Protein AF-Q9ZGH1-F1 (afdb_monomer)

pLDDT: mean 93.06, std 9.87, range [26.41, 98.81]

Organism: Streptomyces venezuelae (NCBI:txid54571)

Mean predicted aligned error: 5.12 Å

InterPro domains:
  IPR007197 Radical SAM [PF04055] (136-274)
  IPR007197 Radical SAM [SFLDS00029] (2-485)
  IPR013785 Aldolase-type TIM barrel [G3DSA:3.20.20.70] (131-383)
  IPR016863 dTDP-4-amino-4,6-dideoxy-D-glucose ammonia-lyase [PIRSF027982] (2-485)
  IPR016863 dTDP-4-amino-4,6-dideoxy-D-glucose ammonia-lyase [SFLDF00425] (2-485)
  IPR016863 dTDP-4-amino-4,6-dideoxy-D-glucose ammonia-lyase [TIGR04426] (18-485)
  IPR050377 Radical SAM PqqA peptide cyclase/Mycofactocin maturase MftC-like [PTHR11228] (123-404)
  IPR058240 Radical SAM superfamily [SSF102114] (129-360)

GO terms:
  GO:0051539 4 iron, 4 sulfur cluster binding (F, IDA)
  GO:0016841 ammonia-lyase activity (F, IDA)
  GO:0033068 macrolide biosynthetic process (P, IDA)

Sequence (485 aa):
MTAPALSATAPAERCAHPGADLGAAVHAVGQTLAAGGLVPPDEAGTTARHLVRLAVRYGNSPFTPLEEARHDLGVDRDAFRRLLALFGQVPELRTAVETGPAGAYWKNTLLPLEQRGVFDAALARKPVFPYSVGLYPGPTCMFRCHFCVRVTGARYDPSALDAGNAMFRSVIDEIPAGNPSAMYFSGGLEPLTNPGLGSLAAHATDHGLRPTVYTNSFALTERTLERQPGLWGLHAIRTSLYGLNDEEYEQTTGKKAAFRRVRENLRRFQQLRAERESPINLGFAYIVLPGRASRLLDLVDFIADLNDAGQGRTIDFVNIREDYSGRDDGKLPQEERAELQEALNAFEERVRERTPGLHIDYGYALNSLRTGADAELLRIKPATMRPTAHPQVAVQVDLLGDVYLYREAGFPDLDGATRYIAGRVTPDTSLTEVVRDFVERGGEVAAVDGDEYFMDGFDQVVTARLNQLERDAADGWEEARGFLR

Structure (mmCIF, N/CA/C/O backbone):
data_AF-Q9ZGH1-F1
#
_entry.id   AF-Q9ZGH1-F1
#
loop_
_ato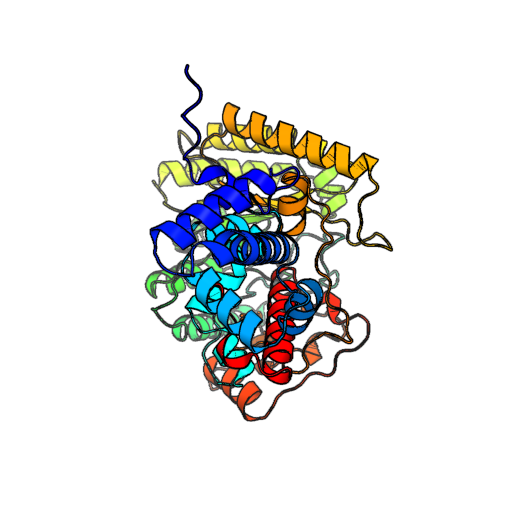m_site.group_PDB
_atom_site.id
_atom_site.type_symbol
_atom_site.label_atom_id
_atom_site.label_alt_id
_atom_site.label_comp_id
_atom_site.label_asym_id
_atom_site.label_entity_id
_atom_site.label_seq_id
_atom_site.pdbx_PDB_ins_code
_atom_site.Cartn_x
_atom_site.Cartn_y
_atom_site.Cartn_z
_atom_site.occupancy
_atom_site.B_iso_or_equiv
_atom_site.auth_seq_id
_atom_site.auth_comp_id
_atom_site.auth_asym_id
_atom_site.auth_atom_id
_atom_site.pdbx_PDB_model_num
ATOM 1 N N . MET A 1 1 ? 11.479 24.622 32.508 1.00 34.06 1 MET A N 1
ATOM 2 C CA . MET A 1 1 ? 10.394 24.514 31.514 1.00 34.06 1 MET A CA 1
ATOM 3 C C . MET A 1 1 ? 9.241 23.802 32.189 1.00 34.06 1 MET A C 1
ATOM 5 O O . MET A 1 1 ? 9.377 22.636 32.527 1.00 34.06 1 MET A O 1
ATOM 9 N N . THR A 1 2 ? 8.174 24.529 32.506 1.00 26.94 2 THR A N 1
ATOM 10 C CA . THR A 1 2 ? 6.904 23.940 32.940 1.00 26.94 2 THR A CA 1
ATOM 11 C C . THR A 1 2 ? 6.403 23.041 31.815 1.00 26.94 2 THR A C 1
ATOM 13 O O . THR A 1 2 ? 6.337 23.491 30.671 1.00 26.94 2 THR A O 1
ATOM 16 N N . ALA A 1 3 ? 6.115 21.769 32.110 1.00 26.41 3 ALA A N 1
ATOM 17 C CA . ALA A 1 3 ? 5.407 20.910 31.166 1.00 26.41 3 ALA A CA 1
ATOM 18 C C . ALA A 1 3 ? 4.154 21.671 30.697 1.00 26.41 3 ALA A C 1
ATOM 20 O O . ALA A 1 3 ? 3.504 22.296 31.546 1.00 26.41 3 ALA A O 1
ATOM 21 N N . PRO A 1 4 ? 3.843 21.712 29.387 1.00 28.20 4 PRO A N 1
ATOM 22 C CA . PRO A 1 4 ? 2.632 22.379 28.932 1.00 28.20 4 PRO A CA 1
ATOM 23 C C . PRO A 1 4 ? 1.470 21.775 29.715 1.00 28.20 4 PRO A C 1
ATOM 25 O O . PRO A 1 4 ? 1.392 20.551 29.841 1.00 28.20 4 PRO A O 1
ATOM 28 N N . ALA A 1 5 ? 0.630 22.628 30.310 1.00 32.09 5 ALA A N 1
ATOM 29 C CA . ALA A 1 5 ? -0.582 22.176 30.971 1.00 32.09 5 ALA A CA 1
ATOM 30 C C . ALA A 1 5 ? -1.312 21.273 29.973 1.00 32.09 5 ALA A C 1
ATOM 32 O O . ALA A 1 5 ? -1.692 21.735 28.896 1.00 32.09 5 ALA A O 1
ATOM 33 N N . LEU A 1 6 ? -1.395 19.975 30.281 1.00 38.16 6 LEU A N 1
ATOM 34 C CA . LEU A 1 6 ? -2.147 19.033 29.465 1.00 38.16 6 LEU A CA 1
ATOM 35 C C . LEU A 1 6 ? -3.551 19.624 29.343 1.00 38.16 6 LEU A C 1
ATOM 37 O O . LEU A 1 6 ? -4.186 19.894 30.363 1.00 38.16 6 LEU A O 1
ATOM 41 N N . SER A 1 7 ? -3.980 19.902 28.109 1.00 52.88 7 SER A N 1
ATOM 42 C CA . SER A 1 7 ? -5.345 20.343 27.820 1.00 52.88 7 SER A CA 1
ATOM 43 C C . SER A 1 7 ? -6.329 19.477 28.610 1.00 52.88 7 SER A C 1
ATOM 45 O O . SER A 1 7 ? -6.119 18.267 28.717 1.00 52.88 7 SER A O 1
ATOM 47 N N . ALA A 1 8 ? -7.410 20.055 29.140 1.00 57.12 8 ALA A N 1
ATOM 48 C CA . ALA A 1 8 ? -8.448 19.288 29.837 1.00 57.12 8 ALA A CA 1
ATOM 49 C C . ALA A 1 8 ? -9.038 18.151 28.965 1.00 57.12 8 ALA A C 1
ATOM 51 O O . ALA A 1 8 ? -9.563 17.177 29.498 1.00 57.12 8 ALA A O 1
ATOM 52 N N . THR A 1 9 ? -8.890 18.238 27.636 1.00 65.00 9 THR A N 1
ATOM 53 C CA . THR A 1 9 ? -9.304 17.228 26.645 1.00 65.00 9 THR A CA 1
ATOM 54 C C . THR A 1 9 ? -8.279 16.113 26.405 1.00 65.00 9 THR A C 1
ATOM 56 O O . THR A 1 9 ? -8.621 15.076 25.834 1.00 65.00 9 THR A O 1
ATOM 59 N N . ALA A 1 10 ? -7.035 16.271 26.872 1.00 81.31 10 ALA A N 1
ATOM 60 C CA . ALA A 1 10 ? -5.933 15.357 26.571 1.00 81.31 10 ALA A CA 1
ATOM 61 C C . ALA A 1 10 ? -6.199 13.882 26.947 1.00 81.31 10 ALA A C 1
ATOM 63 O O . ALA A 1 10 ? -5.759 13.007 26.199 1.00 81.31 10 ALA A O 1
ATOM 64 N N . PRO A 1 11 ? -6.915 13.552 28.047 1.00 92.44 11 PRO A N 1
ATOM 65 C CA . PRO A 1 11 ? -7.258 12.161 28.346 1.00 92.44 11 PRO A CA 1
ATOM 66 C C . PRO A 1 11 ? -8.200 11.533 27.311 1.00 92.44 11 PRO A C 1
ATOM 68 O O . PRO A 1 11 ? -8.017 10.373 26.946 1.00 92.44 11 PRO A O 1
ATOM 71 N N . ALA A 1 12 ? -9.183 12.290 26.812 1.00 94.62 12 ALA A N 1
ATOM 72 C CA . ALA A 1 12 ? -10.131 11.809 25.809 1.00 94.62 12 ALA A CA 1
ATOM 73 C C . ALA A 1 12 ? -9.432 11.570 24.464 1.00 94.62 12 ALA A C 1
ATOM 75 O O . ALA A 1 12 ? -9.543 10.480 23.910 1.00 94.62 12 ALA A O 1
ATOM 76 N N . GLU A 1 13 ? -8.620 12.530 24.013 1.00 95.94 13 GLU A N 1
ATOM 77 C CA . GLU A 1 13 ? -7.831 12.449 22.771 1.00 95.94 13 GLU A CA 1
ATOM 78 C C . GLU A 1 13 ? -6.809 11.307 22.763 1.00 95.94 13 GLU A C 1
ATOM 80 O O . GLU A 1 13 ? -6.347 10.893 21.704 1.00 95.94 13 GLU A O 1
ATOM 85 N N . ARG A 1 14 ? -6.430 10.792 23.938 1.00 94.56 14 ARG A N 1
ATOM 86 C CA . ARG A 1 14 ? -5.445 9.715 24.080 1.00 94.56 14 ARG A CA 1
ATOM 87 C C . ARG A 1 14 ? -6.041 8.393 24.533 1.00 94.56 14 ARG A C 1
ATOM 89 O O . ARG A 1 14 ? -5.288 7.451 24.746 1.00 94.56 14 ARG A O 1
ATOM 96 N N . CYS A 1 15 ? -7.362 8.284 24.664 1.00 96.00 15 CYS A N 1
ATOM 97 C CA . CYS A 1 15 ? -7.971 7.116 25.298 1.00 96.00 15 CYS A CA 1
ATOM 98 C C . CYS A 1 15 ? -7.687 5.788 24.575 1.00 96.00 15 CYS A C 1
ATOM 100 O O . CYS A 1 15 ? -7.664 4.749 25.225 1.00 96.00 15 CYS A O 1
ATOM 102 N N . ALA A 1 16 ? -7.413 5.814 23.266 1.00 95.06 16 ALA A N 1
ATOM 103 C CA . ALA A 1 16 ? -7.061 4.623 22.492 1.00 95.06 16 ALA A CA 1
ATOM 104 C C . ALA A 1 16 ? -5.585 4.194 22.610 1.00 95.06 16 ALA A C 1
ATOM 106 O O . ALA A 1 16 ? -5.232 3.126 22.108 1.00 95.06 16 ALA A O 1
ATOM 107 N N . HIS A 1 17 ? -4.720 5.005 23.230 1.00 93.12 17 HIS A N 1
ATOM 108 C CA . HIS A 1 17 ? -3.292 4.705 23.363 1.00 93.12 17 HIS A CA 1
ATOM 109 C C . HIS A 1 17 ? -3.043 3.631 24.432 1.00 93.12 17 HIS A C 1
ATOM 111 O O . HIS A 1 17 ? -3.741 3.599 25.453 1.00 93.12 17 HIS A O 1
ATOM 117 N N . PRO A 1 18 ? -2.018 2.778 24.263 1.00 88.12 18 PRO A N 1
ATOM 118 C CA . PRO A 1 18 ? -1.605 1.845 25.305 1.00 88.12 18 PRO A CA 1
ATOM 119 C C . PRO A 1 18 ? -1.291 2.564 26.624 1.00 88.12 18 PRO A C 1
ATOM 121 O O . PRO A 1 18 ? -0.574 3.562 26.653 1.00 88.12 18 PRO A O 1
ATOM 124 N N . GLY A 1 19 ? -1.850 2.058 27.727 1.00 89.19 19 GLY A N 1
ATOM 125 C CA . GLY A 1 19 ? -1.661 2.635 29.064 1.00 89.19 19 GLY A CA 1
ATOM 126 C C . GLY A 1 19 ? -2.456 3.917 29.350 1.00 89.19 19 GLY A C 1
ATOM 127 O O . GLY A 1 19 ? -2.202 4.556 30.369 1.00 89.19 19 GLY A O 1
ATOM 128 N N . ALA A 1 20 ? -3.404 4.307 28.492 1.00 92.81 20 ALA A N 1
ATOM 129 C CA . ALA A 1 20 ? -4.234 5.486 28.726 1.00 92.81 20 ALA A CA 1
ATOM 130 C C . ALA A 1 20 ? -5.097 5.371 29.998 1.00 92.81 20 ALA A C 1
ATOM 132 O O . ALA A 1 20 ? -5.669 4.319 30.299 1.00 92.81 20 ALA A O 1
ATOM 133 N N . ASP A 1 21 ? -5.254 6.489 30.715 1.00 94.88 21 ASP A N 1
ATOM 134 C CA . ASP A 1 21 ? -6.184 6.590 31.843 1.00 94.88 21 ASP A CA 1
ATOM 135 C C . ASP A 1 21 ? -7.626 6.697 31.327 1.00 94.88 21 ASP A C 1
ATOM 137 O O . ASP A 1 21 ? -8.160 7.780 31.063 1.00 94.88 21 ASP A O 1
ATOM 141 N N . LEU A 1 22 ? -8.268 5.537 31.178 1.00 96.69 22 LEU A N 1
ATOM 142 C CA . LEU A 1 22 ? -9.653 5.453 30.722 1.00 96.69 22 LEU A CA 1
ATOM 143 C C . LEU A 1 22 ? -10.631 6.110 31.703 1.00 96.69 22 LEU A C 1
ATOM 145 O O . LEU A 1 22 ? -11.676 6.592 31.277 1.00 96.69 22 LEU A O 1
ATOM 149 N N . GLY A 1 23 ? -10.314 6.157 33.001 1.00 96.75 23 GLY A N 1
ATOM 150 C CA . GLY A 1 23 ? -11.150 6.832 33.993 1.00 96.75 23 GLY A CA 1
ATOM 151 C C . GLY A 1 23 ? -11.188 8.338 33.746 1.00 96.75 23 GLY A C 1
ATOM 152 O O . GLY A 1 23 ? -12.270 8.926 33.663 1.00 96.75 23 GLY A O 1
ATOM 153 N N . ALA A 1 24 ? -10.015 8.941 33.541 1.00 96.69 24 ALA A N 1
ATOM 154 C CA . ALA A 1 24 ? -9.890 10.346 33.171 1.00 96.69 24 ALA A CA 1
ATOM 155 C C . ALA A 1 24 ? -10.539 10.646 31.810 1.00 96.69 24 ALA A C 1
ATOM 157 O O . ALA A 1 24 ? -11.220 11.662 31.671 1.00 96.69 24 ALA A O 1
ATOM 158 N N . ALA A 1 25 ? -10.402 9.749 30.827 1.00 97.19 25 ALA A N 1
ATOM 159 C CA . ALA A 1 25 ? -11.057 9.895 29.527 1.00 97.19 25 ALA A CA 1
ATOM 160 C C . ALA A 1 25 ? -12.590 9.885 29.636 1.00 97.19 25 ALA A C 1
ATOM 162 O O . ALA A 1 25 ? -13.248 10.764 29.084 1.00 97.19 25 ALA A O 1
ATOM 163 N N . VAL A 1 26 ? -13.168 8.935 30.385 1.00 97.56 26 VAL A N 1
ATOM 164 C CA . VAL A 1 26 ? -14.623 8.881 30.619 1.00 97.56 26 VAL A CA 1
ATOM 165 C C . VAL A 1 26 ? -15.106 10.141 31.323 1.00 97.56 26 VAL A C 1
ATOM 167 O O . VAL A 1 26 ? -16.156 10.671 30.967 1.00 97.56 26 VAL A O 1
ATOM 170 N N . HIS A 1 27 ? -14.346 10.644 32.297 1.00 95.88 27 HIS A N 1
ATOM 171 C CA . HIS A 1 27 ? -14.693 11.885 32.978 1.00 95.88 27 HIS A CA 1
ATOM 172 C C . HIS A 1 27 ? -14.699 13.083 32.019 1.00 95.88 27 HIS A C 1
ATOM 174 O O . HIS A 1 27 ? -15.688 13.813 31.980 1.00 95.88 27 HIS A O 1
ATOM 180 N N . ALA A 1 28 ? -13.647 13.247 31.212 1.00 95.69 28 ALA A N 1
ATOM 181 C CA . ALA A 1 28 ? -13.534 14.335 30.243 1.00 95.69 28 ALA A CA 1
ATOM 182 C C . ALA A 1 28 ? -14.662 14.290 29.198 1.00 95.69 28 ALA A C 1
ATOM 184 O O . ALA A 1 28 ? -15.363 15.279 29.001 1.00 95.69 28 ALA A O 1
ATOM 185 N N . VAL A 1 29 ? -14.918 13.122 28.599 1.00 96.50 29 VAL A N 1
ATOM 186 C CA . VAL A 1 29 ? -16.017 12.947 27.634 1.00 96.50 29 VAL A CA 1
ATOM 187 C C . VAL A 1 29 ? -17.371 13.197 28.298 1.00 96.50 29 VAL A C 1
ATOM 189 O O . VAL A 1 29 ? -18.223 13.862 27.719 1.00 96.50 29 VAL A O 1
ATOM 192 N N . GLY A 1 30 ? -17.576 12.723 29.531 1.00 95.69 30 GLY A N 1
ATOM 193 C CA . GLY A 1 30 ? -18.806 12.966 30.287 1.00 95.69 30 GLY A CA 1
ATOM 194 C C . GLY A 1 30 ? -19.061 14.454 30.534 1.00 95.69 30 GLY A C 1
ATOM 195 O O . GLY A 1 30 ? -20.196 14.907 30.394 1.00 95.69 30 GLY A O 1
ATOM 196 N N . GLN A 1 31 ? -18.011 15.224 30.835 1.00 93.25 31 GLN A N 1
ATOM 197 C CA . GLN A 1 31 ? -18.099 16.680 30.943 1.00 93.25 31 GLN A CA 1
ATOM 198 C C . GLN A 1 31 ? -18.467 17.327 29.605 1.00 93.25 31 GLN A C 1
ATOM 200 O O . GLN A 1 31 ? -19.364 18.166 29.591 1.00 93.25 31 GLN A O 1
ATOM 205 N N . THR A 1 32 ? -17.850 16.912 28.493 1.00 93.31 32 THR A N 1
ATOM 206 C CA . THR A 1 32 ? -18.190 17.415 27.150 1.00 93.31 32 THR A CA 1
ATOM 207 C C . THR A 1 32 ? -19.656 17.146 26.806 1.00 93.31 32 THR A C 1
ATOM 209 O O . THR A 1 32 ? -20.371 18.057 26.388 1.00 93.31 32 THR A O 1
ATOM 212 N N . LEU A 1 33 ? -20.139 15.923 27.048 1.00 95.00 33 LEU A N 1
ATOM 213 C CA . LEU A 1 33 ? -21.530 15.545 26.790 1.00 95.00 33 LEU A CA 1
ATOM 214 C C . LEU A 1 33 ? -22.523 16.366 27.627 1.00 95.00 33 LEU A C 1
ATOM 216 O O . LEU A 1 33 ? -23.525 16.845 27.095 1.00 95.00 33 LEU A O 1
ATOM 220 N N . ALA A 1 34 ? -22.248 16.531 28.926 1.00 91.88 34 ALA A N 1
ATOM 221 C CA . ALA A 1 34 ? -23.119 17.267 29.838 1.00 91.88 34 ALA A CA 1
ATOM 222 C C . ALA A 1 34 ? -23.112 18.777 29.549 1.00 91.88 34 ALA A C 1
ATOM 224 O O . ALA A 1 34 ? -24.173 19.396 29.497 1.00 91.88 34 ALA A O 1
ATOM 225 N N . ALA A 1 35 ? -21.935 19.367 29.320 1.00 90.38 35 ALA A N 1
ATOM 226 C CA . ALA A 1 35 ? -21.794 20.788 29.006 1.00 90.38 35 ALA A CA 1
ATOM 227 C C . ALA A 1 35 ? -22.430 21.151 27.656 1.00 90.38 35 ALA A C 1
ATOM 229 O O . ALA A 1 35 ? -23.006 22.228 27.523 1.00 90.38 35 ALA A O 1
ATOM 230 N N . GLY A 1 36 ? -22.366 20.244 26.674 1.00 91.00 36 GLY A N 1
ATOM 231 C CA . GLY A 1 36 ? -23.022 20.406 25.376 1.00 91.00 36 GLY A CA 1
ATOM 232 C C . GLY A 1 36 ? -24.531 20.140 25.388 1.00 91.00 36 GLY A C 1
ATOM 233 O O . GLY A 1 36 ? -25.181 20.344 24.367 1.00 91.00 36 GLY A O 1
ATOM 234 N N . GLY A 1 37 ? -25.101 19.666 26.505 1.00 92.00 37 GLY A N 1
ATOM 235 C CA . GLY A 1 37 ? -26.512 19.275 26.579 1.00 92.00 37 GLY A CA 1
ATOM 236 C C . GLY A 1 37 ? -26.876 18.112 25.648 1.00 92.00 37 GLY A C 1
ATOM 237 O O . GLY A 1 37 ? -28.037 17.968 25.271 1.00 92.00 37 GLY A O 1
ATOM 238 N N . LEU A 1 38 ? -25.893 17.293 25.258 1.00 91.75 38 LEU A N 1
ATOM 239 C CA . LEU A 1 38 ? -26.069 16.207 24.286 1.00 91.75 38 LEU A CA 1
ATOM 240 C C . LEU A 1 38 ? -26.812 15.008 24.885 1.00 91.75 38 LEU A C 1
ATOM 242 O O . LEU A 1 38 ? -27.464 14.236 24.178 1.00 91.75 38 LEU A O 1
ATOM 246 N N . VAL A 1 39 ? -26.705 14.849 26.204 1.00 93.38 39 VAL A N 1
ATOM 247 C CA . VAL A 1 39 ? -27.366 13.805 26.988 1.00 93.38 39 VAL A CA 1
ATOM 248 C C . VAL A 1 39 ? -27.788 14.355 28.355 1.00 93.38 39 VAL A C 1
ATOM 250 O O . VAL A 1 39 ? -27.175 15.311 28.841 1.00 93.38 39 VAL A O 1
ATOM 253 N N . PRO A 1 40 ? -28.799 13.752 29.006 1.00 92.44 40 PRO A N 1
ATOM 254 C CA . PRO A 1 40 ? -29.128 14.052 30.395 1.00 92.44 40 PRO A CA 1
ATOM 255 C C . PRO A 1 40 ? -27.902 13.899 31.322 1.00 92.44 40 PRO A C 1
ATOM 257 O O . PRO A 1 40 ? -27.123 12.957 31.143 1.00 92.44 40 PRO A O 1
ATOM 260 N N . PRO A 1 41 ? -27.697 14.791 32.314 1.00 89.19 41 PRO A N 1
ATOM 261 C CA . PRO A 1 41 ? -26.515 14.753 33.182 1.00 89.19 41 PRO A CA 1
ATOM 262 C C . PRO A 1 41 ? -26.300 13.423 33.922 1.00 89.19 41 PRO A C 1
ATOM 264 O O . PRO A 1 41 ? -25.161 13.027 34.163 1.00 89.19 41 PRO A O 1
ATOM 267 N N . ASP A 1 42 ? -27.377 12.720 34.262 1.00 93.06 42 ASP A N 1
ATOM 268 C CA . ASP A 1 42 ? -27.370 11.406 34.908 1.00 93.06 42 ASP A CA 1
ATOM 269 C C . ASP A 1 42 ? -26.961 10.265 33.958 1.00 93.06 42 ASP A C 1
ATOM 271 O O . ASP A 1 42 ? -26.371 9.276 34.396 1.00 93.06 42 ASP A O 1
ATOM 275 N N . GLU A 1 43 ? -27.170 10.423 32.648 1.00 94.50 43 GLU A N 1
ATOM 276 C CA . GLU A 1 43 ? -26.732 9.471 31.617 1.00 94.50 43 GLU A CA 1
ATOM 277 C C . GLU A 1 43 ? -25.293 9.712 31.130 1.00 94.50 43 GLU A C 1
ATOM 279 O O . GLU A 1 43 ? -24.687 8.825 30.513 1.00 94.50 43 GLU A O 1
ATOM 284 N N . ALA A 1 44 ? -24.733 10.900 31.385 1.00 94.56 44 ALA A N 1
ATOM 285 C CA . ALA A 1 44 ? -23.468 11.344 30.799 1.00 94.56 44 ALA A CA 1
ATOM 286 C C . ALA A 1 44 ? -22.304 10.390 31.096 1.00 94.56 44 ALA A C 1
ATOM 288 O O . ALA A 1 44 ? -21.548 10.039 30.191 1.00 94.56 44 ALA A O 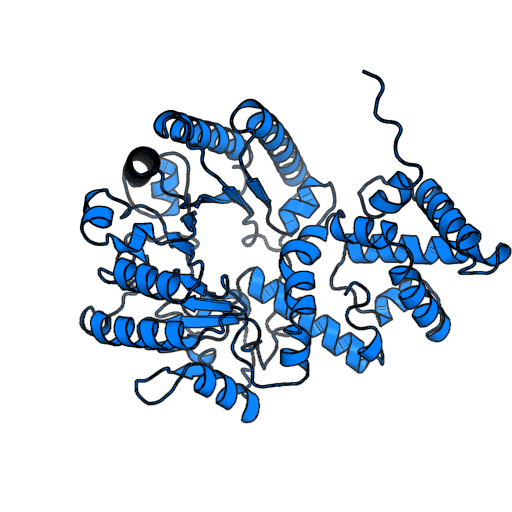1
ATOM 289 N N . GLY A 1 45 ? -22.188 9.904 32.336 1.00 95.56 45 GLY A N 1
ATOM 290 C CA . GLY A 1 45 ? -21.110 8.992 32.732 1.00 95.56 45 GLY A CA 1
ATOM 291 C C . GLY A 1 45 ? -21.176 7.627 32.035 1.00 95.56 45 GLY A C 1
ATOM 292 O O . GLY A 1 45 ? -20.155 7.105 31.582 1.00 95.56 45 GLY A O 1
ATOM 293 N N . THR A 1 46 ? -22.373 7.049 31.917 1.00 96.19 46 THR A N 1
ATOM 294 C CA . THR A 1 46 ? -22.576 5.756 31.241 1.00 96.19 46 THR A CA 1
ATOM 295 C C . THR A 1 46 ? -22.343 5.886 29.740 1.00 96.19 46 THR A C 1
ATOM 297 O O . THR A 1 46 ? -21.624 5.078 29.152 1.00 96.19 46 THR A O 1
ATOM 300 N N . THR A 1 47 ? -22.880 6.943 29.129 1.00 97.50 47 THR A N 1
ATOM 301 C CA . THR A 1 47 ? -22.704 7.222 27.699 1.00 97.50 47 THR A CA 1
ATOM 302 C C . THR A 1 47 ? -21.235 7.460 27.359 1.00 97.50 47 THR A C 1
ATOM 304 O O . THR A 1 47 ? -20.708 6.836 26.439 1.00 97.50 47 THR A O 1
ATOM 307 N N . ALA A 1 48 ? -20.538 8.281 28.150 1.00 97.62 48 ALA A N 1
ATOM 308 C CA . ALA A 1 48 ? -19.111 8.533 27.984 1.00 97.62 48 ALA A CA 1
ATOM 309 C C . ALA A 1 48 ? -18.283 7.245 28.061 1.00 97.62 48 ALA A C 1
ATOM 311 O O . ALA A 1 48 ? -17.371 7.051 27.261 1.00 97.62 48 ALA A O 1
ATOM 312 N N . ARG A 1 49 ? -18.629 6.319 28.965 1.00 98.25 49 ARG A N 1
ATOM 313 C CA . ARG A 1 49 ? -17.962 5.013 29.062 1.00 98.25 49 ARG A CA 1
ATOM 314 C C . ARG A 1 49 ? -18.093 4.197 27.780 1.00 98.25 49 ARG A C 1
ATOM 316 O O . ARG A 1 49 ? -17.105 3.614 27.339 1.00 98.25 49 ARG A O 1
ATOM 323 N N . HIS A 1 50 ? -19.278 4.153 27.176 1.00 98.31 50 HIS A N 1
ATOM 324 C CA . HIS A 1 50 ? -19.477 3.456 25.904 1.00 98.31 50 HIS A CA 1
ATOM 325 C C . HIS A 1 50 ? -18.725 4.127 24.753 1.00 98.31 50 HIS A C 1
ATOM 327 O O . HIS A 1 50 ? -18.046 3.437 23.996 1.00 98.31 50 HIS A O 1
ATOM 333 N N . LEU A 1 51 ? -18.782 5.456 24.660 1.00 98.19 51 LEU A N 1
ATOM 334 C CA . LEU A 1 51 ? -18.077 6.221 23.631 1.00 98.19 51 LEU A CA 1
ATOM 335 C C . LEU A 1 51 ? -16.553 6.053 23.714 1.00 98.19 51 LEU A C 1
ATOM 337 O O . LEU A 1 51 ? -15.909 5.797 22.699 1.00 98.19 51 LEU A O 1
ATOM 341 N N . VAL A 1 52 ? -15.982 6.110 24.922 1.00 98.25 52 VAL A N 1
ATOM 342 C CA . VAL A 1 52 ? -14.554 5.842 25.141 1.00 98.25 52 VAL A CA 1
ATOM 343 C C . VAL A 1 52 ? -14.212 4.413 24.728 1.00 98.25 52 VAL A C 1
ATOM 345 O O . VAL A 1 52 ? -13.266 4.219 23.974 1.00 98.25 52 VAL A O 1
ATOM 348 N N . ARG A 1 53 ? -14.997 3.402 25.135 1.00 97.94 53 ARG A N 1
ATOM 349 C CA . ARG A 1 53 ? -14.768 2.008 24.704 1.00 97.94 53 ARG A CA 1
ATOM 350 C C . ARG A 1 53 ? -14.808 1.855 23.180 1.00 97.94 53 ARG A C 1
ATOM 352 O O . ARG A 1 53 ? -14.007 1.097 22.639 1.00 97.94 53 ARG A O 1
ATOM 359 N N . LEU A 1 54 ? -15.694 2.580 22.498 1.00 97.69 54 LEU A N 1
ATOM 360 C CA . LEU A 1 54 ? -15.777 2.581 21.040 1.00 97.69 54 LEU A CA 1
ATOM 361 C C . LEU A 1 54 ? -14.528 3.208 20.397 1.00 97.69 54 LEU A C 1
ATOM 363 O O . LEU A 1 54 ? -13.974 2.635 19.460 1.00 97.69 54 LEU A O 1
ATOM 367 N N . ALA A 1 55 ? -14.037 4.329 20.940 1.00 97.75 55 ALA A N 1
ATOM 368 C CA . ALA A 1 55 ? -12.801 4.966 20.481 1.00 97.75 55 ALA A CA 1
ATOM 369 C C . ALA A 1 55 ? -11.584 4.056 20.691 1.00 97.75 55 ALA A C 1
ATOM 371 O O . ALA A 1 55 ? -10.768 3.902 19.783 1.00 97.75 55 ALA A O 1
ATOM 372 N N . VAL A 1 56 ? -11.496 3.379 21.844 1.00 96.50 56 VAL A N 1
ATOM 373 C CA . VAL A 1 56 ? -10.457 2.367 22.091 1.00 96.50 56 VAL A CA 1
ATOM 374 C C . VAL A 1 56 ? -10.540 1.246 21.059 1.00 96.50 56 VAL A C 1
ATOM 376 O O . VAL A 1 56 ? -9.519 0.896 20.469 1.00 96.50 56 VAL A O 1
ATOM 379 N N . ARG A 1 57 ? -11.740 0.708 20.796 1.00 95.50 57 ARG A N 1
ATOM 380 C CA . ARG A 1 57 ? -11.933 -0.377 19.826 1.00 95.50 57 ARG A CA 1
ATOM 381 C C . ARG A 1 57 ? -11.453 0.028 18.434 1.00 95.50 57 ARG A C 1
ATOM 383 O O . ARG A 1 57 ? -10.604 -0.661 17.887 1.00 95.50 57 ARG A O 1
ATOM 390 N N . TYR A 1 58 ? -11.928 1.138 17.874 1.00 95.62 58 TYR A N 1
ATOM 391 C CA . TYR A 1 58 ? -11.565 1.527 16.503 1.00 95.62 58 TYR A CA 1
ATOM 392 C C . TYR A 1 58 ? -10.168 2.141 16.371 1.00 95.62 58 TYR A C 1
ATOM 394 O O . TYR A 1 58 ? -9.569 2.059 15.297 1.00 95.62 58 TYR A O 1
ATOM 402 N N . GLY A 1 59 ? -9.612 2.685 17.456 1.00 94.88 59 GLY A N 1
ATOM 403 C CA . GLY A 1 59 ? -8.214 3.108 17.519 1.00 94.88 59 GLY A CA 1
ATOM 404 C C . GLY A 1 59 ? -7.215 1.947 17.572 1.00 94.88 59 GLY A C 1
ATOM 405 O O . GLY A 1 59 ? -6.035 2.170 17.323 1.00 94.88 59 GLY A O 1
ATOM 406 N N . ASN A 1 60 ? -7.665 0.715 17.848 1.00 93.00 60 ASN A N 1
ATOM 407 C CA . ASN A 1 60 ? -6.818 -0.487 17.923 1.00 93.00 60 ASN A CA 1
ATOM 408 C C . ASN A 1 60 ? -7.208 -1.585 16.914 1.00 93.00 60 ASN A C 1
ATOM 410 O O . ASN A 1 60 ? -6.377 -2.396 16.521 1.00 93.00 60 ASN A O 1
ATOM 414 N N . SER A 1 61 ? -8.466 -1.631 16.483 1.00 92.25 61 SER A N 1
ATOM 415 C CA . SER A 1 61 ? -9.035 -2.669 15.616 1.00 92.25 61 SER A CA 1
ATOM 416 C C . SER A 1 61 ? -9.949 -2.009 14.573 1.00 92.25 61 SER A C 1
ATOM 418 O O . SER A 1 61 ? -11.177 -2.021 14.714 1.00 92.25 61 SER A O 1
ATOM 420 N N . PRO A 1 62 ? -9.373 -1.394 13.524 1.00 93.75 62 PRO A N 1
ATOM 421 C CA . PRO A 1 62 ? -10.094 -0.482 12.632 1.00 93.75 62 PRO A CA 1
ATOM 422 C C . PRO A 1 62 ? -11.162 -1.201 11.793 1.00 93.75 62 PRO A C 1
ATOM 424 O O . PRO A 1 62 ? -12.181 -0.609 11.439 1.00 93.75 62 PRO A O 1
ATOM 427 N N . PHE A 1 63 ? -10.968 -2.499 11.546 1.00 94.38 63 PHE A N 1
ATOM 428 C CA . PHE A 1 63 ? -11.845 -3.329 10.719 1.00 94.38 63 PHE A CA 1
ATOM 429 C C . PHE A 1 63 ? -12.964 -4.041 11.497 1.00 94.38 63 PHE A C 1
ATOM 431 O O . PHE A 1 63 ? -13.601 -4.938 10.955 1.00 94.38 63 PHE A O 1
ATOM 438 N N . THR A 1 64 ? -13.212 -3.665 12.760 1.00 94.94 64 THR A N 1
ATOM 439 C CA . THR A 1 64 ? -14.270 -4.274 13.591 1.00 94.94 64 THR A CA 1
ATOM 440 C C . THR A 1 64 ? -15.660 -3.957 13.020 1.00 94.94 64 THR A C 1
ATOM 442 O O . THR A 1 64 ? -16.012 -2.774 12.939 1.00 94.94 64 THR A O 1
ATOM 445 N N . PRO A 1 65 ? -16.475 -4.954 12.641 1.00 96.50 65 PRO A N 1
ATOM 446 C CA . PRO A 1 65 ? -17.838 -4.711 12.166 1.00 96.50 65 PRO A CA 1
ATOM 447 C C . PRO A 1 65 ? -18.715 -4.073 13.250 1.00 96.50 65 PRO A C 1
ATOM 449 O O . PRO A 1 65 ? -18.565 -4.360 14.440 1.00 96.50 65 PRO A O 1
ATOM 452 N N . LEU A 1 66 ? -19.635 -3.200 12.853 1.00 97.50 66 LEU A N 1
ATOM 453 C CA . LEU A 1 66 ? -20.462 -2.403 13.761 1.00 97.50 66 LEU A CA 1
ATOM 454 C C . LEU A 1 66 ? -21.351 -3.274 14.650 1.00 97.50 66 LEU A C 1
ATOM 456 O O . LEU A 1 66 ? -21.497 -2.990 15.839 1.00 97.50 66 LEU A O 1
ATOM 460 N N . GLU A 1 67 ? -21.894 -4.368 14.115 1.00 97.62 67 GLU A N 1
ATOM 461 C CA . GLU A 1 67 ? -22.716 -5.290 14.904 1.00 97.62 67 GLU A CA 1
ATOM 462 C C . GLU A 1 67 ? -21.897 -6.010 15.986 1.00 97.62 67 GLU A C 1
ATOM 464 O O . GLU A 1 67 ? -22.382 -6.228 17.098 1.00 97.62 67 GLU A O 1
ATOM 469 N N . GLU A 1 68 ? -20.631 -6.318 15.704 1.00 97.62 68 GLU A N 1
ATOM 470 C CA . GLU A 1 68 ? -19.701 -6.882 16.684 1.00 97.62 68 GLU A CA 1
ATOM 471 C C . GLU A 1 68 ? -19.367 -5.857 17.776 1.00 97.62 68 GLU A C 1
ATOM 473 O O . GLU A 1 68 ? -19.527 -6.144 18.964 1.00 97.62 68 GLU A O 1
ATOM 478 N N . ALA A 1 69 ? -19.035 -4.622 17.386 1.00 97.62 69 ALA A N 1
ATOM 479 C CA . ALA A 1 69 ? -18.794 -3.532 18.329 1.00 97.62 69 ALA A CA 1
ATOM 480 C C . ALA A 1 69 ? -20.015 -3.259 19.230 1.00 97.62 69 ALA A C 1
ATOM 482 O O . ALA A 1 69 ? -19.864 -3.013 20.430 1.00 97.62 69 ALA A O 1
ATOM 483 N N . ARG A 1 70 ? -21.237 -3.357 18.688 1.00 98.00 70 ARG A N 1
ATOM 484 C CA . ARG A 1 70 ? -22.478 -3.257 19.465 1.00 98.00 70 ARG A CA 1
ATOM 485 C C . ARG A 1 70 ? -22.574 -4.354 20.521 1.00 98.00 70 ARG A C 1
ATOM 487 O O . ARG A 1 70 ? -22.884 -4.067 21.681 1.00 98.00 70 ARG A O 1
ATOM 494 N N . HIS A 1 71 ? -22.341 -5.603 20.119 1.00 98.12 71 HIS A N 1
ATOM 495 C CA . HIS A 1 71 ? -22.388 -6.746 21.025 1.00 98.12 71 HIS A CA 1
ATOM 496 C C . HIS A 1 71 ? -21.371 -6.613 22.161 1.00 98.12 71 HIS A C 1
ATOM 498 O O . HIS A 1 71 ? -21.731 -6.842 23.315 1.00 98.12 71 HIS A O 1
ATOM 504 N N . ASP A 1 72 ? -20.158 -6.145 21.869 1.00 97.06 72 ASP A N 1
ATOM 505 C CA . ASP A 1 72 ? -19.122 -5.915 22.880 1.00 97.06 72 ASP A CA 1
ATOM 506 C C . ASP A 1 72 ? -19.503 -4.851 23.913 1.00 97.06 72 ASP A C 1
ATOM 508 O O . ASP A 1 72 ? -19.116 -4.927 25.087 1.00 97.06 72 ASP A O 1
ATOM 512 N N . LEU A 1 73 ? -20.236 -3.823 23.486 1.00 97.56 73 LEU A N 1
ATOM 513 C CA . LEU A 1 73 ? -20.750 -2.794 24.384 1.00 97.56 73 LEU A CA 1
ATOM 514 C C . LEU A 1 73 ? -21.945 -3.283 25.210 1.00 97.56 73 LEU A C 1
ATOM 516 O O . LEU A 1 73 ? -22.207 -2.703 26.261 1.00 97.56 73 LEU A O 1
ATOM 520 N N . GLY A 1 74 ? -22.626 -4.351 24.785 1.00 97.69 74 GLY A N 1
ATOM 521 C CA . GLY A 1 74 ? -23.779 -4.910 25.491 1.00 97.69 74 GLY A CA 1
ATOM 522 C C . GLY A 1 74 ? -25.027 -4.029 25.400 1.00 97.69 74 GLY A C 1
ATOM 523 O O . GLY A 1 74 ? -25.828 -4.009 26.332 1.00 97.69 74 GLY A O 1
ATOM 524 N N . VAL A 1 75 ? -25.181 -3.284 24.302 1.00 97.81 75 VAL A N 1
ATOM 525 C CA . VAL A 1 75 ? -26.308 -2.365 24.076 1.00 97.81 75 VAL A CA 1
ATOM 526 C C . VAL A 1 75 ? -27.216 -2.856 22.945 1.00 97.81 75 VAL A C 1
ATOM 528 O O . VAL A 1 75 ? -26.794 -3.604 22.055 1.00 97.81 75 VAL A O 1
ATOM 531 N N . ASP A 1 76 ? -28.481 -2.437 22.967 1.00 98.00 76 ASP A N 1
ATOM 532 C CA . ASP A 1 76 ? -29.400 -2.677 21.854 1.00 98.00 76 ASP A CA 1
ATOM 533 C C . ASP A 1 76 ? -29.061 -1.806 20.626 1.00 98.00 76 ASP A C 1
ATOM 535 O O . ASP A 1 76 ? -28.150 -0.971 20.645 1.00 98.00 76 ASP A O 1
ATOM 539 N N . ARG A 1 77 ? -29.765 -2.044 19.514 1.00 97.75 77 ARG A N 1
ATOM 540 C CA . ARG A 1 77 ? -29.488 -1.363 18.242 1.00 97.75 77 ARG A CA 1
ATOM 541 C C . ARG A 1 77 ? -29.814 0.130 18.280 1.00 97.75 77 ARG A C 1
ATOM 543 O O . ARG A 1 77 ? -29.071 0.905 17.686 1.00 97.75 77 ARG A O 1
ATOM 550 N N . ASP A 1 78 ? -30.866 0.549 18.975 1.00 96.94 78 ASP A N 1
ATOM 551 C CA . ASP A 1 78 ? -31.261 1.962 19.017 1.00 96.94 78 ASP A CA 1
ATOM 552 C C . ASP A 1 78 ? -30.311 2.774 19.902 1.00 96.94 78 ASP A C 1
ATOM 554 O O . ASP A 1 78 ? -29.848 3.849 19.511 1.00 96.94 78 ASP A O 1
ATOM 558 N N . ALA A 1 79 ? -29.916 2.208 21.043 1.00 96.81 79 ALA A N 1
ATOM 559 C CA . ALA A 1 79 ? -28.868 2.748 21.891 1.00 96.81 79 ALA A CA 1
ATOM 560 C C . ALA A 1 79 ? -27.537 2.856 21.132 1.00 96.81 79 ALA A C 1
ATOM 562 O O . ALA A 1 79 ? -26.863 3.883 21.223 1.00 96.81 79 ALA A O 1
ATOM 563 N N . PHE A 1 80 ? -27.166 1.847 20.337 1.00 97.81 80 PHE A N 1
ATOM 564 C CA . PHE A 1 80 ? -25.938 1.905 19.544 1.00 97.81 80 PHE A CA 1
ATOM 565 C C . PHE A 1 80 ? -25.990 2.959 18.434 1.00 97.81 80 PHE A C 1
ATOM 567 O O . PHE A 1 80 ? -25.031 3.714 18.293 1.00 97.81 80 PHE A O 1
ATOM 574 N N . ARG A 1 81 ? -27.116 3.112 17.718 1.00 96.56 81 ARG A N 1
ATOM 575 C CA . ARG A 1 81 ? -27.306 4.222 16.757 1.00 96.56 81 ARG A CA 1
ATOM 576 C C . ARG A 1 81 ? -27.095 5.580 17.419 1.00 96.56 81 ARG A C 1
ATOM 578 O O . ARG A 1 81 ? -26.379 6.421 16.878 1.00 96.56 81 ARG A O 1
ATOM 585 N N . ARG A 1 82 ? -27.668 5.778 18.612 1.00 95.88 82 ARG A N 1
ATOM 586 C CA . ARG A 1 82 ? -27.471 7.007 19.393 1.00 95.88 82 ARG A CA 1
ATOM 587 C C . ARG A 1 82 ? -25.998 7.207 19.757 1.00 95.88 82 ARG A C 1
ATOM 589 O O . ARG A 1 82 ? -25.507 8.326 19.647 1.00 95.88 82 ARG A O 1
ATOM 596 N N . LEU A 1 83 ? -25.287 6.148 20.149 1.00 97.50 83 LEU A N 1
ATOM 597 C CA . LEU A 1 83 ? -23.852 6.220 20.442 1.00 97.50 83 LEU A CA 1
ATOM 598 C C . LEU A 1 83 ? -23.028 6.614 19.210 1.00 97.50 83 LEU A C 1
ATOM 600 O O . LEU A 1 83 ? -22.179 7.489 19.330 1.00 97.50 83 LEU A O 1
ATOM 604 N N . LEU A 1 84 ? -23.292 6.036 18.035 1.00 97.00 84 LEU A N 1
ATOM 605 C CA . LEU A 1 84 ? -22.592 6.403 16.796 1.00 97.00 84 LEU A CA 1
ATOM 606 C C . LEU A 1 84 ? -22.823 7.879 16.433 1.00 97.00 84 LEU A C 1
ATOM 608 O O . LEU A 1 84 ? -21.870 8.595 16.134 1.00 97.00 84 LEU A O 1
ATOM 612 N N . ALA A 1 85 ? -24.064 8.363 16.545 1.00 94.75 85 ALA A N 1
ATOM 613 C CA . ALA A 1 85 ? -24.394 9.767 16.296 1.00 94.75 85 ALA A CA 1
ATOM 614 C C . ALA A 1 85 ? -23.728 10.728 17.300 1.00 94.75 85 ALA A C 1
ATOM 616 O O . ALA A 1 85 ? -23.308 11.824 16.928 1.00 94.75 85 ALA A O 1
ATOM 617 N N . LEU A 1 86 ? -23.624 10.330 18.572 1.00 95.94 86 LEU A N 1
ATOM 618 C CA . LEU A 1 86 ? -22.927 11.107 19.600 1.00 95.94 86 LEU A CA 1
ATOM 619 C C . LEU A 1 86 ? -21.410 11.087 19.411 1.00 95.94 86 LEU A C 1
ATOM 621 O O . LEU A 1 86 ? -20.762 12.095 19.673 1.00 95.94 86 LEU A O 1
ATOM 625 N N . PHE A 1 87 ? -20.839 9.979 18.931 1.00 96.56 87 PHE A N 1
ATOM 626 C CA . PHE A 1 87 ? -19.405 9.876 18.660 1.00 96.56 87 PHE A CA 1
ATOM 627 C C . PHE A 1 87 ? -18.943 10.972 17.691 1.00 96.56 87 PHE A C 1
ATOM 629 O O . PHE A 1 87 ? -17.949 11.645 17.952 1.00 96.56 87 PHE A O 1
ATOM 636 N N . GLY A 1 88 ? -19.715 11.217 16.626 1.00 92.38 88 GLY A N 1
ATOM 637 C CA . GLY A 1 88 ? -19.443 12.284 15.656 1.00 92.38 88 GLY A CA 1
ATOM 638 C C . GLY A 1 88 ? -19.527 13.710 16.223 1.00 92.38 88 GLY A C 1
ATOM 639 O O . GLY A 1 88 ? -19.055 14.646 15.587 1.00 92.38 88 GLY A O 1
ATOM 640 N N . GLN A 1 89 ? -20.092 13.889 17.421 1.00 92.94 89 GLN A N 1
ATOM 641 C CA . GLN A 1 89 ? -20.226 15.188 18.093 1.00 92.94 89 GLN A CA 1
ATOM 642 C C . GLN A 1 89 ? -19.137 15.445 19.143 1.00 92.94 89 GLN A C 1
ATOM 644 O O . GLN A 1 89 ? -19.139 16.503 19.769 1.00 92.94 89 GLN A O 1
ATOM 649 N N . VAL A 1 90 ? -18.205 14.505 19.338 1.00 93.88 90 VAL A N 1
ATOM 650 C CA . VAL A 1 90 ? -17.095 14.627 20.294 1.00 93.88 90 VAL A CA 1
ATOM 651 C C . VAL A 1 90 ? -15.768 14.490 19.532 1.00 93.88 90 VAL A C 1
ATOM 653 O O . VAL A 1 90 ? -15.256 13.375 19.380 1.00 93.88 90 VAL A O 1
ATOM 656 N N . PRO A 1 91 ? -15.200 15.600 19.016 1.00 93.75 91 PRO A N 1
ATOM 657 C CA . PRO A 1 91 ? -13.992 15.584 18.184 1.00 93.75 91 PRO A CA 1
ATOM 658 C C . PRO A 1 91 ? -12.793 14.885 18.834 1.00 93.75 91 PRO A C 1
ATOM 660 O O . PRO A 1 91 ? -11.987 14.261 18.147 1.00 93.75 91 PRO A O 1
ATOM 663 N N . GLU A 1 92 ? -12.690 14.931 20.162 1.00 95.56 92 GLU A N 1
ATOM 664 C CA . GLU A 1 92 ? -11.632 14.283 20.933 1.00 95.56 92 GLU A CA 1
ATOM 665 C C . GLU A 1 92 ? -11.602 12.765 20.707 1.00 95.56 92 GLU A C 1
ATOM 667 O O . GLU A 1 92 ? -10.528 12.167 20.651 1.00 95.56 92 GLU A O 1
ATOM 672 N N . LEU A 1 93 ? -12.764 12.129 20.528 1.00 96.69 93 LEU A N 1
ATOM 673 C CA . LEU A 1 93 ? -12.846 10.691 20.267 1.00 96.69 93 LEU A CA 1
ATOM 674 C C . LEU A 1 93 ? -12.348 10.339 18.865 1.00 96.69 93 LEU A C 1
ATOM 676 O O . LEU A 1 93 ? -11.687 9.314 18.688 1.00 96.69 93 LEU A O 1
ATOM 680 N N . ARG A 1 94 ? -12.614 11.200 17.875 1.00 95.38 94 ARG A N 1
ATOM 681 C CA . ARG A 1 94 ? -12.048 11.055 16.528 1.00 95.38 94 ARG A CA 1
ATOM 682 C C . ARG A 1 94 ? -10.527 11.157 16.581 1.00 95.38 94 ARG A C 1
ATOM 684 O O . ARG A 1 94 ? -9.844 10.275 16.063 1.00 95.38 94 ARG A O 1
ATOM 691 N N . THR A 1 95 ? -10.002 12.162 17.282 1.00 95.88 95 THR A N 1
ATOM 692 C CA . THR A 1 95 ? -8.559 12.312 17.515 1.00 95.88 95 THR A CA 1
ATOM 693 C C . THR A 1 95 ? -7.969 11.070 18.184 1.00 95.88 95 THR A C 1
ATOM 695 O O . THR A 1 95 ? -6.895 10.614 17.789 1.00 95.88 95 THR A O 1
ATOM 698 N N . ALA A 1 96 ? -8.672 10.460 19.142 1.00 96.56 96 ALA A N 1
ATOM 699 C CA . ALA A 1 96 ? -8.221 9.221 19.771 1.00 96.56 96 ALA A CA 1
ATOM 700 C C . ALA A 1 96 ? -8.105 8.059 18.780 1.00 96.56 96 ALA A C 1
ATOM 702 O O . ALA A 1 96 ? -7.115 7.330 18.814 1.00 96.56 96 ALA A O 1
ATOM 703 N N . VAL A 1 97 ? -9.059 7.907 17.861 1.00 96.44 97 VAL A N 1
ATOM 704 C CA . VAL A 1 97 ? -8.996 6.864 16.827 1.00 96.44 97 VAL A CA 1
ATOM 705 C C . VAL A 1 97 ? -7.873 7.137 15.818 1.00 96.44 97 VAL A C 1
ATOM 707 O O . VAL A 1 97 ? -7.080 6.247 15.517 1.00 96.44 97 VAL A O 1
ATOM 710 N N . GLU A 1 98 ? -7.759 8.371 15.329 1.00 94.62 98 GLU A N 1
ATOM 711 C CA . GLU A 1 98 ? -6.767 8.765 14.319 1.00 94.62 98 GLU A CA 1
ATOM 712 C C . GLU A 1 98 ? -5.326 8.802 14.858 1.00 94.62 98 GLU A C 1
ATOM 714 O O . GLU A 1 98 ? -4.362 8.681 14.093 1.00 94.62 98 GLU A O 1
ATOM 719 N N . THR A 1 99 ? -5.142 8.983 16.167 1.00 92.75 99 THR A N 1
ATOM 720 C CA . THR A 1 99 ? -3.819 8.980 16.816 1.00 92.75 99 THR A CA 1
ATOM 721 C C . THR A 1 99 ? -3.494 7.679 17.537 1.00 92.75 99 THR A C 1
ATOM 723 O O . THR A 1 99 ? -2.340 7.495 17.921 1.00 92.75 99 THR A O 1
ATOM 726 N N . GLY A 1 100 ? -4.474 6.788 17.703 1.00 93.25 100 GLY A N 1
ATOM 727 C CA . GLY A 1 100 ? -4.276 5.470 18.288 1.00 93.25 100 GLY A CA 1
ATOM 728 C C . GLY A 1 100 ? -3.385 4.563 17.428 1.00 93.25 100 GLY A C 1
ATOM 729 O O . GLY A 1 100 ? -2.985 4.937 16.319 1.00 93.25 100 GLY A O 1
ATOM 730 N N . PRO A 1 101 ? -3.080 3.350 17.913 1.00 91.94 101 PRO A N 1
ATOM 731 C CA . PRO A 1 101 ? -2.200 2.403 17.224 1.00 91.94 101 PRO A CA 1
ATOM 732 C C . PRO A 1 101 ? -2.581 2.139 15.758 1.00 91.94 101 PRO A C 1
ATOM 734 O O . PRO A 1 101 ? -1.743 2.241 14.856 1.00 91.94 101 PRO A O 1
ATOM 737 N N . ALA A 1 102 ? -3.874 1.932 15.499 1.00 92.25 102 ALA A N 1
ATOM 738 C CA . ALA A 1 102 ? -4.430 1.722 14.166 1.00 92.25 102 ALA A CA 1
ATOM 739 C C . ALA A 1 102 ? -4.644 3.019 13.361 1.00 92.25 102 ALA A C 1
ATOM 741 O O . ALA A 1 102 ? -5.134 2.975 12.232 1.00 92.25 102 ALA A O 1
ATOM 742 N N . GLY A 1 103 ? -4.272 4.179 13.904 1.00 93.00 103 GLY A N 1
ATOM 743 C CA . GLY A 1 103 ? -4.483 5.490 13.291 1.00 93.00 103 GLY A CA 1
ATOM 744 C C . GLY A 1 103 ? -3.837 5.646 11.912 1.00 93.00 103 GLY A C 1
ATOM 745 O O . GLY A 1 103 ? -4.329 6.418 11.090 1.00 93.00 103 GLY A O 1
ATOM 746 N N . ALA A 1 104 ? -2.773 4.887 11.621 1.00 92.19 104 ALA A N 1
ATOM 747 C CA . ALA A 1 104 ? -2.159 4.845 10.294 1.00 92.19 104 ALA A CA 1
ATOM 748 C C . ALA A 1 104 ? -3.117 4.289 9.225 1.00 92.19 104 ALA A C 1
ATOM 750 O O . ALA A 1 104 ? -3.168 4.840 8.128 1.00 92.19 104 ALA A O 1
ATOM 751 N N . TYR A 1 105 ? -3.924 3.265 9.538 1.00 94.38 105 TYR A N 1
ATOM 752 C CA . TYR A 1 105 ? -4.942 2.759 8.607 1.00 94.38 105 TYR A CA 1
ATOM 753 C C . TYR A 1 105 ? -5.940 3.872 8.269 1.00 94.38 105 TYR A C 1
ATOM 755 O O . TYR A 1 105 ? -6.183 4.165 7.097 1.00 94.38 105 TYR A O 1
ATOM 763 N N . TRP A 1 106 ? -6.454 4.547 9.301 1.00 95.06 106 TRP A N 1
ATOM 764 C CA . TRP A 1 106 ? -7.431 5.623 9.162 1.00 95.06 106 TRP A CA 1
ATOM 765 C C . TRP A 1 106 ? -6.899 6.803 8.351 1.00 95.06 106 TRP A C 1
ATOM 767 O O . TRP A 1 106 ? -7.469 7.138 7.314 1.00 95.06 106 TRP A O 1
ATOM 777 N N . LYS A 1 107 ? -5.799 7.416 8.794 1.00 93.62 107 LYS A N 1
ATOM 778 C CA . LYS A 1 107 ? -5.287 8.663 8.209 1.00 93.62 107 LYS A CA 1
ATOM 779 C C . LYS A 1 107 ? -4.665 8.468 6.836 1.00 93.62 107 LYS A C 1
ATOM 781 O O . LYS A 1 107 ? -4.861 9.309 5.964 1.00 93.62 107 LYS A O 1
ATOM 786 N N . ASN A 1 108 ? -3.919 7.381 6.640 1.00 92.38 108 ASN A N 1
ATOM 787 C CA . ASN A 1 108 ? -3.131 7.216 5.421 1.00 92.38 108 ASN A CA 1
ATOM 788 C C . ASN A 1 108 ? -3.948 6.569 4.296 1.00 92.38 108 ASN A C 1
ATOM 790 O O . ASN A 1 108 ? -3.522 6.604 3.144 1.00 92.38 108 ASN A O 1
ATOM 794 N N . THR A 1 109 ? -5.087 5.930 4.598 1.00 94.88 109 THR A N 1
ATOM 795 C CA . THR A 1 109 ? -5.807 5.119 3.602 1.00 94.88 109 THR A CA 1
ATOM 796 C C . THR A 1 109 ? -7.317 5.234 3.703 1.00 94.88 109 THR A C 1
ATOM 798 O O . THR A 1 109 ? -7.941 5.675 2.742 1.00 94.88 109 THR A O 1
ATOM 801 N N . LEU A 1 110 ? -7.920 4.869 4.836 1.00 96.06 110 LEU A N 1
ATOM 802 C CA . LEU A 1 110 ? -9.375 4.713 4.899 1.00 96.06 110 LEU A CA 1
ATOM 803 C C . LEU A 1 110 ? -10.108 6.052 4.745 1.00 96.06 110 LEU A C 1
ATOM 805 O O . LEU A 1 110 ? -10.939 6.190 3.852 1.00 96.06 110 LEU A O 1
ATOM 809 N N . LEU A 1 111 ? -9.763 7.056 5.555 1.00 95.75 111 LEU A N 1
ATOM 810 C CA . LEU A 1 111 ? -10.451 8.350 5.547 1.00 95.75 111 LEU A CA 1
ATOM 811 C C . LEU A 1 111 ? -10.255 9.123 4.232 1.00 95.75 111 LEU A C 1
ATOM 813 O O . LEU A 1 111 ? -11.251 9.624 3.710 1.00 95.75 111 LEU A O 1
ATOM 817 N N . PRO A 1 112 ? -9.046 9.198 3.631 1.00 94.12 112 PRO A N 1
ATOM 818 C CA . PRO A 1 112 ? -8.885 9.836 2.323 1.00 94.12 112 PRO A CA 1
ATOM 819 C C . PRO A 1 112 ? -9.745 9.204 1.217 1.00 94.12 112 PRO A C 1
ATOM 821 O O . PRO A 1 112 ? -10.333 9.925 0.406 1.00 94.12 112 PRO A O 1
ATOM 824 N N . LEU A 1 113 ? -9.849 7.870 1.186 1.00 95.75 113 LEU A N 1
ATOM 825 C CA . LEU A 1 113 ? -10.671 7.149 0.208 1.00 95.75 113 LEU A CA 1
ATOM 826 C C . LEU A 1 113 ? -12.170 7.343 0.476 1.00 95.75 113 LEU A C 1
ATOM 828 O O . LEU A 1 113 ? -12.945 7.579 -0.456 1.00 95.75 113 LEU A O 1
ATOM 832 N N . GLU A 1 114 ? -12.580 7.318 1.745 1.00 94.31 114 GLU A N 1
ATOM 833 C CA . GLU A 1 114 ? -13.959 7.595 2.157 1.00 94.31 114 GLU A CA 1
ATOM 834 C C . GLU A 1 114 ? -14.385 9.010 1.793 1.00 94.31 114 GLU A C 1
ATOM 836 O O . GLU A 1 114 ? -15.426 9.189 1.169 1.00 94.31 114 GLU A O 1
ATOM 841 N N . GLN A 1 115 ? -13.582 10.029 2.094 1.00 92.56 115 GLN A N 1
ATOM 842 C CA . GLN A 1 115 ? -13.892 11.424 1.755 1.00 92.56 115 GLN A CA 1
ATOM 843 C C . GLN A 1 115 ? -14.115 11.631 0.252 1.00 92.56 115 GLN A C 1
ATOM 845 O O . GLN A 1 115 ? -14.884 12.501 -0.151 1.00 92.56 115 GLN A O 1
ATOM 850 N N . ARG A 1 116 ? -13.478 10.809 -0.585 1.00 92.50 116 ARG A N 1
ATOM 851 C CA . ARG A 1 116 ? -13.600 10.852 -2.047 1.00 92.50 116 ARG A CA 1
ATOM 852 C C . ARG A 1 116 ? -14.726 9.970 -2.600 1.00 92.50 116 ARG A C 1
ATOM 854 O O . ARG A 1 116 ? -14.919 9.946 -3.811 1.00 92.50 116 ARG A O 1
ATOM 861 N N . GLY A 1 117 ? -15.477 9.276 -1.741 1.00 94.31 117 GLY A N 1
ATOM 862 C CA . GLY A 1 117 ? -16.594 8.408 -2.138 1.00 94.31 117 GLY A CA 1
ATOM 863 C C . GLY A 1 117 ? -16.154 7.130 -2.852 1.00 94.31 117 GLY A C 1
ATOM 864 O O . GLY A 1 117 ? -16.942 6.513 -3.565 1.00 94.31 117 GLY A O 1
ATOM 865 N N . VAL A 1 118 ? -14.890 6.737 -2.683 1.00 95.88 118 VAL A N 1
ATOM 866 C CA . VAL A 1 118 ? -14.279 5.632 -3.428 1.00 95.88 118 VAL A CA 1
ATOM 867 C C . VAL A 1 118 ? -14.841 4.284 -2.972 1.00 95.88 118 VAL A C 1
ATOM 869 O O . VAL A 1 118 ? -15.215 3.458 -3.804 1.00 95.88 118 VAL A O 1
ATOM 872 N N . PHE A 1 119 ? -14.985 4.078 -1.659 1.00 96.69 119 PHE A N 1
ATOM 873 C CA . PHE A 1 119 ? -15.619 2.863 -1.138 1.00 96.69 119 PHE A CA 1
ATOM 874 C C . PHE A 1 119 ? -17.109 2.796 -1.477 1.00 96.69 119 PHE A C 1
ATOM 876 O O . PHE A 1 119 ? -17.578 1.733 -1.866 1.00 96.69 119 PHE A O 1
ATOM 883 N N . ASP A 1 120 ? -17.830 3.922 -1.430 1.00 95.75 120 ASP A N 1
ATOM 884 C CA . ASP A 1 120 ? -19.240 3.974 -1.844 1.00 95.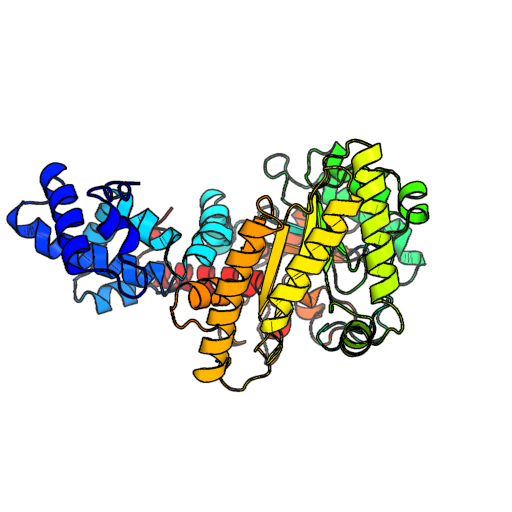75 120 ASP A CA 1
ATOM 885 C C . ASP A 1 120 ? -19.401 3.527 -3.308 1.00 95.75 120 ASP A C 1
ATOM 887 O O . ASP A 1 120 ? -20.287 2.737 -3.627 1.00 95.75 120 ASP A O 1
ATOM 891 N N . ALA A 1 121 ? -18.512 3.981 -4.200 1.00 96.81 121 ALA A N 1
ATOM 892 C CA . ALA A 1 121 ? -18.523 3.576 -5.604 1.00 96.81 121 ALA A CA 1
ATOM 893 C C . ALA A 1 121 ? -18.241 2.076 -5.789 1.00 96.81 121 ALA A C 1
ATOM 895 O O . ALA A 1 121 ? -18.910 1.433 -6.599 1.00 96.81 121 ALA A O 1
ATOM 896 N N . ALA A 1 122 ? -17.290 1.516 -5.035 1.00 97.06 122 ALA A N 1
ATOM 897 C CA . ALA A 1 122 ? -16.986 0.087 -5.071 1.00 97.06 122 ALA A CA 1
ATOM 898 C C . ALA A 1 122 ? -18.165 -0.767 -4.564 1.00 97.06 122 ALA A C 1
ATOM 900 O O . ALA A 1 122 ? -18.576 -1.704 -5.246 1.00 97.06 122 ALA A O 1
ATOM 901 N N . LEU A 1 123 ? -18.757 -0.406 -3.420 1.00 95.31 123 LEU A N 1
ATOM 902 C CA . LEU A 1 123 ? -19.900 -1.111 -2.819 1.00 95.31 123 LEU A CA 1
ATOM 903 C C . LEU A 1 123 ? -21.146 -1.052 -3.710 1.00 95.31 123 LEU A C 1
ATOM 905 O O . LEU A 1 123 ? -21.828 -2.055 -3.905 1.00 95.31 123 LEU A O 1
ATOM 909 N N . ALA A 1 124 ? -21.423 0.112 -4.304 1.00 95.75 124 ALA A N 1
ATOM 910 C CA . ALA A 1 124 ? -22.555 0.302 -5.208 1.00 95.75 124 ALA A CA 1
ATOM 911 C C . ALA A 1 124 ? -22.320 -0.262 -6.622 1.00 95.75 124 ALA A C 1
ATOM 913 O O . ALA A 1 124 ? -23.187 -0.105 -7.481 1.00 95.75 124 ALA A O 1
ATOM 914 N N . ARG A 1 125 ? -21.151 -0.868 -6.892 1.00 96.00 125 ARG A N 1
ATOM 915 C CA . ARG A 1 125 ? -20.715 -1.299 -8.232 1.00 96.00 125 ARG A CA 1
ATOM 916 C C . ARG A 1 125 ? -20.885 -0.197 -9.287 1.00 96.00 125 ARG A C 1
ATOM 918 O O . ARG A 1 125 ? -21.332 -0.438 -10.405 1.00 96.00 125 ARG A O 1
ATOM 925 N N . LYS A 1 126 ? -20.527 1.038 -8.935 1.00 97.31 126 LYS A N 1
ATOM 926 C CA . LYS A 1 126 ? -20.587 2.176 -9.854 1.00 97.31 126 LYS A CA 1
ATOM 927 C C . LYS A 1 126 ? -19.322 2.202 -10.723 1.00 97.31 126 LYS A C 1
ATOM 929 O O . LYS A 1 126 ? -18.225 2.179 -10.157 1.00 97.31 126 LYS A O 1
ATOM 934 N N . PRO A 1 127 ? -19.430 2.289 -12.060 1.00 96.12 127 PRO A N 1
ATOM 935 C CA . PRO A 1 127 ? -18.268 2.450 -12.923 1.00 96.12 127 PRO A CA 1
ATOM 936 C C . PRO A 1 127 ? -17.748 3.886 -12.798 1.00 96.12 127 PRO A C 1
ATOM 938 O O . PRO A 1 127 ? -18.375 4.845 -13.248 1.00 96.12 127 PRO A O 1
ATOM 941 N N . VAL A 1 128 ? -16.612 4.044 -12.127 1.00 96.62 128 VAL A N 1
ATOM 942 C CA . VAL A 1 128 ? -15.900 5.320 -11.983 1.00 96.62 128 VAL A CA 1
ATOM 943 C C . VAL A 1 128 ? -14.441 5.120 -12.362 1.00 96.62 128 VAL A C 1
ATOM 945 O O . VAL A 1 128 ? -13.923 4.010 -12.246 1.00 96.62 128 VAL A O 1
ATOM 948 N N . PHE A 1 129 ? -13.781 6.194 -12.798 1.00 97.31 129 PHE A N 1
ATOM 949 C CA . PHE A 1 129 ? -12.341 6.154 -13.036 1.00 97.31 129 PHE A CA 1
ATOM 950 C C . PHE A 1 129 ? -11.606 5.758 -11.738 1.00 97.31 129 PHE A C 1
ATOM 952 O O . PHE A 1 129 ? -11.971 6.283 -10.678 1.00 97.31 129 PHE A O 1
ATOM 959 N N . PRO A 1 130 ? -10.599 4.864 -11.790 1.00 98.06 130 PRO A N 1
ATOM 960 C CA . PRO A 1 130 ? -9.878 4.413 -10.603 1.00 98.06 130 PRO A CA 1
ATOM 961 C C . PRO A 1 130 ? -9.291 5.578 -9.803 1.00 98.06 130 PRO A C 1
ATOM 963 O O . PRO A 1 130 ? -8.673 6.483 -10.366 1.00 98.06 130 PRO A O 1
ATOM 966 N N . TYR A 1 131 ? -9.426 5.551 -8.476 1.00 97.69 131 TYR A N 1
ATOM 967 C CA . TYR A 1 131 ? -8.825 6.584 -7.628 1.00 97.69 131 TYR A CA 1
ATOM 968 C C . TYR A 1 131 ? -7.291 6.609 -7.734 1.00 97.69 131 TYR A C 1
ATOM 970 O O . TYR A 1 131 ? -6.689 7.683 -7.656 1.00 97.69 131 TYR A O 1
ATOM 978 N N . SER A 1 132 ? -6.662 5.446 -7.932 1.00 97.62 132 SER A N 1
ATOM 979 C CA . SER A 1 132 ? -5.224 5.317 -8.158 1.00 97.62 132 SER A CA 1
ATOM 980 C C . SER A 1 132 ? -4.889 4.422 -9.358 1.00 97.62 132 SER A C 1
ATOM 982 O O . SER A 1 132 ? -5.449 3.342 -9.519 1.00 97.62 132 SER A O 1
ATOM 984 N N . VAL A 1 133 ? -3.929 4.840 -10.180 1.00 98.56 133 VAL A N 1
ATOM 985 C CA . VAL A 1 133 ? -3.449 4.107 -11.357 1.00 98.56 133 VAL A CA 1
ATOM 986 C C . VAL A 1 133 ? -1.933 3.935 -11.268 1.00 98.56 133 VAL A C 1
ATOM 988 O O . VAL A 1 133 ? -1.171 4.904 -11.259 1.00 98.56 133 VAL A O 1
ATOM 991 N N . GLY A 1 134 ? -1.477 2.686 -11.194 1.00 98.56 134 GLY A N 1
ATOM 992 C CA . GLY A 1 134 ? -0.058 2.353 -11.301 1.00 98.56 134 GLY A CA 1
ATOM 993 C C . GLY A 1 134 ? 0.335 2.077 -12.740 1.00 98.56 134 GLY A C 1
ATOM 994 O O . GLY A 1 134 ? -0.230 1.181 -13.348 1.00 98.56 134 GLY A O 1
ATOM 995 N N . LEU A 1 135 ? 1.323 2.791 -13.275 1.00 98.81 135 LEU A N 1
ATOM 996 C CA . LEU A 1 135 ? 1.870 2.503 -14.604 1.00 98.81 135 LEU A CA 1
ATOM 997 C C . LEU A 1 135 ? 3.182 1.741 -14.456 1.00 98.81 135 LEU A C 1
ATOM 999 O O . LEU A 1 135 ? 4.063 2.192 -13.710 1.00 98.81 135 LEU A O 1
ATOM 1003 N N . TYR A 1 136 ? 3.325 0.602 -15.143 1.00 98.19 136 TYR A N 1
ATOM 1004 C CA . TYR A 1 136 ? 4.491 -0.290 -15.050 1.00 98.19 136 TYR A CA 1
ATOM 1005 C C . TYR A 1 136 ? 5.341 -0.257 -16.329 1.00 98.19 136 TYR A C 1
ATOM 1007 O O . TYR A 1 136 ? 5.327 -1.202 -17.119 1.00 98.19 136 TYR A O 1
ATOM 1015 N N . PRO A 1 137 ? 6.106 0.830 -16.559 1.00 98.19 137 PRO A N 1
ATOM 1016 C CA . PRO A 1 137 ? 6.733 1.087 -17.849 1.00 98.19 137 PRO A CA 1
ATOM 1017 C C . PRO A 1 137 ? 8.063 0.371 -18.065 1.00 98.19 137 PRO A C 1
ATOM 1019 O O . PRO A 1 137 ? 8.573 0.373 -19.183 1.00 98.19 137 PRO A O 1
ATOM 1022 N N . GLY A 1 138 ? 8.681 -0.167 -17.013 1.00 97.31 138 GLY A N 1
ATOM 1023 C CA . GLY A 1 138 ? 10.017 -0.750 -17.097 1.00 97.31 138 GLY A CA 1
ATOM 1024 C C . GLY A 1 138 ? 10.033 -2.021 -17.956 1.00 97.31 138 GLY A C 1
ATOM 1025 O O . GLY A 1 138 ? 9.355 -2.977 -17.594 1.00 97.31 138 GLY A O 1
ATOM 1026 N N . PRO A 1 139 ? 10.830 -2.110 -19.039 1.00 97.12 139 PRO A N 1
ATOM 1027 C CA . PRO A 1 139 ? 10.949 -3.340 -19.825 1.00 97.12 139 PRO A CA 1
ATOM 1028 C C . PRO A 1 139 ? 11.819 -4.408 -19.154 1.00 97.12 139 PRO A C 1
ATOM 1030 O O . PRO A 1 139 ? 11.734 -5.583 -19.503 1.00 97.12 139 PRO A O 1
ATOM 1033 N N . THR A 1 140 ? 12.690 -4.031 -18.211 1.00 97.00 140 THR A N 1
ATOM 1034 C CA . THR A 1 140 ? 13.627 -4.957 -17.554 1.00 97.00 140 THR A CA 1
ATOM 1035 C C . THR A 1 140 ? 13.926 -4.535 -16.115 1.00 97.00 140 THR A C 1
ATOM 1037 O O . THR A 1 140 ? 13.669 -3.404 -15.716 1.00 97.00 140 THR A O 1
ATOM 1040 N N . CYS A 1 141 ? 14.531 -5.422 -15.323 1.00 96.00 141 CYS A N 1
ATOM 1041 C CA . CYS A 1 141 ? 15.152 -5.061 -14.049 1.00 96.00 141 CYS A CA 1
ATOM 1042 C C . CYS A 1 141 ? 16.501 -5.765 -13.905 1.00 96.00 141 CYS A C 1
ATOM 1044 O O . CYS A 1 141 ? 16.633 -6.954 -14.202 1.00 96.00 141 CYS A O 1
ATOM 1046 N N . MET A 1 142 ? 17.509 -5.016 -13.451 1.00 94.81 142 MET A N 1
ATOM 1047 C CA . MET A 1 142 ? 18.885 -5.491 -13.272 1.00 94.81 142 MET A CA 1
ATOM 1048 C C . MET A 1 142 ? 19.116 -6.267 -11.971 1.00 94.81 142 MET A C 1
ATOM 1050 O O . MET A 1 142 ? 20.209 -6.814 -11.795 1.00 94.81 142 MET A O 1
ATOM 1054 N N . PHE A 1 143 ? 18.135 -6.265 -11.069 1.00 94.81 143 PHE A N 1
ATOM 1055 C CA . PHE A 1 143 ? 18.161 -6.965 -9.790 1.00 94.81 143 PHE A CA 1
ATOM 1056 C C . PHE A 1 143 ? 17.339 -8.255 -9.839 1.00 94.81 143 PHE A C 1
ATOM 1058 O O . PHE A 1 143 ? 16.492 -8.443 -10.715 1.00 94.81 143 PHE A O 1
ATOM 1065 N N . ARG A 1 144 ? 17.620 -9.152 -8.895 1.00 92.44 144 ARG A N 1
ATOM 1066 C CA . ARG A 1 144 ? 16.915 -10.413 -8.638 1.00 92.44 144 ARG A CA 1
ATOM 1067 C C . ARG A 1 144 ? 16.635 -10.506 -7.141 1.00 92.44 144 ARG A C 1
ATOM 1069 O O . ARG A 1 144 ? 17.219 -11.336 -6.453 1.00 92.44 144 ARG A O 1
ATOM 1076 N N . CYS A 1 145 ? 15.842 -9.563 -6.632 1.00 90.50 145 CYS A N 1
ATOM 1077 C CA . CYS A 1 145 ? 15.610 -9.471 -5.197 1.00 90.50 145 CYS A CA 1
ATOM 1078 C C . CYS A 1 145 ? 14.900 -10.728 -4.686 1.00 90.50 145 CYS A C 1
ATOM 1080 O O . CYS A 1 145 ? 13.906 -11.124 -5.286 1.00 90.50 145 CYS A O 1
ATOM 1082 N N . HIS A 1 146 ? 15.376 -11.335 -3.596 1.00 84.50 146 HIS A N 1
ATOM 1083 C CA . HIS A 1 146 ? 14.832 -12.616 -3.113 1.00 84.50 146 HIS A CA 1
ATOM 1084 C C . HIS A 1 146 ? 13.364 -12.539 -2.658 1.00 84.50 146 HIS A C 1
ATOM 1086 O O . HIS A 1 146 ? 12.686 -13.557 -2.640 1.00 84.50 146 HIS A O 1
ATOM 1092 N N . PHE A 1 147 ? 12.883 -11.349 -2.289 1.00 82.75 147 PHE A N 1
ATOM 1093 C CA . PHE A 1 147 ? 11.492 -11.097 -1.898 1.00 82.75 147 PHE A CA 1
ATOM 1094 C C . PHE A 1 147 ? 10.619 -10.597 -3.059 1.00 82.75 147 PHE A C 1
ATOM 1096 O O . PHE A 1 147 ? 9.422 -10.404 -2.892 1.00 82.75 147 PHE A O 1
ATOM 1103 N N . CYS A 1 148 ? 11.203 -10.295 -4.224 1.00 87.62 148 CYS A N 1
ATOM 1104 C CA . CYS A 1 148 ? 10.420 -9.799 -5.349 1.00 87.62 148 CYS A CA 1
ATOM 1105 C C . CYS A 1 148 ? 9.683 -10.972 -5.985 1.00 87.62 148 CYS A C 1
ATOM 1107 O O . CYS A 1 148 ? 10.322 -11.895 -6.484 1.00 87.62 148 CYS A O 1
ATOM 1109 N N . VAL A 1 149 ? 8.354 -10.896 -6.021 1.00 86.25 149 VAL A N 1
ATOM 1110 C CA . VAL A 1 149 ? 7.521 -11.968 -6.575 1.00 86.25 149 VAL A CA 1
ATOM 1111 C C . VAL A 1 149 ? 7.726 -12.178 -8.077 1.00 86.25 149 VAL A C 1
ATOM 1113 O O . VAL A 1 149 ? 7.475 -13.267 -8.577 1.00 86.25 149 VAL A O 1
ATOM 1116 N N . ARG A 1 150 ? 8.251 -11.183 -8.812 1.00 87.88 150 ARG A N 1
ATOM 1117 C CA . ARG A 1 150 ? 8.507 -11.299 -10.257 1.00 87.88 150 ARG A CA 1
ATOM 1118 C C . ARG A 1 150 ? 9.334 -12.552 -10.562 1.00 87.88 150 ARG A C 1
ATOM 1120 O O . ARG A 1 150 ? 10.424 -12.743 -10.018 1.00 87.88 150 ARG A O 1
ATOM 1127 N N . VAL A 1 151 ? 8.906 -13.296 -11.579 1.00 87.19 151 VAL A N 1
ATOM 1128 C CA . VAL A 1 151 ? 9.681 -14.405 -12.137 1.00 87.19 151 VAL A CA 1
ATOM 1129 C C . VAL A 1 151 ? 11.076 -13.952 -12.582 1.00 87.19 151 VAL A C 1
ATOM 1131 O O . VAL A 1 151 ? 11.275 -12.975 -13.314 1.00 87.19 151 VAL A O 1
ATOM 1134 N N . THR A 1 152 ? 12.096 -14.684 -12.135 1.00 85.62 152 THR A N 1
ATOM 1135 C CA . THR A 1 152 ? 13.487 -14.366 -12.466 1.00 85.62 152 THR A CA 1
ATOM 1136 C C . THR A 1 152 ? 13.713 -14.427 -13.976 1.00 85.62 152 THR A C 1
ATOM 1138 O O . THR A 1 152 ? 13.578 -15.474 -14.597 1.00 85.62 152 THR A O 1
ATOM 1141 N N . GLY A 1 153 ? 14.148 -13.304 -14.555 1.00 87.31 153 GLY A N 1
ATOM 1142 C CA . GLY A 1 153 ? 14.429 -13.191 -15.989 1.00 87.31 153 GLY A CA 1
ATOM 1143 C C . GLY A 1 153 ? 13.284 -12.606 -16.816 1.00 87.31 153 GLY A C 1
ATOM 1144 O O . GLY A 1 153 ? 13.533 -12.257 -17.971 1.00 87.31 153 GLY A O 1
ATOM 1145 N N . ALA A 1 154 ? 12.102 -12.417 -16.220 1.00 93.25 154 ALA A N 1
ATOM 1146 C CA . ALA A 1 154 ? 10.978 -11.760 -16.871 1.00 93.25 154 ALA A CA 1
ATOM 1147 C C . ALA A 1 154 ? 11.364 -10.352 -17.353 1.00 93.25 154 ALA A C 1
ATOM 1149 O O . ALA A 1 154 ? 12.090 -9.606 -16.672 1.00 93.25 154 ALA A O 1
ATOM 1150 N N . ARG A 1 155 ? 10.910 -10.033 -18.565 1.00 95.75 155 ARG A N 1
ATOM 1151 C CA . ARG A 1 155 ? 11.175 -8.796 -19.306 1.00 95.75 155 ARG A CA 1
ATOM 1152 C C . ARG A 1 155 ? 10.147 -8.639 -20.417 1.00 95.75 155 ARG A C 1
ATOM 1154 O O . ARG A 1 155 ? 9.719 -9.633 -20.994 1.00 95.75 155 ARG A O 1
ATOM 1161 N N . TYR A 1 156 ? 9.850 -7.400 -20.772 1.00 96.62 156 TYR A N 1
ATOM 1162 C CA . TYR A 1 156 ? 9.094 -7.106 -21.982 1.00 96.62 156 TYR A CA 1
ATOM 1163 C C . TYR A 1 156 ? 10.017 -7.049 -23.201 1.00 96.62 156 TYR A C 1
ATOM 1165 O O . TYR A 1 156 ? 11.200 -6.702 -23.094 1.00 96.62 156 TYR A O 1
ATOM 1173 N N . ASP A 1 157 ? 9.473 -7.395 -24.368 1.00 95.56 157 ASP A N 1
ATOM 1174 C CA . ASP A 1 157 ? 10.186 -7.246 -25.633 1.00 95.56 157 ASP A CA 1
ATOM 1175 C C . ASP A 1 157 ? 10.426 -5.750 -25.925 1.00 95.56 157 ASP A C 1
ATOM 1177 O O . ASP A 1 157 ? 9.494 -4.952 -25.791 1.00 95.56 157 ASP A O 1
ATOM 1181 N N . PRO A 1 158 ? 11.640 -5.331 -26.330 1.00 95.31 158 PRO A N 1
ATOM 1182 C CA . PRO A 1 158 ? 11.914 -3.933 -26.660 1.00 95.31 158 PRO A CA 1
ATOM 1183 C C . PRO A 1 158 ? 10.983 -3.336 -27.725 1.00 95.31 158 PRO A C 1
ATOM 1185 O O . PRO A 1 158 ? 10.749 -2.131 -27.701 1.00 95.31 158 PRO A O 1
ATOM 1188 N N . SER A 1 159 ? 10.432 -4.150 -28.632 1.00 96.81 159 SER A N 1
ATOM 1189 C CA . SER A 1 159 ? 9.463 -3.700 -29.642 1.00 96.81 159 SER A CA 1
ATOM 1190 C C . SER A 1 159 ? 8.134 -3.217 -29.048 1.00 96.81 159 SER A C 1
ATOM 1192 O O . SER A 1 159 ? 7.432 -2.445 -29.696 1.00 96.81 159 SER A O 1
ATOM 1194 N N . ALA A 1 160 ? 7.809 -3.596 -27.807 1.00 97.06 160 ALA A N 1
ATOM 1195 C CA . ALA A 1 160 ? 6.612 -3.127 -27.113 1.00 97.06 160 ALA A CA 1
ATOM 1196 C C . ALA A 1 160 ? 6.747 -1.693 -26.568 1.00 97.06 160 ALA A C 1
ATOM 1198 O O . ALA A 1 160 ? 5.745 -1.093 -26.193 1.00 97.06 160 ALA A O 1
ATOM 1199 N N . LEU A 1 161 ? 7.959 -1.123 -26.513 1.00 97.88 161 LEU A N 1
ATOM 1200 C CA . LEU A 1 161 ? 8.203 0.157 -25.838 1.00 97.88 161 LEU A CA 1
ATOM 1201 C C . LEU A 1 161 ? 7.459 1.334 -26.469 1.00 97.88 161 LEU A C 1
ATOM 1203 O O . LEU A 1 161 ? 6.868 2.124 -25.738 1.00 97.88 161 LEU A O 1
ATOM 1207 N N . ASP A 1 162 ? 7.484 1.467 -27.794 1.00 98.12 162 ASP A N 1
ATOM 1208 C CA . ASP A 1 162 ? 6.874 2.624 -28.460 1.00 98.12 162 ASP A CA 1
ATOM 1209 C C . ASP A 1 162 ? 5.347 2.596 -28.323 1.00 98.12 162 ASP A C 1
ATOM 1211 O O . ASP A 1 162 ? 4.739 3.588 -27.916 1.00 98.12 162 ASP A O 1
ATOM 1215 N N . ALA A 1 163 ? 4.736 1.434 -28.579 1.00 97.94 163 ALA A N 1
ATOM 1216 C CA . ALA A 1 163 ? 3.298 1.236 -28.418 1.00 97.94 163 ALA A CA 1
ATOM 1217 C C . ALA A 1 163 ? 2.863 1.363 -26.948 1.00 97.94 163 ALA A C 1
ATOM 1219 O O . ALA A 1 163 ? 1.896 2.063 -26.654 1.00 97.94 163 ALA A O 1
ATOM 1220 N N . GLY A 1 164 ? 3.608 0.758 -26.020 1.00 98.44 164 GLY A N 1
ATOM 1221 C CA . GLY A 1 164 ? 3.337 0.839 -24.587 1.00 98.44 164 GLY A CA 1
ATOM 1222 C C . GLY A 1 164 ? 3.462 2.264 -24.047 1.00 98.44 164 GLY A C 1
ATOM 1223 O O . GLY A 1 164 ? 2.603 2.722 -23.302 1.00 98.44 164 GLY A O 1
ATOM 1224 N N . ASN A 1 165 ? 4.472 3.025 -24.480 1.00 98.69 165 ASN A N 1
ATOM 1225 C CA . ASN A 1 165 ? 4.608 4.433 -24.105 1.00 98.69 165 ASN A CA 1
ATOM 1226 C C . ASN A 1 165 ? 3.479 5.297 -24.686 1.00 98.69 165 ASN A C 1
ATOM 1228 O O . ASN A 1 165 ? 3.004 6.200 -23.999 1.00 98.69 165 ASN A O 1
ATOM 1232 N N . ALA A 1 166 ? 3.029 5.036 -25.917 1.00 98.56 166 ALA A N 1
ATOM 1233 C CA . ALA A 1 166 ? 1.871 5.726 -26.487 1.00 98.56 166 ALA A CA 1
ATOM 1234 C C . ALA A 1 166 ? 0.585 5.423 -25.698 1.00 98.56 166 ALA A C 1
ATOM 1236 O O . ALA A 1 166 ? -0.155 6.346 -25.367 1.00 98.56 166 ALA A O 1
ATOM 1237 N N . MET A 1 167 ? 0.373 4.160 -25.320 1.00 98.62 167 MET A N 1
ATOM 1238 C CA . MET A 1 167 ? -0.741 3.737 -24.468 1.00 98.62 167 MET A CA 1
ATOM 1239 C C . MET A 1 167 ? -0.675 4.385 -23.077 1.00 98.62 167 MET A C 1
ATOM 1241 O O . MET A 1 167 ? -1.665 4.923 -22.594 1.00 98.62 167 MET A O 1
ATOM 1245 N N . PHE A 1 168 ? 0.495 4.448 -22.437 1.00 98.75 168 PHE A N 1
ATOM 1246 C CA . PHE A 1 168 ? 0.603 5.139 -21.151 1.00 98.75 168 PHE A CA 1
ATOM 1247 C C . PHE A 1 168 ? 0.270 6.627 -21.248 1.00 98.75 168 PHE A C 1
ATOM 1249 O O . PHE A 1 168 ? -0.323 7.166 -20.317 1.00 98.75 168 PHE A O 1
ATOM 1256 N N . ARG A 1 169 ? 0.613 7.296 -22.360 1.00 98.62 169 ARG A N 1
ATOM 1257 C CA . ARG A 1 169 ? 0.193 8.688 -22.586 1.00 98.62 169 ARG A CA 1
ATOM 1258 C C . ARG A 1 169 ? -1.330 8.804 -22.637 1.00 98.62 169 ARG A C 1
ATOM 1260 O O . ARG A 1 169 ? -1.855 9.684 -21.966 1.00 98.62 169 ARG A O 1
ATOM 1267 N N . SER A 1 170 ? -2.025 7.902 -23.337 1.00 98.44 170 SER A N 1
ATOM 1268 C CA . SER A 1 170 ? -3.493 7.936 -23.383 1.00 98.44 170 SER A CA 1
ATOM 1269 C C . SER A 1 170 ? -4.122 7.660 -22.018 1.00 98.44 170 SER A C 1
ATOM 1271 O O . SER A 1 170 ? -5.066 8.342 -21.640 1.00 98.44 170 SER A O 1
ATOM 1273 N N . VAL A 1 171 ? -3.563 6.733 -21.231 1.00 98.75 171 VAL A N 1
ATOM 1274 C CA . VAL A 1 171 ? -4.020 6.500 -19.849 1.00 98.75 171 VAL A CA 1
ATOM 1275 C C . VAL A 1 171 ? -3.833 7.747 -18.985 1.00 98.75 171 VAL A C 1
ATOM 1277 O O . VAL A 1 171 ? -4.716 8.075 -18.196 1.00 98.75 171 VAL A O 1
ATOM 1280 N N . ILE A 1 172 ? -2.705 8.452 -19.128 1.00 98.62 172 ILE A N 1
ATOM 1281 C CA . ILE A 1 172 ? -2.462 9.711 -18.415 1.00 98.62 172 ILE A CA 1
ATOM 1282 C C . ILE A 1 172 ? -3.529 10.745 -18.792 1.00 98.62 172 ILE A C 1
ATOM 1284 O O . ILE A 1 172 ? -4.101 11.348 -17.888 1.00 98.62 172 ILE A O 1
ATOM 1288 N N . ASP A 1 173 ? -3.837 10.901 -20.083 1.00 97.88 173 ASP A N 1
ATOM 1289 C CA . ASP A 1 173 ? -4.828 11.868 -20.582 1.00 97.88 173 ASP A CA 1
ATOM 1290 C C . ASP A 1 173 ? -6.227 11.665 -19.971 1.00 97.88 173 ASP A C 1
ATOM 1292 O O . ASP A 1 173 ? -6.959 12.636 -19.766 1.00 97.88 173 ASP A O 1
ATOM 1296 N N . GLU A 1 174 ? -6.586 10.428 -19.615 1.00 97.31 174 GLU A N 1
ATOM 1297 C CA . GLU A 1 174 ? -7.871 10.098 -18.987 1.00 97.31 174 GLU A CA 1
ATOM 1298 C C . GLU A 1 174 ? -7.967 10.472 -17.499 1.00 97.31 174 GLU A C 1
ATOM 1300 O O . GLU A 1 174 ? -9.077 10.563 -16.965 1.00 97.31 174 GLU A O 1
ATOM 1305 N N . ILE A 1 175 ? -6.842 10.686 -16.806 1.00 97.69 175 ILE A N 1
ATOM 1306 C CA . ILE A 1 175 ? -6.845 10.915 -15.357 1.00 97.69 175 ILE A CA 1
ATOM 1307 C C . ILE A 1 175 ? -7.578 12.232 -15.027 1.00 97.69 175 ILE A C 1
ATOM 1309 O O . ILE A 1 175 ? -7.177 13.301 -15.494 1.00 97.69 175 ILE A O 1
ATOM 1313 N N . PRO A 1 176 ? -8.614 12.210 -14.163 1.00 94.00 176 PRO 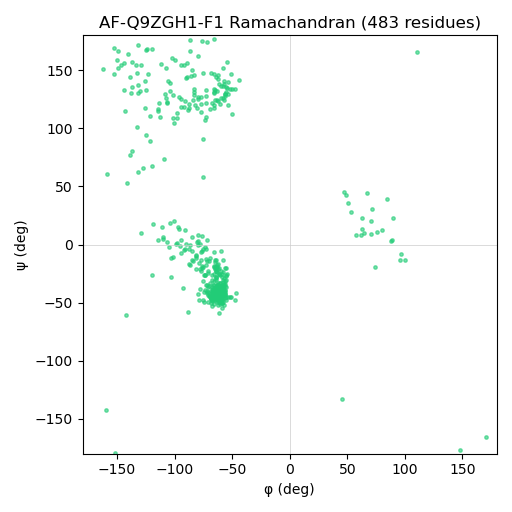A N 1
ATOM 1314 C CA . PRO A 1 176 ? -9.354 13.417 -13.812 1.00 94.00 176 PRO A CA 1
ATOM 1315 C C . PRO A 1 176 ? -8.507 14.451 -13.053 1.00 94.00 176 PRO A C 1
ATOM 1317 O O . PRO A 1 176 ? -7.908 14.149 -12.018 1.00 94.00 176 PRO A O 1
ATOM 1320 N N . ALA A 1 177 ? -8.586 15.720 -13.470 1.00 91.44 177 ALA A N 1
ATOM 1321 C CA . ALA A 1 177 ? -7.849 16.844 -12.869 1.00 91.44 177 ALA A CA 1
ATOM 1322 C C . ALA A 1 177 ? -8.086 17.047 -11.352 1.00 91.44 177 ALA A C 1
ATOM 1324 O O . ALA A 1 177 ? -7.279 17.667 -10.662 1.00 91.44 177 ALA A O 1
ATOM 1325 N N . GLY A 1 178 ? -9.185 16.519 -10.800 1.00 91.69 178 GLY A N 1
ATOM 1326 C CA . GLY A 1 178 ? -9.526 16.617 -9.374 1.00 91.69 178 GLY A CA 1
ATOM 1327 C C . GLY A 1 178 ? -8.671 15.756 -8.430 1.00 91.69 178 GLY A C 1
ATOM 1328 O O . GLY A 1 178 ? -8.862 15.831 -7.207 1.00 91.69 178 GLY A O 1
ATOM 1329 N N . ASN A 1 179 ? -7.759 14.934 -8.966 1.00 92.94 179 ASN A N 1
ATOM 1330 C CA . ASN A 1 179 ? -6.840 14.103 -8.192 1.00 92.94 179 ASN A CA 1
ATOM 1331 C C . ASN A 1 179 ? -5.402 14.129 -8.763 1.00 92.94 179 ASN A C 1
ATOM 1333 O O . ASN A 1 179 ? -4.980 13.180 -9.421 1.00 92.94 179 ASN A O 1
ATOM 1337 N N . PRO A 1 180 ? -4.602 15.171 -8.462 1.00 96.12 180 PRO A N 1
ATOM 1338 C CA . PRO A 1 180 ? -3.225 15.275 -8.953 1.00 96.12 180 PRO A CA 1
ATOM 1339 C C . PRO A 1 180 ? -2.316 14.104 -8.550 1.00 96.12 180 PRO A C 1
ATOM 1341 O O . PRO A 1 180 ? -1.318 13.844 -9.210 1.00 96.12 180 PRO A O 1
ATOM 1344 N N . SER A 1 181 ? -2.634 13.388 -7.468 1.00 95.25 181 SER A N 1
ATOM 1345 C CA . SER A 1 181 ? -1.846 12.254 -6.964 1.00 95.25 181 SER A CA 1
ATOM 1346 C C . SER A 1 181 ? -2.384 10.893 -7.417 1.00 95.25 181 SER A C 1
ATOM 1348 O O . SER A 1 181 ? -1.992 9.869 -6.862 1.00 95.25 181 SER A O 1
ATOM 1350 N N . ALA A 1 182 ? -3.262 10.865 -8.423 1.00 96.50 182 ALA A N 1
ATOM 1351 C CA . ALA A 1 182 ? -3.897 9.641 -8.900 1.00 96.50 182 ALA A CA 1
ATOM 1352 C C . ALA A 1 182 ? -2.917 8.618 -9.487 1.00 96.50 182 ALA A C 1
ATOM 1354 O O . ALA A 1 182 ? -3.286 7.457 -9.597 1.00 96.50 182 ALA A O 1
ATOM 1355 N N . MET A 1 183 ? -1.688 8.991 -9.865 1.00 97.88 183 MET A N 1
ATOM 1356 C CA . MET A 1 183 ? -0.788 8.063 -10.555 1.00 97.88 183 MET A CA 1
ATOM 1357 C C . MET A 1 183 ? 0.644 8.017 -10.026 1.00 97.88 183 MET A C 1
ATOM 1359 O O . MET A 1 183 ? 1.179 8.982 -9.474 1.00 97.88 183 MET A O 1
ATOM 1363 N N . TYR A 1 184 ? 1.287 6.873 -10.255 1.00 98.56 184 TYR A N 1
ATOM 1364 C CA . TYR A 1 184 ? 2.707 6.645 -9.992 1.00 98.56 184 TYR A CA 1
ATOM 1365 C C . TYR A 1 184 ? 3.304 5.676 -11.026 1.00 98.56 184 TYR A C 1
ATOM 1367 O O . TYR A 1 184 ? 2.606 4.837 -11.598 1.00 98.56 184 TYR A O 1
ATOM 1375 N N . PHE A 1 185 ? 4.613 5.777 -11.244 1.00 98.75 185 PHE A N 1
ATOM 1376 C CA . PHE A 1 185 ? 5.395 4.836 -12.045 1.00 98.75 185 PHE A CA 1
ATOM 1377 C C . PHE A 1 185 ? 6.056 3.804 -11.125 1.00 98.75 185 PHE A C 1
ATOM 1379 O O . PHE A 1 185 ? 6.735 4.176 -10.167 1.00 98.75 185 PHE A O 1
ATOM 1386 N N . SER A 1 186 ? 5.875 2.512 -11.393 1.00 97.00 186 SER A N 1
ATOM 1387 C CA . SER A 1 186 ? 6.464 1.419 -10.600 1.00 97.00 186 SER A CA 1
ATOM 1388 C C . SER A 1 186 ? 6.510 0.111 -11.415 1.00 97.00 186 SER A C 1
ATOM 1390 O O . SER A 1 186 ? 6.767 0.156 -12.614 1.00 97.00 186 SER A O 1
ATOM 1392 N N . GLY A 1 187 ? 6.257 -1.031 -10.770 1.00 81.88 187 GLY A N 1
ATOM 1393 C CA . GLY A 1 187 ? 6.065 -2.350 -11.367 1.00 81.88 187 GLY A CA 1
ATOM 1394 C C . GLY A 1 187 ? 7.197 -3.321 -11.079 1.00 81.88 187 GLY A C 1
ATOM 1395 O O . GLY A 1 187 ? 8.280 -2.918 -10.675 1.00 81.88 187 GLY A O 1
ATOM 1396 N N . GLY A 1 188 ? 6.959 -4.612 -11.325 1.00 85.00 188 GLY A N 1
ATOM 1397 C CA . GLY A 1 188 ? 7.921 -5.699 -11.081 1.00 85.00 188 GLY A CA 1
ATOM 1398 C C . GLY A 1 188 ? 9.240 -5.585 -11.852 1.00 85.00 188 GLY A C 1
ATOM 1399 O O . GLY A 1 188 ? 10.168 -6.364 -11.632 1.00 85.00 188 GLY A O 1
ATOM 1400 N N . LEU A 1 189 ? 9.346 -4.600 -12.740 1.00 95.81 189 LEU A N 1
ATOM 1401 C CA . LEU A 1 189 ? 10.535 -4.226 -13.488 1.00 95.81 189 LEU A CA 1
ATOM 1402 C C . LEU A 1 189 ? 10.936 -2.777 -13.164 1.00 95.81 189 LEU A C 1
ATOM 1404 O O . LEU A 1 189 ? 10.196 -2.044 -12.530 1.00 95.81 189 LEU A O 1
ATOM 1408 N N . GLU A 1 190 ? 12.128 -2.338 -13.563 1.00 97.19 190 GLU A N 1
ATOM 1409 C CA . GLU A 1 190 ? 12.659 -1.039 -13.134 1.00 97.19 190 GLU A CA 1
ATOM 1410 C C . GLU A 1 190 ? 12.223 0.088 -14.088 1.00 97.19 190 GLU A C 1
ATOM 1412 O O . GLU A 1 190 ? 12.672 0.089 -15.243 1.00 97.19 190 GLU A O 1
ATOM 1417 N N . PRO A 1 191 ? 11.428 1.084 -13.638 1.00 98.31 191 PRO A N 1
ATOM 1418 C CA . PRO A 1 191 ? 10.949 2.166 -14.498 1.00 98.31 191 PRO A CA 1
ATOM 1419 C C . PRO A 1 191 ? 12.064 2.938 -15.202 1.00 98.31 191 PRO A C 1
ATOM 1421 O O . PRO A 1 191 ? 11.930 3.247 -16.384 1.00 98.31 191 PRO A O 1
ATOM 1424 N N . LEU A 1 192 ? 13.196 3.195 -14.530 1.00 98.12 192 LEU A N 1
ATOM 1425 C CA . LEU A 1 192 ? 14.327 3.920 -15.126 1.00 98.12 192 LEU A CA 1
ATOM 1426 C C . LEU A 1 192 ? 15.010 3.156 -16.276 1.00 98.12 192 LEU A C 1
ATOM 1428 O O . LEU A 1 192 ? 15.888 3.710 -16.938 1.00 98.12 192 LEU A O 1
ATOM 1432 N N . THR A 1 193 ? 14.635 1.898 -16.537 1.00 97.50 193 THR A N 1
ATOM 1433 C CA . THR A 1 193 ? 15.084 1.172 -17.736 1.00 97.50 193 THR A CA 1
ATOM 1434 C C . THR A 1 193 ? 14.273 1.508 -18.989 1.00 97.50 193 THR A C 1
ATOM 1436 O O . THR A 1 193 ? 14.710 1.162 -20.085 1.00 97.50 193 THR A O 1
ATOM 1439 N N . ASN A 1 194 ? 13.137 2.206 -18.864 1.00 98.19 194 ASN A N 1
ATOM 1440 C CA . ASN A 1 194 ? 12.387 2.713 -20.009 1.00 98.19 194 ASN A CA 1
ATOM 1441 C C . ASN A 1 194 ? 13.001 4.048 -20.492 1.00 98.19 194 ASN A C 1
ATOM 1443 O O . ASN A 1 194 ? 13.040 5.014 -19.723 1.00 98.19 194 ASN A O 1
ATOM 1447 N N . PRO A 1 195 ? 13.479 4.143 -21.750 1.00 97.44 195 PRO A N 1
ATOM 1448 C CA . PRO A 1 195 ? 14.077 5.371 -22.284 1.00 97.44 195 PRO A CA 1
ATOM 1449 C C . PRO A 1 195 ? 13.065 6.507 -22.521 1.00 97.44 195 PRO A C 1
ATOM 1451 O O . PRO A 1 195 ? 13.476 7.647 -22.727 1.00 97.44 195 PRO A O 1
ATOM 1454 N N . GLY A 1 196 ? 11.764 6.207 -22.506 1.00 98.06 196 GLY A N 1
ATOM 1455 C CA . GLY A 1 196 ? 10.664 7.158 -22.648 1.00 98.06 196 GLY A CA 1
ATOM 1456 C C . GLY A 1 196 ? 10.070 7.646 -21.323 1.00 98.06 196 GLY A C 1
ATOM 1457 O O . GLY A 1 196 ? 9.184 8.501 -21.357 1.00 98.06 196 GLY A O 1
ATOM 1458 N N . LEU A 1 197 ? 10.550 7.168 -20.164 1.00 98.75 197 LEU A N 1
ATOM 1459 C CA . LEU A 1 197 ? 9.977 7.523 -18.859 1.00 98.75 197 LEU A CA 1
ATOM 1460 C C . LEU A 1 197 ? 9.963 9.038 -18.620 1.00 98.75 197 LEU A C 1
ATOM 1462 O O . LEU A 1 197 ? 8.969 9.568 -18.137 1.00 98.75 197 LEU A O 1
ATOM 1466 N N . GLY A 1 198 ? 11.028 9.751 -18.995 1.00 98.62 198 GLY A N 1
ATOM 1467 C CA . GLY A 1 198 ? 11.073 11.209 -18.869 1.00 98.62 198 GLY A CA 1
ATOM 1468 C C . GLY A 1 198 ? 9.981 11.910 -19.678 1.00 98.62 198 GLY A C 1
ATOM 1469 O O . GLY A 1 198 ? 9.408 12.883 -19.201 1.00 98.62 198 GLY A O 1
ATOM 1470 N N . SER A 1 199 ? 9.643 11.396 -20.864 1.00 98.69 199 SER A N 1
ATOM 1471 C CA . SER A 1 199 ? 8.561 11.960 -21.685 1.00 98.69 199 SER A CA 1
ATOM 1472 C C . SER A 1 199 ? 7.186 11.705 -21.068 1.00 98.69 199 SER A C 1
ATOM 1474 O O . SER A 1 199 ? 6.320 12.570 -21.150 1.00 98.69 199 SER A O 1
ATOM 1476 N N . LEU A 1 200 ? 6.990 10.546 -20.430 1.00 98.81 200 LEU A N 1
ATOM 1477 C CA . LEU A 1 200 ? 5.770 10.237 -19.676 1.00 98.81 200 LEU A CA 1
ATOM 1478 C C . LEU A 1 200 ? 5.644 11.109 -18.422 1.00 98.81 200 LEU A C 1
ATOM 1480 O O . LEU A 1 200 ? 4.565 11.618 -18.142 1.00 98.81 200 LEU A O 1
ATOM 1484 N N . ALA A 1 201 ? 6.744 11.313 -17.692 1.00 98.75 201 ALA A N 1
ATOM 1485 C CA . ALA A 1 201 ? 6.770 12.164 -16.507 1.00 98.75 201 ALA A CA 1
ATOM 1486 C C . ALA A 1 201 ? 6.430 13.621 -16.845 1.00 98.75 201 ALA A C 1
ATOM 1488 O O . ALA A 1 201 ? 5.569 14.198 -16.191 1.00 98.75 201 ALA A O 1
ATOM 1489 N N . ALA A 1 202 ? 7.041 14.185 -17.895 1.00 98.50 202 ALA A N 1
ATOM 1490 C CA . ALA A 1 202 ? 6.708 15.529 -18.367 1.00 98.50 202 ALA A CA 1
ATOM 1491 C C . ALA A 1 202 ? 5.235 15.632 -18.783 1.00 98.50 202 ALA A C 1
ATOM 1493 O O . ALA A 1 202 ? 4.545 16.541 -18.343 1.00 98.50 202 ALA A O 1
ATOM 1494 N N . HIS A 1 203 ? 4.736 14.654 -19.548 1.00 98.44 203 HIS A N 1
ATOM 1495 C CA . HIS A 1 203 ? 3.342 14.626 -19.997 1.00 98.44 203 HIS A CA 1
ATOM 1496 C C . HIS A 1 203 ? 2.344 14.595 -18.830 1.00 98.44 203 HIS A C 1
ATOM 1498 O O . HIS A 1 203 ? 1.390 15.363 -18.814 1.00 98.44 203 HIS A O 1
ATOM 1504 N N . ALA A 1 204 ? 2.591 13.762 -17.814 1.00 98.44 204 ALA A N 1
ATOM 1505 C CA . ALA A 1 204 ? 1.766 13.723 -16.608 1.00 98.44 204 ALA A CA 1
ATOM 1506 C C . ALA A 1 204 ? 1.790 15.054 -15.840 1.00 98.44 204 ALA A C 1
ATOM 1508 O O . ALA A 1 204 ? 0.746 15.524 -15.391 1.00 98.44 204 ALA A O 1
ATOM 1509 N N . THR A 1 205 ? 2.960 15.677 -15.704 1.00 98.00 205 THR A N 1
ATOM 1510 C CA . THR A 1 205 ? 3.096 16.970 -15.023 1.00 98.00 205 THR A CA 1
ATOM 1511 C C . THR A 1 205 ? 2.412 18.103 -15.791 1.00 98.00 205 THR A C 1
ATOM 1513 O O . THR A 1 205 ? 1.722 18.914 -15.174 1.00 98.00 205 THR A O 1
ATOM 1516 N N . ASP A 1 206 ? 2.526 18.130 -17.121 1.00 97.44 206 ASP A N 1
ATOM 1517 C CA . ASP A 1 206 ? 1.842 19.103 -17.984 1.00 97.44 206 ASP A CA 1
ATOM 1518 C C . ASP A 1 206 ? 0.312 18.945 -17.925 1.00 97.44 206 ASP A C 1
ATOM 1520 O O . ASP A 1 206 ? -0.421 19.928 -18.029 1.00 97.44 206 ASP A O 1
ATOM 1524 N N . HIS A 1 207 ? -0.173 17.726 -17.665 1.00 97.12 207 HIS A N 1
ATOM 1525 C CA . HIS A 1 207 ? -1.584 17.430 -17.387 1.00 97.12 207 HIS A CA 1
ATOM 1526 C C . HIS A 1 207 ? -2.015 17.750 -15.937 1.00 97.12 207 HIS A C 1
ATOM 1528 O O . HIS A 1 207 ? -3.116 17.427 -15.497 1.00 97.12 207 HIS A O 1
ATOM 1534 N N . GLY A 1 208 ? -1.152 18.401 -15.151 1.00 97.56 208 GLY A N 1
ATOM 1535 C CA . GLY A 1 208 ? -1.456 18.841 -13.786 1.00 97.56 208 GLY A CA 1
ATOM 1536 C C . GLY A 1 208 ? -1.347 17.749 -12.717 1.00 97.56 208 GLY A C 1
ATOM 1537 O O . GLY A 1 208 ? -1.793 17.952 -11.583 1.00 97.56 208 GLY A O 1
ATOM 1538 N N . LEU A 1 209 ? -0.751 16.600 -13.044 1.00 98.31 209 LEU A N 1
ATOM 1539 C CA . LEU A 1 209 ? -0.519 15.513 -12.097 1.00 98.31 209 LEU A CA 1
ATOM 1540 C C . LEU A 1 209 ? 0.803 15.699 -11.340 1.00 98.31 209 LEU A C 1
ATOM 1542 O O . LEU A 1 209 ? 1.669 16.500 -11.683 1.00 98.31 209 LEU A O 1
ATOM 1546 N N . ARG A 1 210 ? 0.964 14.922 -10.270 1.00 98.06 210 ARG A N 1
ATOM 1547 C CA . ARG A 1 210 ? 2.136 14.882 -9.389 1.00 98.06 210 ARG A CA 1
ATOM 1548 C C . ARG A 1 210 ? 2.747 13.477 -9.405 1.00 98.06 210 ARG A C 1
ATOM 1550 O O . ARG A 1 210 ? 2.689 12.779 -8.387 1.00 98.06 210 ARG A O 1
ATOM 1557 N N . PRO A 1 211 ? 3.320 13.035 -10.539 1.00 98.06 211 PRO A N 1
ATOM 1558 C CA . PRO A 1 211 ? 3.780 11.662 -10.694 1.00 98.06 211 PRO A CA 1
ATOM 1559 C C . PRO A 1 211 ? 4.942 11.350 -9.747 1.00 98.06 211 PRO A C 1
ATOM 1561 O O . PRO A 1 211 ? 5.934 12.077 -9.680 1.00 98.06 211 PRO A O 1
ATOM 1564 N N . THR A 1 212 ? 4.836 10.232 -9.033 1.00 98.56 212 THR A N 1
ATOM 1565 C CA . THR A 1 212 ? 5.942 9.665 -8.248 1.00 98.56 212 THR A CA 1
ATOM 1566 C C . THR A 1 212 ? 6.526 8.463 -8.977 1.00 98.56 212 THR A C 1
ATOM 1568 O O . THR A 1 212 ? 5.766 7.645 -9.487 1.00 98.56 212 THR A O 1
ATOM 1571 N N . VAL A 1 213 ? 7.851 8.312 -8.996 1.00 98.81 213 VAL A N 1
ATOM 1572 C CA . VAL A 1 213 ? 8.499 7.077 -9.468 1.00 98.81 213 VAL A CA 1
ATOM 1573 C C . VAL A 1 213 ? 9.009 6.249 -8.293 1.00 98.81 213 VAL A C 1
ATOM 1575 O O . VAL A 1 213 ? 9.676 6.764 -7.392 1.00 98.81 213 VAL A O 1
ATOM 1578 N N . TYR A 1 214 ? 8.700 4.955 -8.303 1.00 98.31 214 TYR A N 1
ATOM 1579 C CA . TYR A 1 214 ? 9.285 3.959 -7.412 1.00 98.31 214 TYR A CA 1
ATOM 1580 C C . TYR A 1 214 ? 10.409 3.268 -8.173 1.00 98.31 214 TYR A C 1
ATOM 1582 O O . TYR A 1 214 ? 10.165 2.583 -9.163 1.00 98.31 214 TYR A O 1
ATOM 1590 N N . THR A 1 215 ? 11.641 3.480 -7.735 1.00 98.56 215 THR A N 1
ATOM 1591 C CA . THR A 1 215 ? 12.837 3.034 -8.452 1.00 98.56 215 THR A CA 1
ATOM 1592 C C . THR A 1 215 ? 13.838 2.439 -7.480 1.00 98.56 215 THR A C 1
ATOM 1594 O O . THR A 1 215 ? 13.851 2.748 -6.294 1.00 98.56 215 THR A O 1
ATOM 1597 N N . ASN A 1 216 ? 14.722 1.594 -7.980 1.00 97.19 216 ASN A N 1
ATOM 1598 C CA . ASN A 1 216 ? 15.884 1.136 -7.242 1.00 97.19 216 ASN A CA 1
ATOM 1599 C C . ASN A 1 216 ? 17.107 2.072 -7.366 1.00 97.19 216 ASN A C 1
ATOM 1601 O O . ASN A 1 216 ? 18.164 1.784 -6.807 1.00 97.19 216 ASN A O 1
ATOM 1605 N N . SER A 1 217 ? 16.989 3.169 -8.125 1.00 98.38 217 SER A N 1
ATOM 1606 C CA . SER A 1 217 ? 18.008 4.212 -8.326 1.00 98.38 217 SER A CA 1
ATOM 1607 C C . SER A 1 217 ? 19.361 3.750 -8.883 1.00 98.38 217 SER A C 1
ATOM 1609 O O . SER A 1 217 ? 20.286 4.551 -9.033 1.00 98.38 217 SER A O 1
ATOM 1611 N N . PHE A 1 218 ? 19.497 2.493 -9.312 1.00 97.88 218 PHE A N 1
ATOM 1612 C CA . PHE A 1 218 ? 20.725 1.986 -9.932 1.00 97.88 218 PHE A CA 1
ATOM 1613 C C . PHE A 1 218 ? 21.012 2.661 -11.287 1.00 97.88 218 PHE A C 1
ATOM 1615 O O . PHE A 1 218 ? 22.172 2.848 -11.688 1.00 97.88 218 PHE A O 1
ATOM 1622 N N . ALA A 1 219 ? 19.943 3.044 -11.990 1.00 97.50 219 ALA A N 1
ATOM 1623 C CA . ALA A 1 219 ? 19.978 3.766 -13.258 1.00 97.50 219 ALA A CA 1
ATOM 1624 C C . ALA A 1 219 ? 19.789 5.290 -13.113 1.00 97.50 219 ALA A C 1
ATOM 1626 O O . ALA A 1 219 ? 19.852 5.981 -14.127 1.00 97.50 219 ALA A O 1
ATOM 1627 N N . LEU A 1 220 ? 19.647 5.836 -11.894 1.00 98.50 220 LEU A N 1
ATOM 1628 C CA . LEU A 1 220 ? 19.512 7.282 -11.631 1.00 98.50 220 LEU A CA 1
ATOM 1629 C C . LEU A 1 220 ? 20.858 8.015 -11.781 1.00 98.50 220 LEU A C 1
ATOM 1631 O O . LEU A 1 220 ? 21.400 8.607 -10.857 1.00 98.50 220 LEU A O 1
ATOM 1635 N N . THR A 1 221 ? 21.447 7.901 -12.962 1.00 98.50 221 THR A N 1
ATOM 1636 C CA . THR A 1 221 ? 22.739 8.497 -13.307 1.00 98.50 221 THR A CA 1
ATOM 1637 C C . THR A 1 221 ? 22.531 9.881 -13.911 1.00 98.50 221 THR A C 1
ATOM 1639 O O . THR A 1 221 ? 21.513 10.124 -14.559 1.00 98.50 221 THR A O 1
ATOM 1642 N N . GLU A 1 222 ? 23.532 10.756 -13.803 1.00 98.12 222 GLU A N 1
ATOM 1643 C CA . GLU A 1 222 ? 23.542 12.063 -14.480 1.00 98.12 222 GLU A CA 1
ATOM 1644 C C . GLU A 1 222 ? 23.241 11.931 -15.980 1.00 98.12 222 GLU A C 1
ATOM 1646 O O . GLU A 1 222 ? 22.323 12.568 -16.485 1.00 98.12 222 GLU A O 1
ATOM 1651 N N . ARG A 1 223 ? 23.872 10.967 -16.661 1.00 98.25 223 ARG A N 1
ATOM 1652 C CA . ARG A 1 223 ? 23.597 10.658 -18.074 1.00 98.25 223 ARG A CA 1
ATOM 1653 C C . ARG A 1 223 ? 22.138 10.279 -18.352 1.00 98.25 223 ARG A C 1
ATOM 1655 O O . ARG A 1 223 ? 21.630 10.538 -19.440 1.00 98.25 223 ARG A O 1
ATOM 1662 N N . THR A 1 224 ? 21.469 9.601 -17.419 1.00 98.44 224 THR A N 1
ATOM 1663 C CA . THR A 1 224 ? 20.044 9.256 -17.578 1.00 98.44 224 THR A CA 1
ATOM 1664 C C . THR A 1 224 ? 19.177 10.501 -17.441 1.00 98.44 224 THR A C 1
ATOM 1666 O O . THR A 1 224 ? 18.289 10.695 -18.264 1.00 98.44 224 THR A O 1
ATOM 1669 N N . LEU A 1 225 ? 19.488 11.377 -16.483 1.00 98.50 225 LEU A N 1
ATOM 1670 C CA . LEU A 1 225 ? 18.805 12.660 -16.288 1.00 98.50 225 LEU A CA 1
ATOM 1671 C C . LEU A 1 225 ? 19.013 13.613 -17.478 1.00 98.50 225 LEU A C 1
ATOM 1673 O O . LEU A 1 225 ? 18.076 14.292 -17.882 1.00 98.50 225 LEU A O 1
ATOM 1677 N N . GLU A 1 226 ? 20.207 13.632 -18.077 1.00 98.19 226 GLU A N 1
ATOM 1678 C CA . GLU A 1 226 ? 20.506 14.396 -19.299 1.00 98.19 226 GLU A CA 1
ATOM 1679 C C . GLU A 1 226 ? 19.706 13.897 -20.506 1.00 98.19 226 GLU A C 1
ATOM 1681 O O . GLU A 1 226 ? 19.177 14.688 -21.282 1.00 98.19 226 GLU A O 1
ATOM 1686 N N . ARG A 1 227 ? 19.614 12.572 -20.671 1.00 98.38 227 ARG A N 1
ATOM 1687 C CA . ARG A 1 227 ? 18.883 11.944 -21.783 1.00 98.38 227 ARG A CA 1
ATOM 1688 C C . ARG A 1 227 ? 17.371 12.033 -21.633 1.00 98.38 227 ARG A C 1
ATOM 1690 O O . ARG A 1 227 ? 16.666 11.960 -22.632 1.00 98.38 227 ARG A O 1
ATOM 1697 N N . GLN A 1 228 ? 16.888 12.136 -20.402 1.00 98.38 228 GLN A N 1
ATOM 1698 C CA . GLN A 1 228 ? 15.471 12.139 -20.065 1.00 98.38 228 GLN A CA 1
ATOM 1699 C C . GLN A 1 228 ? 15.143 13.362 -19.194 1.00 98.38 228 GLN A C 1
ATOM 1701 O O . GLN A 1 228 ? 14.776 13.202 -18.028 1.00 98.38 228 GLN A O 1
ATOM 1706 N N . PRO A 1 229 ? 15.252 14.594 -19.732 1.00 98.19 229 PRO A N 1
ATOM 1707 C CA . PRO A 1 229 ? 15.107 15.817 -18.941 1.00 98.19 229 PRO A CA 1
ATOM 1708 C C . PRO A 1 229 ? 13.731 15.949 -18.276 1.00 98.19 229 PRO A C 1
ATOM 1710 O O . PRO A 1 229 ? 13.630 16.553 -17.213 1.00 98.19 229 PRO A O 1
ATOM 1713 N N . GLY A 1 230 ? 12.687 15.330 -18.840 1.00 98.44 230 GLY A N 1
ATOM 1714 C CA . GLY A 1 230 ? 11.350 15.311 -18.242 1.00 98.44 230 GLY A CA 1
ATOM 1715 C C . GLY A 1 230 ? 11.255 14.575 -16.897 1.00 98.44 230 GLY A C 1
ATOM 1716 O O . GLY A 1 230 ? 10.302 14.796 -16.158 1.00 98.44 230 GLY A O 1
ATOM 1717 N N . LEU A 1 231 ? 12.269 13.787 -16.503 1.00 98.69 231 LEU A N 1
ATOM 1718 C CA . LEU A 1 231 ? 12.359 13.241 -15.140 1.00 98.69 231 LEU A CA 1
ATOM 1719 C C . LEU A 1 231 ? 12.450 14.344 -14.075 1.00 98.69 231 LEU A C 1
ATOM 1721 O O . LEU A 1 231 ? 12.033 14.124 -12.941 1.00 98.69 231 LEU A O 1
ATOM 1725 N N . TRP A 1 232 ? 12.938 15.539 -14.429 1.00 98.19 232 TRP A N 1
ATOM 1726 C CA . TRP A 1 232 ? 12.942 16.691 -13.524 1.00 98.19 232 TRP A CA 1
ATOM 1727 C C . TRP A 1 232 ? 11.539 17.253 -13.237 1.00 98.19 232 TRP A C 1
ATOM 1729 O O . TRP A 1 232 ? 11.394 18.054 -12.317 1.00 98.19 232 TRP A O 1
ATOM 1739 N N . GLY A 1 233 ? 10.520 16.824 -13.991 1.00 97.12 233 GLY A N 1
ATOM 1740 C CA . GLY A 1 233 ? 9.115 17.162 -13.760 1.00 97.12 233 GLY A CA 1
ATOM 1741 C C . GLY A 1 233 ? 8.407 16.257 -12.750 1.00 97.12 233 GLY A C 1
ATOM 1742 O O . GLY A 1 233 ? 7.257 16.529 -12.414 1.00 97.12 233 GLY A O 1
ATOM 1743 N N . LEU A 1 234 ? 9.054 15.190 -12.263 1.00 98.69 234 LEU A N 1
ATOM 1744 C CA . LEU A 1 234 ? 8.468 14.305 -11.255 1.00 98.69 234 LEU A CA 1
ATOM 1745 C C . LEU A 1 234 ? 8.092 15.080 -9.984 1.00 98.69 234 LEU A C 1
ATOM 1747 O O . LEU A 1 234 ? 8.724 16.062 -9.612 1.00 98.69 234 LEU A O 1
ATOM 1751 N N . HIS A 1 235 ? 7.083 14.603 -9.263 1.00 98.56 235 HIS A N 1
ATOM 1752 C CA . HIS A 1 235 ? 6.789 15.119 -7.932 1.00 98.56 235 HIS A CA 1
ATOM 1753 C C . HIS A 1 235 ? 7.726 14.524 -6.876 1.00 98.56 235 HIS A C 1
ATOM 1755 O O . HIS A 1 235 ? 8.206 15.228 -5.983 1.00 98.56 235 HIS A O 1
ATOM 1761 N N . ALA A 1 236 ? 7.976 13.218 -6.974 1.00 98.69 236 ALA A N 1
ATOM 1762 C CA . ALA A 1 236 ? 8.835 12.513 -6.041 1.00 98.69 236 ALA A CA 1
ATOM 1763 C C . ALA A 1 236 ? 9.567 11.329 -6.685 1.00 98.69 236 ALA A C 1
ATOM 1765 O O . ALA A 1 236 ? 9.071 10.676 -7.607 1.00 98.69 236 ALA A O 1
ATOM 1766 N N . ILE A 1 237 ? 10.740 11.023 -6.137 1.00 98.81 237 ILE A N 1
ATOM 1767 C CA . ILE A 1 237 ? 11.496 9.796 -6.375 1.00 98.81 237 ILE A CA 1
ATOM 1768 C C . ILE A 1 237 ? 11.533 9.032 -5.053 1.00 98.81 237 ILE A C 1
ATOM 1770 O O . ILE A 1 237 ? 12.137 9.489 -4.081 1.00 98.81 237 ILE A O 1
ATOM 1774 N N . ARG A 1 238 ? 10.906 7.853 -5.019 1.00 98.69 238 ARG A N 1
ATOM 1775 C CA . ARG A 1 238 ? 11.008 6.916 -3.897 1.00 98.69 238 ARG A CA 1
ATOM 1776 C C . ARG A 1 238 ? 11.984 5.807 -4.263 1.00 98.69 238 ARG A C 1
ATOM 1778 O O . ARG A 1 238 ? 11.671 4.947 -5.086 1.00 98.69 238 ARG A O 1
ATOM 1785 N N . THR A 1 239 ? 13.151 5.824 -3.633 1.00 98.56 239 THR A N 1
ATOM 1786 C CA . THR A 1 239 ? 14.187 4.815 -3.846 1.00 98.56 239 THR A CA 1
ATOM 1787 C C . THR A 1 239 ? 13.976 3.620 -2.922 1.00 98.56 239 THR A C 1
ATOM 1789 O O . THR A 1 239 ? 14.007 3.775 -1.705 1.00 98.56 239 THR A O 1
ATOM 1792 N N . SER A 1 240 ? 13.810 2.422 -3.473 1.00 96.94 240 SER A N 1
ATOM 1793 C CA . SER A 1 240 ? 13.846 1.185 -2.688 1.00 96.94 240 SER A CA 1
ATOM 1794 C C . SER A 1 240 ? 15.286 0.884 -2.260 1.00 96.94 240 SER A C 1
ATOM 1796 O O . SER A 1 240 ? 16.123 0.551 -3.100 1.00 96.94 240 SER A O 1
ATOM 1798 N N . LEU A 1 241 ? 15.581 1.024 -0.964 1.00 95.88 241 LEU A N 1
ATOM 1799 C CA . LEU A 1 241 ? 16.886 0.709 -0.386 1.00 95.88 241 LEU A CA 1
ATOM 1800 C C . LEU A 1 241 ? 16.911 -0.739 0.104 1.00 95.88 241 LEU A C 1
ATOM 1802 O O . LEU A 1 241 ? 16.180 -1.112 1.015 1.00 95.88 241 LEU A O 1
ATOM 1806 N N . TYR A 1 242 ? 17.802 -1.536 -0.479 1.00 93.50 242 TYR A N 1
ATOM 1807 C CA . TYR A 1 242 ? 17.913 -2.979 -0.233 1.00 93.50 242 TYR A CA 1
ATOM 1808 C C . TYR A 1 242 ? 19.043 -3.362 0.740 1.00 93.50 242 TYR A C 1
ATOM 1810 O O . TYR A 1 242 ? 19.541 -4.482 0.710 1.00 93.50 242 TYR A O 1
ATOM 1818 N N . GLY A 1 243 ? 19.504 -2.415 1.556 1.00 93.44 243 GLY A N 1
ATOM 1819 C CA . GLY A 1 243 ? 20.652 -2.559 2.453 1.00 93.44 243 GLY A CA 1
ATOM 1820 C C . GLY A 1 243 ? 21.392 -1.235 2.639 1.00 93.44 243 GLY A C 1
ATOM 1821 O O . GLY A 1 243 ? 20.972 -0.202 2.114 1.00 93.44 243 GLY A O 1
ATOM 1822 N N . LEU A 1 244 ? 22.494 -1.252 3.382 1.00 94.88 244 LEU A N 1
ATOM 1823 C CA . LEU A 1 244 ? 23.318 -0.061 3.650 1.00 94.88 244 LEU A CA 1
ATOM 1824 C C . LEU A 1 244 ? 24.809 -0.288 3.360 1.00 94.88 244 LEU A C 1
ATOM 1826 O O . LEU A 1 244 ? 25.660 0.540 3.679 1.00 94.88 244 LEU A O 1
ATOM 1830 N N . ASN A 1 245 ? 25.138 -1.413 2.727 1.00 95.19 245 ASN A N 1
ATOM 1831 C CA . ASN A 1 245 ? 26.464 -1.728 2.213 1.00 95.19 245 ASN A CA 1
ATOM 1832 C C . ASN A 1 245 ? 26.362 -2.692 1.013 1.00 95.19 245 ASN A C 1
ATOM 1834 O O . ASN A 1 245 ? 25.290 -3.217 0.705 1.00 95.19 245 ASN A O 1
ATOM 1838 N N . ASP A 1 246 ? 27.478 -2.897 0.303 1.00 96.44 246 ASP A N 1
ATOM 1839 C CA . ASP A 1 246 ? 27.517 -3.754 -0.894 1.00 96.44 246 ASP A CA 1
ATOM 1840 C C . ASP A 1 246 ? 27.213 -5.231 -0.575 1.00 96.44 246 ASP A C 1
ATOM 1842 O O . ASP A 1 246 ? 26.640 -5.913 -1.421 1.00 96.44 246 ASP A O 1
ATOM 1846 N N . GLU A 1 247 ? 27.552 -5.714 0.625 1.00 95.19 247 GLU A N 1
ATOM 1847 C CA . GLU A 1 247 ? 27.286 -7.093 1.050 1.00 95.19 247 GLU A CA 1
ATOM 1848 C C . GLU A 1 247 ? 25.781 -7.331 1.237 1.00 95.19 247 GLU A C 1
ATOM 1850 O O . GLU A 1 247 ? 25.218 -8.246 0.640 1.00 95.19 247 GLU A O 1
ATOM 1855 N N . GLU A 1 248 ? 25.102 -6.463 1.988 1.00 92.62 248 GLU A N 1
ATOM 1856 C CA . GLU A 1 248 ? 23.652 -6.523 2.194 1.00 92.62 248 GLU A CA 1
ATOM 1857 C C . GLU A 1 248 ? 22.885 -6.360 0.880 1.00 92.62 248 GLU A C 1
ATOM 1859 O O . GLU A 1 248 ? 21.921 -7.086 0.628 1.00 92.62 248 GLU A O 1
ATOM 1864 N N . TYR A 1 249 ? 23.329 -5.450 0.008 1.00 94.88 249 TYR A N 1
ATOM 1865 C CA . TYR A 1 249 ? 22.729 -5.299 -1.316 1.00 94.88 249 TYR A CA 1
ATOM 1866 C C . TYR A 1 249 ? 22.924 -6.537 -2.182 1.00 94.88 249 TYR A C 1
ATOM 1868 O O . TYR A 1 249 ? 22.010 -6.899 -2.918 1.00 94.88 249 TYR A O 1
ATOM 1876 N N . GLU A 1 250 ? 24.089 -7.183 -2.147 1.00 95.56 250 GLU A N 1
ATOM 1877 C CA . GLU A 1 250 ? 24.315 -8.408 -2.912 1.00 95.56 250 GLU A CA 1
ATOM 1878 C C . GLU A 1 250 ? 23.447 -9.554 -2.385 1.00 95.56 250 GLU A C 1
ATOM 1880 O O . GLU A 1 250 ? 22.791 -10.213 -3.190 1.00 95.56 250 GLU A O 1
ATOM 1885 N N . GLN A 1 251 ? 23.372 -9.733 -1.061 1.00 92.50 251 GLN A N 1
ATOM 1886 C CA . GLN A 1 251 ? 22.481 -10.710 -0.421 1.00 92.50 251 GLN A CA 1
ATOM 1887 C C . GLN A 1 251 ? 21.024 -10.484 -0.831 1.00 92.50 251 GLN A C 1
ATOM 1889 O O . GLN A 1 251 ? 20.308 -11.432 -1.149 1.00 92.50 251 GLN A O 1
ATOM 1894 N N . THR A 1 252 ? 20.602 -9.220 -0.863 1.00 90.56 252 THR A N 1
ATOM 1895 C CA . THR A 1 252 ? 19.210 -8.873 -1.125 1.00 90.56 252 THR A CA 1
ATOM 1896 C C . THR A 1 252 ? 18.870 -8.949 -2.607 1.00 90.56 252 THR A C 1
ATOM 1898 O O . THR A 1 252 ? 17.856 -9.532 -2.969 1.00 90.56 252 THR A O 1
ATOM 1901 N N . THR A 1 253 ? 19.706 -8.368 -3.474 1.00 93.19 253 THR A N 1
ATOM 1902 C CA . THR A 1 253 ? 19.412 -8.112 -4.900 1.00 93.19 253 THR A CA 1
ATOM 1903 C C . THR A 1 253 ? 20.082 -9.082 -5.874 1.00 93.19 253 THR A C 1
ATOM 1905 O O . THR A 1 253 ? 19.804 -9.032 -7.078 1.00 93.19 253 THR A O 1
ATOM 1908 N N . GLY A 1 254 ? 21.027 -9.894 -5.396 1.00 93.19 254 GLY A N 1
ATOM 1909 C CA . GLY A 1 254 ? 21.883 -10.752 -6.216 1.00 93.19 254 GLY A CA 1
ATOM 1910 C C . GLY A 1 254 ? 22.923 -10.002 -7.061 1.00 93.19 254 GLY A C 1
ATOM 1911 O O . GLY A 1 254 ? 23.548 -10.608 -7.933 1.00 93.19 254 GLY A O 1
ATOM 1912 N N . LYS A 1 255 ? 23.103 -8.683 -6.873 1.00 94.50 255 LYS A N 1
ATOM 1913 C CA . LYS A 1 255 ? 24.011 -7.862 -7.689 1.00 94.50 255 LYS A CA 1
ATOM 1914 C C . LYS A 1 255 ? 25.183 -7.305 -6.880 1.00 94.50 255 LYS A C 1
ATOM 1916 O O . LYS A 1 255 ? 25.018 -6.438 -6.027 1.00 94.50 255 LYS A O 1
ATOM 1921 N N . LYS A 1 256 ? 26.389 -7.730 -7.263 1.00 95.00 256 LYS A N 1
ATOM 1922 C CA . LYS A 1 256 ? 27.669 -7.233 -6.736 1.00 95.00 256 LYS A CA 1
ATOM 1923 C C . LYS A 1 256 ? 27.839 -5.726 -6.913 1.00 95.00 256 LYS A C 1
ATOM 1925 O O . LYS A 1 256 ? 27.524 -5.189 -7.978 1.00 95.00 256 LYS A O 1
ATOM 1930 N N . ALA A 1 257 ? 28.419 -5.083 -5.896 1.00 93.06 257 ALA A N 1
ATOM 1931 C CA . ALA A 1 257 ? 28.796 -3.664 -5.888 1.00 93.06 257 ALA A CA 1
ATOM 1932 C C . ALA A 1 257 ? 27.648 -2.695 -6.252 1.00 93.06 257 ALA A C 1
ATOM 1934 O O . ALA A 1 257 ? 27.869 -1.625 -6.831 1.00 93.06 257 ALA A O 1
ATOM 1935 N N . ALA A 1 258 ? 26.401 -3.098 -5.983 1.00 96.81 258 ALA A N 1
ATOM 1936 C CA . ALA A 1 258 ? 25.229 -2.326 -6.364 1.00 96.81 258 ALA A CA 1
ATOM 1937 C C . ALA A 1 258 ? 24.968 -1.142 -5.432 1.00 96.81 258 ALA A C 1
ATOM 1939 O O . ALA A 1 258 ? 24.615 -0.068 -5.924 1.00 96.81 258 ALA A O 1
ATOM 1940 N N . PHE A 1 259 ? 25.187 -1.311 -4.125 1.00 97.75 259 PHE A N 1
ATOM 1941 C CA . PHE A 1 259 ? 24.953 -0.253 -3.146 1.00 97.75 259 PHE A CA 1
ATOM 1942 C C . PHE A 1 259 ? 25.831 0.957 -3.425 1.00 97.75 259 PHE A C 1
ATOM 1944 O O . PHE A 1 259 ? 25.325 2.072 -3.499 1.00 97.75 259 PHE A O 1
ATOM 1951 N N . ARG A 1 260 ? 27.133 0.746 -3.655 1.00 97.25 260 ARG A N 1
ATOM 1952 C CA . ARG A 1 260 ? 28.064 1.841 -3.951 1.00 97.25 260 ARG A CA 1
ATOM 1953 C C . ARG A 1 260 ? 27.577 2.685 -5.118 1.00 97.25 260 ARG A C 1
ATOM 1955 O O . ARG A 1 260 ? 27.566 3.905 -5.027 1.00 97.25 260 ARG A O 1
ATOM 1962 N N . ARG A 1 261 ? 27.125 2.042 -6.196 1.00 97.81 261 ARG A N 1
ATOM 1963 C CA . ARG A 1 261 ? 26.581 2.754 -7.354 1.00 97.81 261 ARG A CA 1
ATOM 1964 C C . ARG A 1 261 ? 25.296 3.508 -7.018 1.00 97.81 261 ARG A C 1
ATOM 1966 O O . ARG A 1 261 ? 25.174 4.659 -7.418 1.00 97.81 261 ARG A O 1
ATOM 1973 N N . VAL A 1 262 ? 24.361 2.889 -6.297 1.00 98.38 262 VAL A N 1
ATOM 1974 C CA . VAL A 1 262 ? 23.121 3.555 -5.861 1.00 98.38 262 VAL A CA 1
ATOM 1975 C C . VAL A 1 262 ? 23.441 4.764 -4.979 1.00 98.38 262 VAL A C 1
ATOM 1977 O O . VAL A 1 262 ? 22.914 5.844 -5.224 1.00 98.38 262 VAL A O 1
ATOM 1980 N N . ARG A 1 263 ? 24.366 4.631 -4.024 1.00 98.12 263 ARG A N 1
ATOM 1981 C CA . ARG A 1 263 ? 24.830 5.734 -3.179 1.00 98.12 263 ARG A CA 1
ATOM 1982 C C . ARG A 1 263 ? 25.425 6.874 -4.000 1.00 98.12 263 ARG A C 1
ATOM 1984 O O . ARG A 1 263 ? 25.027 8.014 -3.793 1.00 98.12 263 ARG A O 1
ATOM 1991 N N . GLU A 1 264 ? 26.349 6.596 -4.921 1.00 98.00 264 GLU A N 1
ATOM 1992 C CA . GLU A 1 264 ? 26.956 7.655 -5.743 1.00 98.00 264 GLU A CA 1
ATOM 1993 C C . GLU A 1 264 ? 25.926 8.336 -6.659 1.00 98.00 264 GLU A C 1
ATOM 1995 O O . GLU A 1 264 ? 25.940 9.558 -6.800 1.00 98.00 264 GLU A O 1
ATOM 2000 N N . ASN A 1 265 ? 24.974 7.578 -7.212 1.00 98.44 265 ASN A N 1
ATOM 2001 C CA . ASN A 1 265 ? 23.854 8.135 -7.970 1.00 98.44 265 ASN A CA 1
ATOM 2002 C C . ASN A 1 265 ? 22.994 9.077 -7.115 1.00 98.44 265 ASN A C 1
ATOM 2004 O O . ASN A 1 265 ? 22.689 10.185 -7.547 1.00 98.44 265 ASN A O 1
ATOM 2008 N N . LEU A 1 266 ? 22.631 8.665 -5.896 1.00 98.50 266 LEU A N 1
ATOM 2009 C CA . LEU A 1 266 ? 21.844 9.483 -4.968 1.00 98.50 266 LEU A CA 1
ATOM 2010 C C . LEU A 1 266 ? 22.606 10.742 -4.536 1.00 98.50 266 LEU A C 1
ATOM 2012 O O . LEU A 1 266 ? 22.023 11.824 -4.528 1.00 98.50 266 LEU A O 1
ATOM 2016 N N . ARG A 1 267 ? 23.912 10.632 -4.247 1.00 98.06 267 ARG A N 1
ATOM 2017 C CA . ARG A 1 267 ? 24.779 11.786 -3.944 1.00 98.06 267 ARG A CA 1
ATOM 2018 C C . ARG A 1 267 ? 24.828 12.767 -5.113 1.00 98.06 267 ARG A C 1
ATOM 2020 O O . ARG A 1 267 ? 24.650 13.964 -4.904 1.00 98.06 267 ARG A O 1
ATOM 2027 N N . ARG A 1 268 ? 25.027 12.282 -6.345 1.00 97.88 268 ARG A N 1
ATOM 2028 C CA . ARG A 1 268 ? 25.062 13.156 -7.527 1.00 97.88 268 ARG A CA 1
ATOM 2029 C C . ARG A 1 268 ? 23.694 13.764 -7.825 1.00 97.88 268 ARG A C 1
ATOM 2031 O O . ARG A 1 268 ? 23.621 14.944 -8.147 1.00 97.88 268 ARG A O 1
ATOM 2038 N N . PHE A 1 269 ? 22.613 13.001 -7.676 1.00 98.25 269 PHE A N 1
ATOM 2039 C CA . PHE A 1 269 ? 21.257 13.525 -7.824 1.00 98.25 269 PHE A CA 1
ATOM 2040 C C . PHE A 1 269 ? 20.966 14.625 -6.798 1.00 98.25 269 PHE A C 1
ATOM 2042 O O . PHE A 1 269 ? 20.429 15.657 -7.176 1.00 98.25 269 PHE A O 1
ATOM 2049 N N . GLN A 1 270 ? 21.366 14.451 -5.534 1.00 97.62 270 GLN A N 1
ATOM 2050 C CA . GLN A 1 270 ? 21.248 15.477 -4.492 1.00 97.62 270 GLN A CA 1
ATOM 2051 C C . GLN A 1 270 ? 21.944 16.789 -4.879 1.00 97.62 270 GLN A C 1
ATOM 2053 O O . GLN A 1 270 ? 21.344 17.855 -4.754 1.00 97.62 270 GLN A O 1
ATOM 2058 N N . GLN A 1 271 ? 23.171 16.709 -5.402 1.00 97.56 271 GLN A N 1
ATOM 2059 C CA . GLN A 1 271 ? 23.915 17.874 -5.896 1.00 97.56 271 GLN A CA 1
ATOM 2060 C C . GLN A 1 271 ? 23.191 18.547 -7.066 1.00 97.56 271 GLN A C 1
ATOM 2062 O O . GLN A 1 271 ? 22.895 19.734 -7.004 1.00 97.56 271 GLN A O 1
ATOM 2067 N N . LEU A 1 272 ? 22.826 17.775 -8.094 1.00 97.38 272 LEU A N 1
ATOM 2068 C CA . LEU A 1 272 ? 22.099 18.280 -9.262 1.00 97.38 272 LEU A CA 1
ATOM 2069 C C . LEU A 1 272 ? 20.744 18.890 -8.883 1.00 97.38 272 LEU A C 1
ATOM 2071 O O . LEU A 1 272 ? 20.327 19.886 -9.467 1.00 97.38 272 LEU A O 1
ATOM 2075 N N . ARG A 1 273 ? 20.048 18.297 -7.908 1.00 97.25 273 ARG A N 1
ATOM 2076 C CA . ARG A 1 273 ? 18.778 18.794 -7.375 1.00 97.25 273 ARG A CA 1
ATOM 2077 C C . ARG A 1 273 ? 18.958 20.164 -6.728 1.00 97.25 273 ARG A C 1
ATOM 2079 O O . ARG A 1 273 ? 18.129 21.035 -6.971 1.00 97.25 273 ARG A O 1
ATOM 2086 N N . ALA A 1 274 ? 20.023 20.351 -5.950 1.00 96.56 274 ALA A N 1
ATOM 2087 C CA . ALA A 1 274 ? 20.365 21.634 -5.342 1.00 96.56 274 ALA A CA 1
ATOM 2088 C C . ALA A 1 274 ? 20.785 22.676 -6.394 1.00 96.56 274 ALA A C 1
ATOM 2090 O O . ALA A 1 274 ? 20.223 23.764 -6.417 1.00 96.56 274 ALA A O 1
ATOM 2091 N N . GLU A 1 275 ? 21.686 22.317 -7.317 1.00 96.25 275 GLU A N 1
ATOM 2092 C CA . GLU A 1 275 ? 22.149 23.183 -8.418 1.00 96.25 275 GLU A CA 1
ATOM 2093 C C . GLU A 1 275 ? 20.990 23.701 -9.292 1.00 96.25 275 GLU A C 1
ATOM 2095 O O . GLU A 1 275 ? 21.042 24.816 -9.804 1.00 96.25 275 GLU A O 1
ATOM 2100 N N . ARG A 1 276 ? 19.944 22.885 -9.474 1.00 96.31 276 ARG A N 1
ATOM 2101 C CA . ARG A 1 276 ? 18.752 23.208 -10.276 1.00 96.31 276 ARG A CA 1
ATOM 2102 C C . ARG A 1 276 ? 17.619 23.853 -9.483 1.00 96.31 276 ARG A C 1
ATOM 2104 O O . ARG A 1 276 ? 16.583 24.124 -10.082 1.00 96.31 276 ARG A O 1
ATOM 2111 N N . GLU A 1 277 ? 17.762 23.987 -8.165 1.00 96.06 277 GLU A N 1
ATOM 2112 C CA . GLU A 1 277 ? 16.672 24.375 -7.257 1.00 96.06 277 GLU A CA 1
ATOM 2113 C C . GLU A 1 277 ? 15.405 23.517 -7.468 1.00 96.06 277 GLU A C 1
ATOM 2115 O O . GLU A 1 277 ? 14.269 23.987 -7.406 1.00 96.06 277 GLU A O 1
ATOM 2120 N N . SER A 1 278 ? 15.595 22.228 -7.775 1.00 96.38 278 SER A N 1
ATOM 2121 C CA . SER A 1 278 ? 14.497 21.355 -8.186 1.00 96.38 278 SER A CA 1
ATOM 2122 C C . SER A 1 278 ? 13.587 21.002 -6.997 1.00 96.38 278 SER A C 1
ATOM 2124 O O . SER A 1 278 ? 14.083 20.559 -5.953 1.00 96.38 278 SER A O 1
ATOM 2126 N N . PRO A 1 279 ? 12.249 21.106 -7.160 1.00 96.06 279 PRO A N 1
ATOM 2127 C CA . PRO A 1 279 ? 11.284 20.825 -6.099 1.00 96.06 279 PRO A CA 1
ATOM 2128 C C . PRO A 1 279 ? 11.006 19.328 -5.901 1.00 96.06 279 PRO A C 1
ATOM 2130 O O . PRO A 1 279 ? 10.152 18.978 -5.089 1.00 96.06 279 PRO A O 1
ATOM 2133 N N . ILE A 1 280 ? 11.684 18.435 -6.637 1.00 98.12 280 ILE A N 1
ATOM 2134 C CA . ILE A 1 280 ? 11.483 16.988 -6.504 1.00 98.12 280 ILE A CA 1
ATOM 2135 C C . ILE A 1 280 ? 11.725 16.568 -5.057 1.00 98.12 280 ILE A C 1
ATOM 2137 O O . ILE A 1 280 ? 12.789 16.842 -4.493 1.00 98.12 280 ILE A O 1
ATOM 2141 N N . ASN A 1 281 ? 10.774 15.830 -4.487 1.00 98.38 281 ASN A N 1
ATOM 2142 C CA . ASN A 1 281 ? 10.971 15.153 -3.212 1.00 98.38 281 ASN A CA 1
ATOM 2143 C C . ASN A 1 281 ? 11.760 13.858 -3.430 1.00 98.38 281 ASN A C 1
ATOM 2145 O O . ASN A 1 281 ? 11.380 13.021 -4.247 1.00 98.38 281 ASN A O 1
ATOM 2149 N N . LEU A 1 282 ? 12.854 13.677 -2.700 1.00 98.56 282 LEU A N 1
ATOM 2150 C CA . LEU A 1 282 ? 13.633 12.446 -2.698 1.00 98.56 282 LEU A CA 1
ATOM 2151 C C . LEU A 1 282 ? 13.408 11.736 -1.371 1.00 98.56 282 LEU A C 1
ATOM 2153 O O . LEU A 1 282 ? 13.589 12.326 -0.307 1.00 98.56 282 LEU A O 1
ATOM 2157 N N . GLY A 1 283 ? 13.069 10.457 -1.440 1.00 98.44 283 GLY A N 1
ATOM 2158 C CA . GLY A 1 283 ? 12.906 9.642 -0.252 1.00 98.44 283 GLY A CA 1
ATOM 2159 C C . GLY A 1 283 ? 13.183 8.172 -0.487 1.00 98.44 283 GLY A C 1
ATOM 2160 O O . GLY A 1 283 ? 13.527 7.743 -1.594 1.00 98.44 283 GLY A O 1
ATOM 2161 N N . PHE A 1 284 ? 13.025 7.397 0.579 1.00 98.56 284 PHE A N 1
ATOM 2162 C CA . PHE A 1 284 ? 13.391 5.987 0.611 1.00 98.56 284 PHE A CA 1
ATOM 2163 C C . PHE A 1 284 ? 12.215 5.095 0.989 1.00 98.56 284 PHE A C 1
ATOM 2165 O O . PHE A 1 284 ? 11.366 5.481 1.779 1.00 98.56 284 PHE A O 1
ATOM 2172 N N . ALA A 1 285 ? 12.177 3.888 0.438 1.00 96.94 285 ALA A N 1
ATOM 2173 C CA . ALA A 1 285 ? 11.447 2.768 1.013 1.00 96.94 285 ALA A CA 1
ATOM 2174 C C . ALA A 1 285 ? 12.477 1.808 1.610 1.00 96.94 285 ALA A C 1
ATOM 2176 O O . ALA A 1 285 ? 13.384 1.368 0.899 1.00 96.94 285 ALA A O 1
ATOM 2177 N N . TYR A 1 286 ? 12.351 1.519 2.902 1.00 95.25 286 TYR A N 1
ATOM 2178 C CA . TYR A 1 286 ? 13.258 0.650 3.641 1.00 95.25 286 TYR A CA 1
ATOM 2179 C C . TYR A 1 286 ? 12.455 -0.388 4.420 1.00 95.25 286 TYR A C 1
ATOM 2181 O O . TYR A 1 286 ? 11.481 -0.053 5.097 1.00 95.25 286 TYR A O 1
ATOM 2189 N N . ILE A 1 287 ? 12.864 -1.648 4.304 1.00 89.12 287 ILE A N 1
ATOM 2190 C CA . ILE A 1 287 ? 12.228 -2.773 4.986 1.00 89.12 287 ILE A CA 1
ATOM 2191 C C . ILE A 1 287 ? 13.145 -3.212 6.123 1.00 89.12 287 ILE A C 1
ATOM 2193 O O . ILE A 1 287 ? 14.300 -3.573 5.895 1.00 89.12 287 ILE A O 1
ATOM 2197 N N . VAL A 1 288 ? 12.622 -3.192 7.345 1.00 88.06 288 VAL A N 1
ATOM 2198 C CA . VAL A 1 288 ? 13.271 -3.776 8.514 1.00 88.06 288 VAL A CA 1
ATOM 2199 C C . VAL A 1 288 ? 13.084 -5.285 8.445 1.00 88.06 288 VAL A C 1
ATOM 2201 O O . VAL A 1 288 ? 11.963 -5.790 8.521 1.00 88.06 288 VAL A O 1
ATOM 2204 N N . LEU A 1 289 ? 14.196 -5.992 8.267 1.00 80.00 289 LEU A N 1
ATOM 2205 C CA . LEU A 1 289 ? 14.238 -7.450 8.256 1.00 80.00 289 LEU A CA 1
ATOM 2206 C C . LEU A 1 289 ? 14.460 -8.004 9.677 1.00 80.00 289 LEU A C 1
ATOM 2208 O O . LEU A 1 289 ? 15.072 -7.318 10.505 1.00 80.00 289 LEU A O 1
ATOM 2212 N N . PRO A 1 290 ? 14.045 -9.259 9.941 1.00 74.44 290 PRO A N 1
ATOM 2213 C CA . PRO A 1 290 ? 14.303 -9.955 11.202 1.00 74.44 290 PRO A CA 1
ATOM 2214 C C . PRO A 1 290 ? 15.756 -9.856 11.671 1.00 74.44 290 PRO A C 1
ATOM 2216 O O . PRO A 1 290 ? 16.685 -10.039 10.879 1.00 74.44 290 PRO A O 1
ATOM 2219 N N . GLY A 1 291 ? 15.949 -9.559 12.959 1.00 79.06 291 GLY A N 1
ATOM 2220 C CA . GLY A 1 291 ? 17.273 -9.396 13.578 1.00 79.06 291 GLY A CA 1
ATOM 2221 C C . GLY A 1 291 ? 18.132 -8.249 13.021 1.00 79.06 291 GLY A C 1
ATOM 2222 O O . GLY A 1 291 ? 19.336 -8.210 13.269 1.00 79.06 291 GLY A O 1
ATOM 2223 N N . ARG A 1 292 ? 17.557 -7.326 12.233 1.00 85.25 292 ARG A N 1
ATOM 2224 C CA . ARG A 1 292 ? 18.273 -6.176 11.646 1.00 85.25 292 ARG A CA 1
ATOM 2225 C C . ARG A 1 292 ? 17.720 -4.824 12.097 1.00 85.25 292 ARG A C 1
ATOM 2227 O O . ARG A 1 292 ? 18.024 -3.812 11.473 1.00 85.25 292 ARG A O 1
ATOM 2234 N N . ALA A 1 293 ? 16.945 -4.775 13.179 1.00 88.31 293 ALA A N 1
ATOM 2235 C CA . ALA A 1 293 ? 16.326 -3.538 13.663 1.00 88.31 293 ALA A CA 1
ATOM 2236 C C . ALA A 1 293 ? 17.357 -2.435 13.985 1.00 88.31 293 ALA A C 1
ATOM 2238 O O . ALA A 1 293 ? 17.129 -1.265 13.680 1.00 88.31 293 ALA A O 1
ATOM 2239 N N . SER A 1 294 ? 18.538 -2.805 14.493 1.00 90.00 294 SER A N 1
ATOM 2240 C CA . SER A 1 294 ? 19.643 -1.872 14.769 1.00 90.00 294 SER A CA 1
ATOM 2241 C C . SER A 1 294 ? 20.151 -1.110 13.533 1.00 90.00 294 SER A C 1
ATOM 2243 O O . SER A 1 294 ? 20.668 0.000 13.672 1.00 90.00 294 SER A O 1
ATOM 2245 N N . ARG A 1 295 ? 19.931 -1.635 12.315 1.00 92.75 295 ARG A N 1
ATOM 2246 C CA . ARG A 1 295 ? 20.283 -0.967 11.046 1.00 92.75 295 ARG A CA 1
ATOM 2247 C C . ARG A 1 295 ? 19.499 0.312 10.786 1.00 92.75 295 ARG A C 1
ATOM 2249 O O . ARG A 1 295 ? 19.905 1.107 9.943 1.00 92.75 295 ARG A O 1
ATOM 2256 N N . LEU A 1 296 ? 18.409 0.550 11.513 1.00 95.25 296 LEU A N 1
ATOM 2257 C CA . LEU A 1 296 ? 17.702 1.825 11.454 1.00 95.25 296 LEU A CA 1
ATOM 2258 C C . LEU A 1 296 ? 18.623 3.004 11.809 1.00 95.25 296 LEU A C 1
ATOM 2260 O O . LEU A 1 296 ? 18.496 4.064 11.206 1.00 95.25 296 LEU A O 1
ATOM 2264 N N . LEU A 1 297 ? 19.589 2.828 12.718 1.00 96.12 297 LEU A N 1
ATOM 2265 C CA . LEU A 1 297 ? 20.552 3.889 13.042 1.00 96.12 297 LEU A CA 1
ATOM 2266 C C . LEU A 1 297 ? 21.512 4.159 11.878 1.00 96.12 297 LEU A C 1
ATOM 2268 O O . LEU A 1 297 ? 21.713 5.317 11.510 1.00 96.12 297 LEU A O 1
ATOM 2272 N N . ASP A 1 298 ? 22.015 3.095 11.247 1.00 96.25 298 ASP A N 1
ATOM 2273 C CA . ASP A 1 298 ? 22.858 3.189 10.051 1.00 96.25 298 ASP A CA 1
ATOM 2274 C C . ASP A 1 298 ? 22.106 3.885 8.897 1.00 96.25 298 ASP A C 1
ATOM 2276 O O . ASP A 1 298 ? 22.703 4.618 8.108 1.00 96.25 298 ASP A O 1
ATOM 2280 N N . LEU A 1 299 ? 20.782 3.695 8.799 1.00 97.69 299 LEU A N 1
ATOM 2281 C CA . LEU A 1 299 ? 19.938 4.380 7.818 1.00 97.69 299 LEU A CA 1
ATOM 2282 C C . LEU A 1 299 ? 19.907 5.893 8.066 1.00 97.69 299 LEU A C 1
ATOM 2284 O O . LEU A 1 299 ? 19.995 6.657 7.105 1.00 97.69 299 LEU A O 1
ATOM 2288 N N . VAL A 1 300 ? 19.812 6.343 9.323 1.00 97.88 300 VAL A N 1
ATOM 2289 C CA . VAL A 1 300 ? 19.863 7.784 9.634 1.00 97.88 300 VAL A CA 1
ATOM 2290 C C . VAL A 1 300 ? 21.224 8.364 9.274 1.00 97.88 300 VAL A C 1
ATOM 2292 O O . VAL A 1 300 ? 21.287 9.441 8.682 1.00 97.88 300 VAL A O 1
ATOM 2295 N N . ASP A 1 301 ? 22.302 7.645 9.586 1.00 96.38 301 ASP A N 1
ATOM 2296 C CA . ASP A 1 301 ? 23.658 8.076 9.252 1.00 96.38 301 ASP A CA 1
ATOM 2297 C C . ASP A 1 301 ? 23.847 8.161 7.725 1.00 96.38 301 ASP A C 1
ATOM 2299 O O . ASP A 1 301 ? 24.330 9.175 7.220 1.00 96.38 301 ASP A O 1
ATOM 2303 N N . PHE A 1 302 ? 23.338 7.185 6.967 1.00 97.56 302 PHE A N 1
ATOM 2304 C CA . PHE A 1 302 ? 23.312 7.233 5.503 1.00 97.56 302 PHE A CA 1
ATOM 2305 C C . PHE A 1 302 ? 22.512 8.427 4.953 1.00 97.56 302 PHE A C 1
ATOM 2307 O O . PHE A 1 302 ? 22.953 9.091 4.013 1.00 97.56 302 PHE A O 1
ATOM 2314 N N . ILE A 1 303 ? 21.339 8.720 5.523 1.00 98.19 303 ILE A N 1
ATOM 2315 C CA . ILE A 1 303 ? 20.519 9.872 5.121 1.00 98.19 303 ILE A CA 1
ATOM 2316 C C . ILE A 1 303 ? 21.255 11.185 5.418 1.00 98.19 303 ILE A C 1
ATOM 2318 O O . ILE A 1 303 ? 21.264 12.082 4.573 1.00 98.19 303 ILE A O 1
ATOM 2322 N N . ALA A 1 304 ? 21.899 11.299 6.580 1.00 96.94 304 ALA A N 1
ATOM 2323 C CA . ALA A 1 304 ? 22.692 12.469 6.937 1.00 96.94 304 ALA A CA 1
ATOM 2324 C C . ALA A 1 304 ? 23.860 12.684 5.955 1.00 96.94 304 ALA A C 1
ATOM 2326 O O . ALA A 1 304 ? 24.029 13.791 5.449 1.00 96.94 304 ALA A O 1
ATOM 2327 N N . ASP A 1 305 ? 24.573 11.621 5.570 1.00 96.19 305 ASP A N 1
ATOM 2328 C CA . ASP A 1 305 ? 25.650 11.698 4.574 1.00 96.19 305 ASP A CA 1
ATOM 2329 C C . ASP A 1 305 ? 25.161 12.195 3.197 1.00 96.19 305 ASP A C 1
ATOM 2331 O O . ASP A 1 305 ? 25.904 12.854 2.455 1.00 96.19 305 ASP A O 1
ATOM 2335 N N . LEU A 1 306 ? 23.921 11.862 2.814 1.00 97.25 306 LEU A N 1
ATOM 2336 C CA . LEU A 1 306 ? 23.284 12.367 1.592 1.00 97.25 306 LEU A CA 1
ATOM 2337 C C . LEU A 1 306 ? 22.812 13.820 1.727 1.00 97.25 306 LEU A C 1
ATOM 2339 O O . LEU A 1 306 ? 22.813 14.549 0.730 1.00 97.25 306 LEU A O 1
ATOM 2343 N N . ASN A 1 307 ? 22.418 14.249 2.927 1.00 97.06 307 ASN A N 1
ATOM 2344 C CA . ASN A 1 307 ? 22.078 15.644 3.208 1.00 97.06 307 ASN A CA 1
ATOM 2345 C C . ASN A 1 307 ? 23.311 16.544 3.068 1.00 97.06 307 ASN A C 1
ATOM 2347 O O . ASN A 1 307 ? 23.222 17.591 2.428 1.00 97.06 307 ASN A O 1
ATOM 2351 N N . ASP A 1 308 ? 24.471 16.096 3.558 1.00 95.12 308 ASP A N 1
ATOM 2352 C CA . ASP A 1 308 ? 25.739 16.826 3.427 1.00 95.12 308 ASP A CA 1
ATOM 2353 C C . ASP A 1 308 ? 26.129 17.042 1.956 1.00 95.12 308 ASP A C 1
ATOM 2355 O O . ASP A 1 308 ? 26.646 18.094 1.577 1.00 95.12 308 ASP A O 1
ATOM 2359 N N . ALA A 1 309 ? 25.827 16.071 1.086 1.00 92.75 309 ALA A N 1
ATOM 2360 C CA . ALA A 1 309 ? 26.046 16.203 -0.355 1.00 92.75 309 ALA A CA 1
ATOM 2361 C C . ALA A 1 309 ? 25.073 17.184 -1.038 1.00 92.75 309 ALA A C 1
ATOM 2363 O O . ALA A 1 309 ? 25.385 17.694 -2.113 1.00 92.75 309 ALA A O 1
ATOM 2364 N N . GLY A 1 310 ? 23.905 17.437 -0.441 1.00 90.31 310 GLY A N 1
ATOM 2365 C CA . GLY A 1 310 ? 22.814 18.224 -1.019 1.00 90.31 310 GLY A CA 1
ATOM 2366 C C . GLY A 1 310 ? 22.923 19.739 -0.832 1.00 90.31 310 GLY A C 1
ATOM 2367 O O . GLY A 1 310 ? 21.971 20.432 -1.170 1.00 90.31 310 GLY A O 1
ATOM 2368 N N . GLN A 1 311 ? 24.029 20.263 -0.284 1.00 87.50 311 GLN A N 1
ATOM 2369 C CA . GLN A 1 311 ? 24.282 21.709 -0.111 1.00 87.50 311 GLN A CA 1
ATOM 2370 C C . GLN A 1 311 ? 23.085 22.481 0.491 1.00 87.50 311 GLN A C 1
ATOM 2372 O O . GLN A 1 311 ? 22.693 23.537 0.006 1.00 87.50 311 GLN A O 1
ATOM 2377 N N . GLY A 1 312 ? 22.476 21.929 1.546 1.00 89.31 312 GLY A N 1
ATOM 2378 C CA . GLY A 1 312 ? 21.293 22.494 2.210 1.00 89.31 312 GLY A CA 1
ATOM 2379 C C . GLY A 1 312 ? 19.963 21.846 1.810 1.00 89.31 312 GLY A C 1
ATOM 2380 O O . GLY A 1 312 ? 18.972 22.008 2.519 1.00 89.31 312 GLY A O 1
ATOM 2381 N N . ARG A 1 313 ? 19.926 21.053 0.732 1.00 93.88 313 ARG A N 1
ATOM 2382 C CA . ARG A 1 313 ? 18.760 20.245 0.356 1.00 93.88 313 ARG A CA 1
ATOM 2383 C C . ARG A 1 313 ? 18.804 18.875 1.042 1.00 93.88 313 ARG A C 1
ATOM 2385 O O . ARG A 1 313 ? 19.685 18.060 0.772 1.00 93.88 313 ARG A O 1
ATOM 2392 N N . THR A 1 314 ? 17.817 18.589 1.882 1.00 96.38 314 THR A N 1
ATOM 2393 C CA . THR A 1 314 ? 17.723 17.331 2.637 1.00 96.38 314 THR A CA 1
ATOM 2394 C C . THR A 1 314 ? 16.865 16.286 1.932 1.00 96.38 314 THR A C 1
ATOM 2396 O O . THR A 1 314 ? 15.966 16.624 1.165 1.00 96.38 314 THR A O 1
ATOM 2399 N N . ILE A 1 315 ? 17.109 15.008 2.209 1.00 98.25 315 ILE A N 1
ATOM 2400 C CA . ILE A 1 315 ? 16.149 13.929 1.956 1.00 98.25 315 ILE A CA 1
ATOM 2401 C C . ILE A 1 315 ? 14.824 14.278 2.645 1.00 98.25 315 ILE A C 1
ATOM 2403 O O . ILE A 1 315 ? 14.818 14.730 3.791 1.00 98.25 315 ILE A O 1
ATOM 2407 N N . ASP A 1 316 ? 13.718 14.101 1.928 1.00 98.19 316 ASP A N 1
ATOM 2408 C CA . ASP A 1 316 ? 12.410 14.612 2.336 1.00 98.19 316 ASP A CA 1
ATOM 2409 C C . ASP A 1 316 ? 11.616 13.573 3.137 1.00 98.19 316 ASP A C 1
ATOM 2411 O O . ASP A 1 316 ? 10.929 13.931 4.092 1.00 98.19 316 ASP A O 1
ATOM 2415 N N . PHE A 1 317 ? 11.704 12.286 2.776 1.00 98.44 317 PHE A N 1
ATOM 2416 C CA . PHE A 1 317 ? 10.912 11.249 3.440 1.00 98.44 317 PHE A CA 1
ATOM 2417 C C . PHE A 1 317 ? 11.559 9.861 3.474 1.00 98.44 317 PHE A C 1
ATOM 2419 O O . PHE A 1 317 ? 12.398 9.507 2.642 1.00 98.44 317 PHE A O 1
ATOM 2426 N N . VAL A 1 318 ? 11.105 9.036 4.414 1.00 98.19 318 VAL A N 1
ATOM 2427 C CA . VAL A 1 318 ? 11.380 7.603 4.460 1.00 98.19 318 VAL A CA 1
ATOM 2428 C C . VAL A 1 318 ? 10.125 6.821 4.838 1.00 98.19 318 VAL A C 1
ATOM 2430 O O . VAL A 1 318 ? 9.455 7.114 5.825 1.00 98.19 318 VAL A O 1
ATOM 2433 N N . ASN A 1 319 ? 9.838 5.789 4.055 1.00 96.81 319 ASN A N 1
ATOM 2434 C CA . ASN A 1 319 ? 8.800 4.813 4.324 1.00 96.81 319 ASN A CA 1
ATOM 2435 C C . ASN A 1 319 ? 9.468 3.600 4.966 1.00 96.81 319 ASN A C 1
ATOM 2437 O O . ASN A 1 319 ? 10.182 2.860 4.284 1.00 96.81 319 ASN A O 1
ATOM 2441 N N . ILE A 1 320 ? 9.237 3.400 6.260 1.00 94.88 320 ILE A N 1
ATOM 2442 C CA . ILE A 1 320 ? 9.721 2.225 6.981 1.00 94.88 320 ILE A CA 1
ATOM 2443 C C . ILE A 1 320 ? 8.610 1.185 6.980 1.00 94.88 320 ILE A C 1
ATOM 2445 O O . ILE A 1 320 ? 7.473 1.467 7.363 1.00 94.88 320 ILE A O 1
ATOM 2449 N N . ARG A 1 321 ? 8.930 -0.012 6.511 1.00 89.69 321 ARG A N 1
ATOM 2450 C CA . ARG A 1 321 ? 8.064 -1.189 6.562 1.00 89.69 321 ARG A CA 1
ATOM 2451 C C . ARG A 1 321 ? 8.810 -2.312 7.261 1.00 89.69 321 ARG A C 1
ATOM 2453 O O . ARG A 1 321 ? 10.019 -2.241 7.450 1.00 89.69 321 ARG A O 1
ATOM 2460 N N . GLU A 1 322 ? 8.086 -3.343 7.618 1.00 83.00 322 GLU A N 1
ATOM 2461 C CA . GLU A 1 322 ? 8.571 -4.537 8.271 1.00 83.00 322 GLU A CA 1
ATOM 2462 C C . GLU A 1 322 ? 8.151 -5.757 7.458 1.00 83.00 322 GLU A C 1
ATOM 2464 O O . GLU A 1 322 ? 7.044 -5.794 6.920 1.00 83.00 322 GLU A O 1
ATOM 2469 N N . ASP A 1 323 ? 9.038 -6.742 7.347 1.00 74.38 323 ASP A N 1
ATOM 2470 C CA . ASP A 1 323 ? 8.725 -8.001 6.676 1.00 74.38 323 ASP A CA 1
ATOM 2471 C C . ASP A 1 323 ? 8.995 -9.181 7.609 1.00 74.38 323 ASP A C 1
ATOM 2473 O O . ASP A 1 323 ? 10.111 -9.690 7.723 1.00 74.38 323 ASP A O 1
ATOM 2477 N N . TYR A 1 324 ? 7.929 -9.601 8.287 1.00 61.31 324 TYR A N 1
ATOM 2478 C CA . TYR A 1 324 ? 7.885 -10.804 9.120 1.00 61.31 324 TYR A CA 1
ATOM 2479 C C . TYR A 1 324 ? 6.986 -11.884 8.505 1.00 61.31 324 TYR A C 1
ATOM 2481 O O . TYR A 1 324 ? 6.619 -12.846 9.177 1.00 61.31 324 TYR A O 1
ATOM 2489 N N . SER A 1 325 ? 6.635 -11.733 7.221 1.00 58.38 325 SER A N 1
ATOM 2490 C CA . SER A 1 325 ? 5.646 -12.566 6.525 1.00 58.38 325 SER A CA 1
ATOM 2491 C C . SER A 1 325 ? 6.050 -14.039 6.399 1.00 58.38 325 SER A C 1
ATOM 2493 O O . SER A 1 325 ? 5.189 -14.902 6.240 1.00 58.38 325 SER A O 1
ATOM 2495 N N . GLY A 1 326 ? 7.346 -14.341 6.524 1.00 59.91 326 GLY A N 1
ATOM 2496 C CA . GLY A 1 326 ? 7.885 -15.702 6.506 1.00 59.91 326 GLY A CA 1
ATOM 2497 C C . GLY A 1 326 ? 7.672 -16.515 7.789 1.00 59.91 326 GLY A C 1
ATOM 2498 O O . GLY A 1 326 ? 8.258 -17.588 7.904 1.00 59.91 326 GLY A O 1
ATOM 2499 N N . ARG A 1 327 ? 6.905 -16.017 8.770 1.00 66.12 327 ARG A N 1
ATOM 2500 C CA . ARG A 1 327 ? 6.641 -16.702 10.048 1.00 66.12 327 ARG A CA 1
ATOM 2501 C C . ARG A 1 327 ? 5.232 -17.279 10.095 1.00 66.12 327 ARG A C 1
ATOM 2503 O O . ARG A 1 327 ? 4.288 -16.622 9.667 1.00 66.12 327 ARG A O 1
ATOM 2510 N N . ASP A 1 328 ? 5.103 -18.477 10.664 1.00 61.53 328 ASP A N 1
ATOM 2511 C CA . ASP A 1 328 ? 3.868 -19.276 10.650 1.00 61.53 328 ASP A CA 1
ATOM 2512 C C . ASP A 1 328 ? 2.650 -18.565 11.266 1.00 61.53 328 ASP A C 1
ATOM 2514 O O . ASP A 1 328 ? 1.523 -18.772 10.819 1.00 61.53 328 ASP A O 1
ATOM 2518 N N . ASP A 1 329 ? 2.862 -17.716 12.275 1.00 64.25 329 ASP A N 1
ATOM 2519 C CA . ASP A 1 329 ? 1.808 -16.956 12.958 1.00 64.25 329 ASP A CA 1
ATOM 2520 C C . ASP A 1 329 ? 1.792 -15.462 12.596 1.00 64.25 329 ASP A C 1
ATOM 2522 O O . ASP A 1 329 ? 0.988 -14.713 13.149 1.00 64.25 329 ASP A O 1
ATOM 2526 N N . GLY A 1 330 ? 2.682 -15.018 11.698 1.00 63.66 330 GLY A N 1
ATOM 2527 C CA . GLY A 1 330 ? 2.840 -13.613 11.316 1.00 63.66 330 GLY A CA 1
ATOM 2528 C C . GLY A 1 330 ? 3.261 -12.677 12.457 1.00 63.66 330 GLY A C 1
ATOM 2529 O O . GLY A 1 330 ? 3.263 -11.458 12.266 1.00 63.66 330 GLY A O 1
ATOM 2530 N N . LYS A 1 331 ? 3.613 -13.209 13.636 1.00 66.50 331 LYS A N 1
ATOM 2531 C CA . LYS A 1 331 ? 3.911 -12.422 14.834 1.00 66.50 331 LYS A CA 1
ATOM 2532 C C . LYS A 1 331 ? 5.399 -12.411 15.148 1.00 66.50 331 LYS A C 1
ATOM 2534 O O . LYS A 1 331 ? 6.171 -13.324 14.848 1.00 66.50 331 LYS A O 1
ATOM 2539 N N . LEU A 1 332 ? 5.810 -11.323 15.788 1.00 71.31 332 LEU A N 1
ATOM 2540 C CA . LEU A 1 332 ? 7.119 -11.238 16.414 1.00 71.31 332 LEU A CA 1
ATOM 2541 C C . LEU A 1 332 ? 7.059 -11.877 17.806 1.00 71.31 332 LEU A C 1
ATOM 2543 O O . LEU A 1 332 ? 6.189 -11.504 18.598 1.00 71.31 332 LEU A O 1
ATOM 2547 N N . PRO A 1 333 ? 8.002 -12.773 18.153 1.00 79.62 333 PRO A N 1
ATOM 2548 C CA . PRO A 1 333 ? 8.255 -13.146 19.533 1.00 79.62 333 PRO A CA 1
ATOM 2549 C C . PRO A 1 333 ? 8.442 -11.898 20.391 1.00 79.62 333 PRO A C 1
ATOM 2551 O O . PRO A 1 333 ? 8.988 -10.890 19.940 1.00 79.62 333 PRO A O 1
ATOM 2554 N N . GLN A 1 334 ? 8.017 -11.981 21.649 1.00 80.88 334 GLN A N 1
ATOM 2555 C CA . GLN A 1 334 ? 8.007 -10.836 22.558 1.00 80.88 334 GLN A CA 1
ATOM 2556 C C . GLN A 1 334 ? 9.381 -10.156 22.696 1.00 80.88 334 GLN A C 1
ATOM 2558 O O . GLN A 1 334 ? 9.440 -8.932 22.781 1.00 80.88 334 GLN A O 1
ATOM 2563 N N . GLU A 1 335 ? 10.472 -10.927 22.687 1.00 84.81 335 GLU A N 1
ATOM 2564 C CA . GLU A 1 335 ? 11.840 -10.395 22.775 1.00 84.81 335 GLU A CA 1
ATOM 2565 C C . GLU A 1 335 ? 12.221 -9.564 21.544 1.00 84.81 335 GLU A C 1
ATOM 2567 O O . GLU A 1 335 ? 12.615 -8.410 21.681 1.00 84.81 335 GLU A O 1
ATOM 2572 N N . GLU A 1 336 ? 12.031 -10.098 20.337 1.00 81.88 336 GLU A N 1
ATOM 2573 C CA . GLU A 1 336 ? 12.343 -9.376 19.095 1.00 81.88 336 GLU A CA 1
ATOM 2574 C C . GLU A 1 336 ? 11.407 -8.183 18.881 1.00 81.88 336 GLU A C 1
ATOM 2576 O O . GLU A 1 336 ? 11.797 -7.155 18.334 1.00 81.88 336 GLU A O 1
ATOM 2581 N N . ARG A 1 337 ? 10.167 -8.282 19.368 1.00 80.62 337 ARG A N 1
ATOM 2582 C CA . ARG A 1 337 ? 9.247 -7.149 19.413 1.00 80.62 337 ARG A CA 1
ATOM 2583 C C . ARG A 1 337 ? 9.788 -6.026 20.301 1.00 80.62 337 ARG A C 1
ATOM 2585 O O . ARG A 1 337 ? 9.722 -4.864 19.902 1.00 80.62 337 ARG A O 1
ATOM 2592 N N . ALA A 1 338 ? 10.292 -6.362 21.489 1.00 85.56 338 ALA A N 1
ATOM 2593 C CA . ALA A 1 338 ? 10.890 -5.387 22.395 1.00 85.56 338 ALA A CA 1
ATOM 2594 C C . ALA A 1 338 ? 12.144 -4.753 21.772 1.00 85.56 338 ALA A C 1
ATOM 2596 O O . ALA A 1 338 ? 12.272 -3.531 21.798 1.00 85.56 338 ALA A O 1
ATOM 2597 N N . GLU A 1 339 ? 12.997 -5.556 21.128 1.00 88.38 339 GLU A N 1
ATOM 2598 C CA . GLU A 1 339 ? 14.174 -5.074 20.394 1.00 88.38 339 GLU A CA 1
ATOM 2599 C C . GLU A 1 339 ? 13.784 -4.116 19.259 1.00 88.38 339 GLU A C 1
ATOM 2601 O O . GLU A 1 339 ? 14.351 -3.030 19.132 1.00 88.38 339 GLU A O 1
ATOM 2606 N N . LEU A 1 340 ? 12.776 -4.471 18.456 1.00 88.44 340 LEU A N 1
ATOM 2607 C CA . LEU A 1 340 ? 12.281 -3.610 17.387 1.00 88.44 340 LEU A CA 1
ATOM 2608 C C . LEU A 1 340 ? 11.731 -2.292 17.940 1.00 88.44 340 LEU A C 1
ATOM 2610 O O . LEU A 1 340 ? 12.003 -1.234 17.378 1.00 88.44 340 LEU A O 1
ATOM 2614 N N . GLN A 1 341 ? 10.972 -2.335 19.037 1.00 88.31 341 GLN A N 1
ATOM 2615 C CA . GLN A 1 341 ? 10.432 -1.127 19.656 1.00 88.31 341 GLN A CA 1
ATOM 2616 C C . GLN A 1 341 ? 11.544 -0.224 20.211 1.00 88.31 341 GLN A C 1
ATOM 2618 O O . GLN A 1 341 ? 11.501 0.991 20.015 1.00 88.31 341 GLN A O 1
ATOM 2623 N N . GLU A 1 342 ? 12.557 -0.800 20.859 1.00 91.38 342 GLU A N 1
ATOM 2624 C CA . GLU A 1 342 ? 13.734 -0.068 21.333 1.00 91.38 342 GLU A CA 1
ATOM 2625 C C . GLU A 1 342 ? 14.500 0.572 20.166 1.00 91.38 342 GLU A C 1
ATOM 2627 O O . GLU A 1 342 ? 14.804 1.766 20.203 1.00 91.38 342 GLU A O 1
ATOM 2632 N N . ALA A 1 343 ? 14.722 -0.179 19.084 1.00 93.25 343 ALA A N 1
ATOM 2633 C CA . ALA A 1 343 ? 15.382 0.318 17.883 1.00 93.25 343 ALA A CA 1
ATOM 2634 C C . ALA A 1 343 ? 14.597 1.450 17.199 1.00 93.25 343 ALA A C 1
ATOM 2636 O O . ALA A 1 343 ? 15.203 2.423 16.755 1.00 93.25 343 ALA A O 1
ATOM 2637 N N . LEU A 1 344 ? 13.262 1.368 17.141 1.00 92.50 344 LEU A N 1
ATOM 2638 C CA . LEU A 1 344 ? 12.407 2.438 16.609 1.00 92.50 344 LEU A CA 1
ATOM 2639 C C . LEU A 1 344 ? 12.488 3.711 17.460 1.00 92.50 344 LEU A C 1
ATOM 2641 O O . LEU A 1 344 ? 12.564 4.809 16.912 1.00 92.50 344 LEU A O 1
ATOM 2645 N N . ASN A 1 345 ? 12.519 3.580 18.788 1.00 91.94 345 ASN A N 1
ATOM 2646 C CA . ASN A 1 345 ? 12.679 4.727 19.683 1.00 91.94 345 ASN A CA 1
ATOM 2647 C C . ASN A 1 345 ? 14.052 5.393 19.495 1.00 91.94 345 ASN A C 1
ATOM 2649 O O . ASN A 1 345 ? 14.133 6.616 19.355 1.00 91.94 345 ASN A O 1
ATOM 2653 N N . ALA A 1 346 ? 15.121 4.592 19.430 1.00 95.00 346 ALA A N 1
ATOM 2654 C CA . ALA A 1 346 ? 16.473 5.081 19.167 1.00 95.00 346 ALA A CA 1
ATOM 2655 C C . ALA A 1 346 ? 16.587 5.731 17.776 1.00 95.00 346 ALA A C 1
ATOM 2657 O O . ALA A 1 346 ? 17.243 6.762 17.612 1.00 95.00 346 ALA A O 1
ATOM 2658 N N . PHE A 1 347 ? 15.906 5.166 16.776 1.00 95.81 347 PHE A N 1
ATOM 2659 C CA . PHE A 1 347 ? 15.791 5.734 15.438 1.00 95.81 347 PHE A CA 1
ATOM 2660 C C . PHE A 1 347 ? 15.126 7.116 15.459 1.00 95.81 347 PHE A C 1
ATOM 2662 O O . PHE A 1 347 ? 15.692 8.059 14.911 1.00 95.81 347 PHE A O 1
ATOM 2669 N N . GLU A 1 348 ? 13.983 7.284 16.133 1.00 94.00 348 GLU A N 1
ATOM 2670 C CA . GLU A 1 348 ? 13.313 8.591 16.238 1.00 94.00 348 GLU A CA 1
ATOM 2671 C C . GLU A 1 348 ? 14.156 9.637 16.983 1.00 94.00 348 GLU A C 1
ATOM 2673 O O . GLU A 1 348 ? 14.135 10.824 16.644 1.00 94.00 348 GLU A O 1
ATOM 2678 N N . GLU A 1 349 ? 14.909 9.230 18.005 1.00 95.81 349 GLU A N 1
ATOM 2679 C CA . GLU A 1 349 ? 15.865 10.110 18.679 1.00 95.81 349 GLU A CA 1
ATOM 2680 C C . GLU A 1 349 ? 16.983 10.556 17.731 1.00 95.81 349 GLU A C 1
ATOM 2682 O O . GLU A 1 349 ? 17.205 11.760 17.569 1.00 95.81 349 GLU A O 1
ATOM 2687 N N . ARG A 1 350 ? 17.612 9.613 17.020 1.00 96.88 350 ARG A N 1
ATOM 2688 C CA . ARG A 1 350 ? 18.682 9.924 16.066 1.00 96.88 350 ARG A CA 1
ATOM 2689 C C . ARG A 1 350 ? 18.186 10.768 14.890 1.00 96.88 350 ARG A C 1
ATOM 2691 O O . ARG A 1 350 ? 18.907 11.659 14.441 1.00 96.88 350 ARG A O 1
ATOM 2698 N N . VAL A 1 351 ? 16.963 10.542 14.403 1.00 97.19 351 VAL A N 1
ATOM 2699 C CA . VAL A 1 351 ? 16.355 11.377 13.354 1.00 97.19 351 VAL A CA 1
ATOM 2700 C C . VAL A 1 351 ? 16.200 12.816 13.835 1.00 97.19 351 VAL A C 1
ATOM 2702 O O . VAL A 1 351 ? 16.619 13.725 13.119 1.00 97.19 351 VAL A O 1
ATOM 2705 N N . ARG A 1 352 ? 15.681 13.041 15.051 1.00 96.38 352 ARG A N 1
ATOM 2706 C CA . ARG A 1 352 ? 15.555 14.395 15.623 1.00 96.38 352 ARG A CA 1
ATOM 2707 C C . ARG A 1 352 ? 16.900 15.106 15.752 1.00 96.38 352 ARG A C 1
ATOM 2709 O O . ARG A 1 352 ? 16.957 16.316 15.560 1.00 96.38 352 ARG A O 1
ATOM 2716 N N . GLU A 1 353 ? 17.962 14.370 16.060 1.00 96.06 353 GLU A N 1
ATOM 2717 C CA . GLU A 1 353 ? 19.313 14.918 16.190 1.00 96.06 353 GLU A CA 1
ATOM 2718 C C . GLU A 1 353 ? 19.950 15.257 14.831 1.00 96.06 353 GLU A C 1
ATOM 2720 O O . GLU A 1 353 ? 20.485 16.349 14.645 1.00 96.06 353 GLU A O 1
ATOM 2725 N N . ARG A 1 354 ? 19.912 14.324 13.872 1.00 96.00 354 ARG A N 1
ATOM 2726 C CA . ARG A 1 354 ? 20.730 14.387 12.646 1.00 96.00 354 ARG A CA 1
ATOM 2727 C C . ARG A 1 354 ? 19.964 14.818 11.402 1.00 96.00 354 ARG A C 1
ATOM 2729 O O . ARG A 1 354 ? 20.559 15.345 10.467 1.00 96.00 354 ARG A O 1
ATOM 2736 N N . THR A 1 355 ? 18.661 14.556 11.356 1.00 96.31 355 THR A N 1
ATOM 2737 C CA . THR A 1 355 ? 17.818 14.747 10.165 1.00 96.31 355 THR A CA 1
ATOM 2738 C C . THR A 1 355 ? 16.423 15.286 10.533 1.00 96.31 355 THR A C 1
ATOM 2740 O O . THR A 1 355 ? 15.415 14.723 10.114 1.00 96.31 355 THR A O 1
ATOM 2743 N N . PRO A 1 356 ? 16.313 16.396 11.295 1.00 94.44 356 PRO A N 1
ATOM 2744 C CA . PRO A 1 356 ? 15.048 16.841 11.899 1.00 94.44 356 PRO A CA 1
ATOM 2745 C C . PRO A 1 356 ? 13.931 17.196 10.902 1.00 94.44 356 PRO A C 1
ATOM 2747 O O . PRO A 1 356 ? 12.774 17.293 11.299 1.00 94.44 356 PRO A O 1
ATOM 2750 N N . GLY A 1 357 ? 14.260 17.408 9.623 1.00 94.06 357 GLY A N 1
ATOM 2751 C CA . GLY A 1 357 ? 13.286 17.654 8.554 1.00 94.06 357 GLY A CA 1
ATOM 2752 C C . GLY A 1 357 ? 12.736 16.394 7.873 1.00 94.06 357 GLY A C 1
ATOM 2753 O O . GLY A 1 357 ? 11.890 16.521 6.994 1.00 94.06 357 GLY A O 1
ATOM 2754 N N . LEU A 1 358 ? 13.217 15.199 8.233 1.00 97.69 358 LEU A N 1
ATOM 2755 C CA . LEU A 1 358 ? 12.826 13.945 7.591 1.00 97.69 358 LEU A CA 1
ATOM 2756 C C . LEU A 1 358 ? 11.396 13.551 7.981 1.00 97.69 358 LEU A C 1
ATOM 2758 O O . LEU A 1 358 ? 11.098 13.323 9.154 1.00 97.69 358 LEU A O 1
ATOM 2762 N N . HIS A 1 359 ? 10.519 13.402 6.990 1.00 96.94 359 HIS A N 1
ATOM 2763 C CA . HIS A 1 359 ? 9.201 12.817 7.205 1.00 96.94 359 HIS A CA 1
ATOM 2764 C C . HIS A 1 359 ? 9.292 11.287 7.269 1.00 96.94 359 HIS A C 1
ATOM 2766 O O . HIS A 1 359 ? 9.789 10.654 6.338 1.00 96.94 359 HIS A O 1
ATOM 2772 N N . ILE A 1 360 ? 8.794 10.681 8.346 1.00 95.75 360 ILE A N 1
ATOM 2773 C CA . ILE A 1 360 ? 8.774 9.223 8.505 1.00 95.75 360 ILE A CA 1
ATOM 2774 C C . ILE A 1 360 ? 7.341 8.716 8.356 1.00 95.75 360 ILE A C 1
ATOM 2776 O O . ILE A 1 360 ? 6.448 9.135 9.092 1.00 95.75 360 ILE A O 1
ATOM 2780 N N . ASP A 1 361 ? 7.153 7.763 7.449 1.00 94.12 361 ASP A N 1
ATOM 2781 C CA . ASP A 1 361 ? 5.915 7.008 7.285 1.00 94.12 361 ASP A CA 1
ATOM 2782 C C . ASP A 1 361 ? 6.145 5.541 7.674 1.00 94.12 361 ASP A C 1
ATOM 2784 O O . ASP A 1 361 ? 6.830 4.797 6.967 1.00 94.12 361 ASP A O 1
ATOM 2788 N N . TYR A 1 362 ? 5.575 5.109 8.799 1.00 92.38 362 TYR A N 1
ATOM 2789 C CA . TYR A 1 362 ? 5.651 3.723 9.263 1.00 92.38 362 TYR A CA 1
ATOM 2790 C C . TYR A 1 362 ? 4.544 2.862 8.644 1.00 92.38 362 TYR A C 1
ATOM 2792 O O 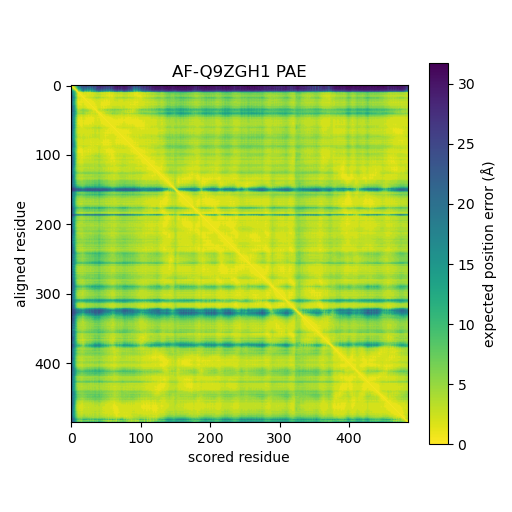. TYR A 1 362 ? 3.413 3.312 8.467 1.00 92.38 362 TYR A O 1
ATOM 2800 N N . GLY A 1 363 ? 4.856 1.593 8.366 1.00 90.38 363 GLY A N 1
ATOM 2801 C CA . GLY A 1 363 ? 3.864 0.576 8.017 1.00 90.38 363 GLY A CA 1
ATOM 2802 C C . GLY A 1 363 ? 2.772 0.467 9.080 1.00 90.38 363 GLY A C 1
ATOM 2803 O O . GLY A 1 363 ? 2.966 0.865 10.227 1.00 90.38 363 GLY A O 1
ATOM 2804 N N . TYR A 1 364 ? 1.601 -0.049 8.711 1.00 89.00 364 TYR A N 1
ATOM 2805 C CA . TYR A 1 364 ? 0.442 0.000 9.601 1.00 89.00 364 TYR A CA 1
ATOM 2806 C C . TYR A 1 364 ? 0.651 -0.755 10.924 1.00 89.00 364 TYR A C 1
ATOM 2808 O O . TYR A 1 364 ? 0.355 -0.214 11.996 1.00 89.00 364 TYR A O 1
ATOM 2816 N N . ALA A 1 365 ? 1.183 -1.982 10.868 1.00 83.50 365 ALA A N 1
ATOM 2817 C CA . ALA A 1 365 ? 1.470 -2.742 12.080 1.00 83.50 365 ALA A CA 1
ATOM 2818 C C . ALA A 1 365 ? 2.705 -2.179 12.797 1.00 83.50 365 ALA A C 1
ATOM 2820 O O . ALA A 1 365 ? 2.643 -1.991 14.009 1.00 83.50 365 ALA A O 1
ATOM 2821 N N . LEU A 1 366 ? 3.750 -1.754 12.078 1.00 87.38 366 LEU A N 1
ATOM 2822 C CA . LEU A 1 366 ? 4.898 -1.062 12.673 1.00 87.38 366 LEU A CA 1
ATOM 2823 C C . LEU A 1 366 ? 4.513 0.203 13.447 1.00 87.38 366 LEU A C 1
ATOM 2825 O O . LEU A 1 366 ? 5.039 0.433 14.532 1.00 87.38 366 LEU A O 1
ATOM 2829 N N . ASN A 1 367 ? 3.573 1.007 12.940 1.00 87.88 367 ASN A N 1
ATOM 2830 C CA . ASN A 1 367 ? 3.065 2.170 13.665 1.00 87.88 367 ASN A CA 1
ATOM 2831 C C . ASN A 1 367 ? 2.385 1.751 14.974 1.00 87.88 367 ASN A C 1
ATOM 2833 O O . ASN A 1 367 ? 2.606 2.377 16.008 1.00 87.88 367 ASN A O 1
ATOM 2837 N N . SER A 1 368 ? 1.591 0.681 14.941 1.00 85.81 368 SER A N 1
ATOM 2838 C CA . SER A 1 368 ? 0.939 0.149 16.141 1.00 85.81 368 SER A CA 1
ATOM 2839 C C . SER A 1 368 ? 1.973 -0.352 17.157 1.00 85.81 368 SER A C 1
ATOM 2841 O O . SER A 1 368 ? 1.928 0.005 18.337 1.00 85.81 368 SER A O 1
ATOM 2843 N N . LEU A 1 369 ? 2.968 -1.094 16.678 1.00 84.50 369 LEU A N 1
ATOM 2844 C CA . LEU A 1 369 ? 4.047 -1.675 17.470 1.00 84.50 369 LEU A CA 1
ATOM 2845 C C . LEU A 1 369 ? 4.908 -0.587 18.125 1.00 84.50 369 LEU A C 1
ATOM 2847 O O . LEU A 1 369 ? 5.193 -0.652 19.320 1.00 84.50 369 LEU A O 1
ATOM 2851 N N . ARG A 1 370 ? 5.206 0.484 17.381 1.00 84.69 370 ARG A N 1
ATOM 2852 C CA . ARG A 1 370 ? 5.870 1.697 17.876 1.00 84.69 370 ARG A CA 1
ATOM 2853 C C . ARG A 1 370 ? 5.110 2.347 19.032 1.00 84.69 370 ARG A C 1
ATOM 2855 O O . ARG A 1 370 ? 5.720 2.738 20.021 1.00 84.69 370 ARG A O 1
ATOM 2862 N N . THR A 1 371 ? 3.778 2.410 18.951 1.00 81.12 371 THR A N 1
ATOM 2863 C CA . THR A 1 371 ? 2.936 2.932 20.047 1.00 81.12 371 THR A CA 1
ATOM 2864 C C . THR A 1 371 ? 2.812 1.983 21.246 1.00 81.12 371 THR A C 1
ATOM 2866 O O . THR A 1 371 ? 2.193 2.347 22.241 1.00 81.12 371 THR A O 1
ATOM 2869 N N . GLY A 1 372 ? 3.407 0.785 21.186 1.00 77.56 372 GLY A N 1
ATOM 2870 C CA . GLY A 1 372 ? 3.366 -0.225 22.246 1.00 77.56 372 GLY A CA 1
ATOM 2871 C C . GLY A 1 372 ? 2.176 -1.181 22.167 1.00 77.56 372 GLY A C 1
ATOM 2872 O O . GLY A 1 372 ? 2.042 -2.053 23.025 1.00 77.56 372 GLY A O 1
ATOM 2873 N N . ALA A 1 373 ? 1.329 -1.071 21.143 1.00 78.56 373 ALA A N 1
ATOM 2874 C CA . ALA A 1 373 ? 0.220 -1.992 20.930 1.00 78.56 373 ALA A CA 1
ATOM 2875 C C . ALA A 1 373 ? 0.687 -3.250 20.198 1.00 78.56 373 ALA A C 1
ATOM 2877 O O . ALA A 1 373 ? 1.590 -3.195 19.363 1.00 78.56 373 ALA A O 1
ATOM 2878 N N . ASP A 1 374 ? 0.084 -4.391 20.531 1.00 71.25 374 ASP A N 1
ATOM 2879 C CA . ASP A 1 374 ? 0.275 -5.598 19.732 1.00 71.25 374 ASP A CA 1
ATOM 2880 C C . ASP A 1 374 ? -0.572 -5.482 18.471 1.00 71.25 374 ASP A C 1
ATOM 2882 O O . ASP A 1 374 ? -1.767 -5.196 18.558 1.00 71.25 374 ASP A O 1
ATOM 2886 N N . ALA A 1 375 ? 0.042 -5.667 17.310 1.00 70.50 375 ALA A N 1
ATOM 2887 C CA . ALA A 1 375 ? -0.662 -5.621 16.043 1.00 70.50 375 ALA A CA 1
ATOM 2888 C C . ALA A 1 375 ? -0.070 -6.643 15.087 1.00 70.50 375 ALA A C 1
ATOM 2890 O O . ALA A 1 375 ? 1.143 -6.731 14.912 1.00 70.50 375 ALA A O 1
ATOM 2891 N N . GLU A 1 376 ? -0.962 -7.390 14.456 1.00 70.69 376 GLU A N 1
ATOM 2892 C CA . GLU A 1 376 ? -0.634 -8.270 13.349 1.00 70.69 376 GLU A CA 1
ATOM 2893 C C . GLU A 1 376 ? -0.759 -7.481 12.042 1.00 70.69 376 GLU A C 1
ATOM 2895 O O . GLU A 1 376 ? -1.635 -6.617 11.897 1.00 70.69 376 GLU A O 1
ATOM 2900 N N . LEU A 1 377 ? 0.122 -7.773 11.086 1.00 72.25 377 LEU A N 1
ATOM 2901 C CA . LEU A 1 377 ? -0.068 -7.321 9.715 1.00 72.25 377 LEU A CA 1
ATOM 2902 C C . LEU A 1 377 ? -1.354 -7.944 9.181 1.00 72.25 377 LEU A C 1
ATOM 2904 O O . LEU A 1 377 ? -1.521 -9.162 9.179 1.00 72.25 377 LEU A O 1
ATOM 2908 N N . LEU A 1 378 ? -2.267 -7.093 8.724 1.00 82.81 378 LEU A N 1
ATOM 2909 C CA . LEU A 1 378 ? -3.492 -7.547 8.090 1.00 82.81 378 LEU A CA 1
ATOM 2910 C C . LEU A 1 378 ? -3.156 -8.447 6.892 1.00 82.81 378 LEU A C 1
ATOM 2912 O O . LEU A 1 378 ? -2.469 -8.017 5.966 1.00 82.81 378 LEU A O 1
ATOM 2916 N N . ARG A 1 379 ? -3.701 -9.666 6.900 1.00 86.31 379 ARG A N 1
ATOM 2917 C CA . ARG A 1 379 ? -3.554 -10.634 5.813 1.00 86.31 379 ARG A CA 1
ATOM 2918 C C . ARG A 1 379 ? -4.905 -11.236 5.445 1.00 86.31 379 ARG A C 1
ATOM 2920 O O . ARG A 1 379 ? -5.430 -12.116 6.129 1.00 86.31 379 ARG A O 1
ATOM 2927 N N . ILE A 1 380 ? -5.477 -10.734 4.359 1.00 92.12 380 ILE A N 1
ATOM 2928 C CA . ILE A 1 380 ? -6.611 -11.335 3.668 1.00 92.12 380 ILE A CA 1
ATOM 2929 C C . ILE A 1 380 ? -6.201 -12.731 3.209 1.00 92.12 380 ILE A C 1
ATOM 2931 O O . ILE A 1 380 ? -5.093 -12.957 2.729 1.00 92.12 380 ILE A O 1
ATOM 2935 N N . LYS A 1 381 ? -7.113 -13.678 3.406 1.00 91.62 381 LYS A N 1
ATOM 2936 C CA . LYS A 1 381 ? -6.972 -15.057 2.948 1.00 91.62 381 LYS A CA 1
ATOM 2937 C C . LYS A 1 381 ? -7.776 -15.211 1.660 1.00 91.62 381 LYS A C 1
ATOM 2939 O O . LYS A 1 381 ? -8.742 -14.468 1.497 1.00 91.62 381 LYS A O 1
ATOM 2944 N N . PRO A 1 382 ? -7.495 -16.211 0.812 1.00 92.56 382 PRO A N 1
ATOM 2945 C CA . PRO A 1 382 ? -8.295 -16.482 -0.385 1.00 92.56 382 PRO A CA 1
ATOM 2946 C C . PRO A 1 382 ? -9.811 -16.476 -0.126 1.00 92.56 382 PRO A C 1
ATOM 2948 O O . PRO A 1 382 ? -10.569 -15.843 -0.850 1.00 92.56 382 PRO A O 1
ATOM 2951 N N . ALA A 1 383 ? -10.254 -17.072 0.987 1.00 93.88 383 ALA A N 1
ATOM 2952 C CA . ALA A 1 383 ? -11.666 -17.117 1.384 1.00 93.88 383 ALA A CA 1
ATOM 2953 C C . ALA A 1 383 ? -12.295 -15.752 1.737 1.00 93.88 383 ALA A C 1
ATOM 2955 O O . ALA A 1 383 ? -13.517 -15.642 1.797 1.00 93.88 383 ALA A O 1
ATOM 2956 N N . THR A 1 384 ? -11.482 -14.732 2.019 1.00 94.12 384 THR A N 1
ATOM 2957 C CA . THR A 1 384 ? -11.924 -13.361 2.313 1.00 94.12 384 THR A CA 1
ATOM 2958 C C . THR A 1 384 ? -11.481 -12.354 1.252 1.00 94.12 384 THR A C 1
ATOM 2960 O O . THR A 1 384 ? -11.755 -11.161 1.396 1.00 94.12 384 THR A O 1
ATOM 2963 N N . MET A 1 385 ? -10.838 -12.803 0.170 1.00 96.69 385 MET A N 1
ATOM 2964 C CA . MET A 1 385 ? -10.652 -11.977 -1.018 1.00 96.69 385 MET A CA 1
ATOM 2965 C C . MET A 1 385 ? -12.011 -11.665 -1.638 1.00 96.69 385 MET A C 1
ATOM 2967 O O . MET A 1 385 ? -12.931 -12.484 -1.636 1.00 96.69 385 MET A O 1
ATOM 2971 N N . ARG A 1 386 ? -12.140 -10.455 -2.177 1.00 94.88 386 ARG A N 1
ATOM 2972 C CA . ARG A 1 386 ? -13.375 -10.011 -2.823 1.00 94.88 386 ARG A CA 1
ATOM 2973 C C . ARG A 1 386 ? -13.391 -10.502 -4.264 1.00 94.88 386 ARG A C 1
ATOM 2975 O O . ARG A 1 386 ? -12.492 -10.110 -5.007 1.00 94.88 386 ARG A O 1
ATOM 2982 N N . PRO A 1 387 ? -14.419 -11.249 -4.707 1.00 95.94 387 PRO A N 1
ATOM 2983 C CA . PRO A 1 387 ? -14.491 -11.695 -6.096 1.00 95.94 387 PRO A CA 1
ATOM 2984 C C . PRO A 1 387 ? -14.474 -10.533 -7.090 1.00 95.94 387 PRO A C 1
ATOM 2986 O O . PRO A 1 387 ? -13.839 -10.608 -8.133 1.00 95.94 387 PRO A O 1
ATOM 2989 N N . THR A 1 388 ? -15.108 -9.414 -6.746 1.00 96.31 388 THR A N 1
ATOM 2990 C CA . THR A 1 388 ? -15.149 -8.211 -7.588 1.00 96.31 388 THR A CA 1
ATOM 2991 C C . THR A 1 388 ? -13.847 -7.403 -7.579 1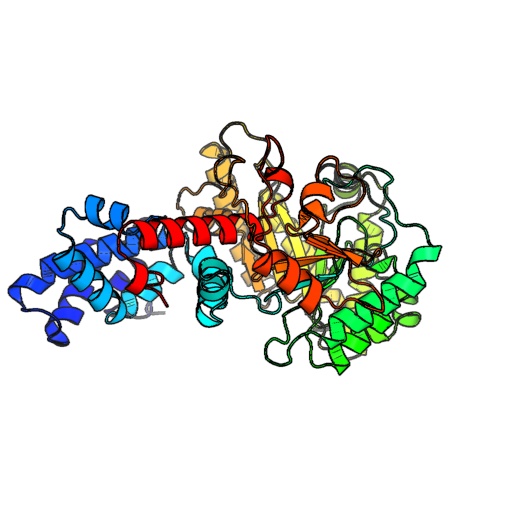.00 96.31 388 THR A C 1
ATOM 2993 O O . THR A 1 388 ? -13.772 -6.382 -8.262 1.00 96.31 388 THR A O 1
ATOM 2996 N N . ALA A 1 389 ? -12.867 -7.778 -6.746 1.00 96.31 389 ALA A N 1
ATOM 2997 C CA . ALA A 1 389 ? -11.738 -6.933 -6.365 1.00 96.31 389 ALA A CA 1
ATOM 2998 C C . ALA A 1 389 ? -12.211 -5.504 -6.010 1.00 96.31 389 ALA A C 1
ATOM 3000 O O . ALA A 1 389 ? -13.181 -5.344 -5.256 1.00 96.31 389 ALA A O 1
ATOM 3001 N N . HIS A 1 390 ? -11.532 -4.479 -6.536 1.00 97.50 390 HIS A N 1
ATOM 3002 C CA . HIS A 1 390 ? -11.863 -3.070 -6.315 1.00 97.50 390 HIS A CA 1
ATOM 3003 C C . HIS A 1 390 ? -11.296 -2.123 -7.407 1.00 97.50 390 HIS A C 1
ATOM 3005 O O . HIS A 1 390 ? -10.520 -1.214 -7.089 1.00 97.50 390 HIS A O 1
ATOM 3011 N N . PRO A 1 391 ? -11.673 -2.280 -8.695 1.00 98.00 391 PRO A N 1
ATOM 3012 C CA . PRO A 1 391 ? -11.121 -1.470 -9.792 1.00 98.00 391 PRO A CA 1
ATOM 3013 C C . PRO A 1 391 ? -11.439 0.032 -9.677 1.00 98.00 391 PRO A C 1
ATOM 3015 O O . PRO A 1 391 ? -10.694 0.861 -10.187 1.00 98.00 391 PRO A O 1
ATOM 3018 N N . GLN A 1 392 ? -12.501 0.412 -8.958 1.00 97.50 392 GLN A N 1
ATOM 3019 C CA . GLN A 1 392 ? -12.801 1.813 -8.633 1.00 97.50 392 GLN A CA 1
ATOM 3020 C C . GLN A 1 392 ? -11.750 2.444 -7.706 1.00 97.50 392 GLN A C 1
ATOM 3022 O O . GLN A 1 392 ? -11.593 3.665 -7.675 1.00 97.50 392 GLN A O 1
ATOM 3027 N N . VAL A 1 393 ? -11.053 1.625 -6.913 1.00 98.12 393 VAL A N 1
ATOM 3028 C CA . VAL A 1 393 ? -10.070 2.085 -5.928 1.00 98.12 393 VAL A CA 1
ATOM 3029 C C . VAL A 1 393 ? -8.700 2.195 -6.578 1.00 98.12 393 VAL A C 1
ATOM 3031 O O . VAL A 1 393 ? -8.106 3.273 -6.585 1.00 98.12 393 VAL A O 1
ATOM 3034 N N . ALA A 1 394 ? -8.195 1.095 -7.129 1.00 98.00 394 ALA A N 1
ATOM 3035 C CA . ALA A 1 394 ? -6.888 1.073 -7.758 1.00 98.00 394 ALA A CA 1
ATOM 3036 C C . ALA A 1 394 ? -6.791 0.006 -8.846 1.00 98.00 394 ALA A C 1
ATOM 3038 O O . ALA A 1 394 ? -7.378 -1.066 -8.717 1.00 98.00 394 ALA A O 1
ATOM 3039 N N 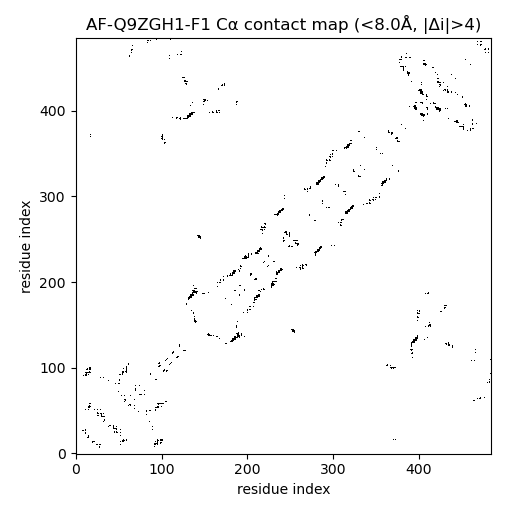. VAL A 1 395 ? -6.007 0.310 -9.881 1.00 98.56 395 VAL A N 1
ATOM 3040 C CA . VAL A 1 395 ? -5.610 -0.629 -10.940 1.00 98.56 395 VAL A CA 1
ATOM 3041 C C . VAL A 1 395 ? -4.151 -0.417 -11.332 1.00 98.56 395 VAL A C 1
ATOM 3043 O O . VAL A 1 395 ? -3.544 0.622 -11.031 1.00 98.56 395 VAL A O 1
ATOM 3046 N N . GLN A 1 396 ? -3.579 -1.400 -12.019 1.00 98.38 396 GLN A N 1
ATOM 3047 C CA . GLN A 1 396 ? -2.220 -1.343 -12.546 1.00 98.38 396 GLN A CA 1
ATOM 3048 C C . GLN A 1 396 ? -2.236 -1.620 -14.040 1.00 98.38 396 GLN A C 1
ATOM 3050 O O . GLN A 1 396 ? -2.872 -2.569 -14.474 1.00 98.38 396 GLN A O 1
ATOM 3055 N N . VAL A 1 397 ? -1.534 -0.803 -14.816 1.00 98.69 397 VAL A N 1
ATOM 3056 C CA . VAL A 1 397 ? -1.427 -0.947 -16.267 1.00 98.69 397 VAL A CA 1
ATOM 3057 C C . VAL A 1 397 ? 0.013 -1.291 -16.615 1.00 98.69 397 VAL A C 1
ATOM 3059 O O . VAL A 1 397 ? 0.937 -0.543 -16.269 1.00 98.69 397 VAL A O 1
ATOM 3062 N N . ASP A 1 398 ? 0.216 -2.428 -17.274 1.00 98.00 398 ASP A N 1
ATOM 3063 C CA . ASP A 1 398 ? 1.538 -2.860 -17.720 1.00 98.00 398 ASP A CA 1
ATOM 3064 C C . ASP A 1 398 ? 1.929 -2.304 -19.098 1.00 98.00 398 ASP A C 1
ATOM 3066 O O . ASP A 1 398 ? 1.157 -1.607 -19.752 1.00 98.00 398 ASP A O 1
ATOM 3070 N N . LEU A 1 399 ? 3.159 -2.585 -19.546 1.00 97.12 399 LEU A N 1
ATOM 3071 C CA . LEU A 1 399 ? 3.673 -2.092 -20.832 1.00 97.12 399 LEU A CA 1
ATOM 3072 C C . LEU A 1 399 ? 2.899 -2.646 -22.047 1.00 97.12 399 LEU A C 1
ATOM 3074 O O . LEU A 1 399 ? 2.982 -2.070 -23.130 1.00 97.12 399 LEU A O 1
ATOM 3078 N N . LEU A 1 400 ? 2.162 -3.747 -21.880 1.00 97.38 400 LEU A N 1
ATOM 3079 C CA . LEU A 1 400 ? 1.337 -4.373 -22.917 1.00 97.38 400 LEU A CA 1
ATOM 3080 C C . LEU A 1 400 ? -0.113 -3.855 -22.901 1.00 97.38 400 LEU A C 1
ATOM 3082 O O . LEU A 1 400 ? -0.896 -4.209 -23.784 1.00 97.38 400 LEU A O 1
ATOM 3086 N N . GLY A 1 401 ? -0.454 -3.004 -21.928 1.00 98.12 401 GLY A N 1
ATOM 3087 C CA . GLY A 1 401 ? -1.777 -2.420 -21.737 1.00 98.12 401 GLY A CA 1
ATOM 3088 C C . GLY A 1 401 ? -2.708 -3.259 -20.866 1.00 98.12 401 GLY A C 1
ATOM 3089 O O . GLY A 1 401 ? -3.870 -2.882 -20.722 1.00 98.12 401 GLY A O 1
ATOM 3090 N N . ASP A 1 402 ? -2.252 -4.381 -20.301 1.00 98.44 402 ASP A N 1
ATOM 3091 C CA . ASP A 1 402 ? -3.079 -5.189 -19.404 1.00 98.44 402 ASP A CA 1
ATOM 3092 C C . ASP A 1 402 ? -3.383 -4.422 -18.120 1.00 98.44 402 ASP A C 1
ATOM 3094 O O . ASP A 1 402 ? -2.485 -3.866 -17.484 1.00 98.44 402 ASP A O 1
ATOM 3098 N N . VAL A 1 403 ? -4.666 -4.397 -17.755 1.00 98.75 403 VAL A N 1
ATOM 3099 C CA . VAL A 1 403 ? -5.175 -3.718 -16.563 1.00 98.75 403 VAL A CA 1
ATOM 3100 C C . VAL A 1 403 ? -5.404 -4.751 -15.469 1.00 98.75 403 VAL A C 1
ATOM 3102 O O . VAL A 1 403 ? -6.378 -5.499 -15.514 1.00 98.75 403 VAL A O 1
ATOM 3105 N N . TYR A 1 404 ? -4.521 -4.789 -14.480 1.00 98.50 404 TYR A N 1
ATOM 3106 C CA . TYR A 1 404 ? -4.591 -5.695 -13.340 1.00 98.50 404 TYR A CA 1
ATOM 3107 C C . TYR A 1 404 ? -5.388 -5.081 -12.184 1.00 98.50 404 TYR A C 1
ATOM 3109 O O . TYR A 1 404 ? -5.328 -3.875 -11.930 1.00 98.50 404 TYR A O 1
ATOM 3117 N N . LEU A 1 405 ? -6.138 -5.940 -11.493 1.00 98.25 405 LEU A N 1
ATOM 3118 C CA . LEU A 1 405 ? -6.985 -5.598 -10.346 1.00 98.25 405 LEU A CA 1
ATOM 3119 C C . LEU A 1 405 ? -6.216 -5.499 -9.020 1.00 98.25 405 LEU A C 1
ATOM 3121 O O . LEU A 1 405 ? -6.713 -4.873 -8.085 1.00 98.25 405 LEU A O 1
ATOM 3125 N N . TYR A 1 406 ? -5.042 -6.129 -8.941 1.00 97.06 406 TYR A N 1
ATOM 3126 C CA . TYR A 1 406 ? -4.173 -6.142 -7.766 1.00 97.06 406 TYR A CA 1
ATOM 3127 C C . TYR A 1 406 ? -2.731 -5.837 -8.142 1.00 97.06 406 TYR A C 1
ATOM 3129 O O . TYR A 1 406 ? -2.261 -6.201 -9.226 1.00 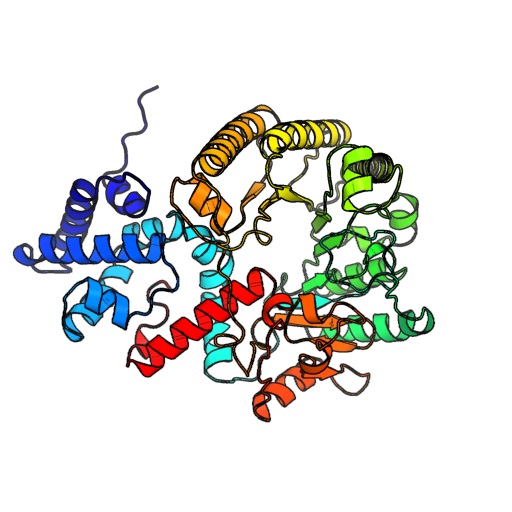97.06 406 TYR A O 1
ATOM 3137 N N . ARG A 1 407 ? -2.019 -5.181 -7.222 1.00 95.75 407 ARG A N 1
ATOM 3138 C CA . ARG A 1 407 ? -0.735 -4.554 -7.518 1.00 95.75 407 ARG A CA 1
ATOM 3139 C C . ARG A 1 407 ? 0.318 -5.539 -7.989 1.00 95.75 407 ARG A C 1
ATOM 3141 O O . ARG A 1 407 ? 0.967 -5.309 -9.010 1.00 95.75 407 ARG A O 1
ATOM 3148 N N . GLU A 1 408 ? 0.511 -6.611 -7.235 1.00 93.81 408 GLU A N 1
ATOM 3149 C CA . GLU A 1 408 ? 1.574 -7.562 -7.531 1.00 93.81 408 GLU A CA 1
ATOM 3150 C C . GLU A 1 408 ? 1.200 -8.488 -8.690 1.00 93.81 408 GLU A C 1
ATOM 3152 O O . GLU A 1 408 ? 2.098 -8.944 -9.391 1.00 93.81 408 GLU A O 1
ATOM 3157 N N . ALA A 1 409 ? -0.094 -8.661 -9.001 1.00 95.88 409 ALA A N 1
ATOM 3158 C CA . ALA A 1 409 ? -0.524 -9.384 -10.204 1.00 95.88 409 ALA A CA 1
ATOM 3159 C C . ALA A 1 409 ? 0.009 -8.749 -11.501 1.00 95.88 409 ALA A C 1
ATOM 3161 O O . ALA A 1 409 ? 0.256 -9.459 -12.468 1.00 95.88 409 ALA A O 1
ATOM 3162 N N . GLY A 1 410 ? 0.261 -7.434 -11.522 1.00 96.19 410 GLY A N 1
ATOM 3163 C CA . GLY A 1 410 ? 0.857 -6.763 -12.682 1.00 96.19 410 GLY A CA 1
ATOM 3164 C C . GLY A 1 410 ? 2.343 -7.068 -12.910 1.00 96.19 410 GLY A C 1
ATOM 3165 O O . GLY A 1 410 ? 2.978 -6.451 -13.769 1.00 96.19 410 GLY A O 1
ATOM 3166 N N . PHE A 1 411 ? 2.954 -7.953 -12.116 1.00 94.94 411 PHE A N 1
ATOM 3167 C CA . PHE A 1 411 ? 4.342 -8.350 -12.317 1.00 94.94 411 PHE A CA 1
ATOM 3168 C C . PHE A 1 411 ? 4.402 -9.447 -13.388 1.00 94.94 411 PHE A C 1
ATOM 3170 O O . PHE A 1 411 ? 3.641 -10.412 -13.335 1.00 94.94 411 PHE A O 1
ATOM 3177 N N . PRO A 1 412 ? 5.323 -9.328 -14.359 1.00 92.94 412 PRO A N 1
ATOM 3178 C CA . PRO A 1 412 ? 5.315 -10.197 -15.524 1.00 92.94 412 PRO A CA 1
ATOM 3179 C C . PRO A 1 412 ? 5.615 -11.653 -15.162 1.00 92.94 412 PRO A C 1
ATOM 3181 O O . PRO A 1 412 ? 6.429 -11.939 -14.275 1.00 92.94 412 PRO A O 1
ATOM 3184 N N . ASP A 1 413 ? 4.985 -12.543 -15.928 1.00 92.00 413 ASP A N 1
ATOM 3185 C CA . ASP A 1 413 ? 5.131 -14.002 -15.909 1.00 92.00 413 ASP A CA 1
ATOM 3186 C C . ASP A 1 413 ? 4.687 -14.699 -14.609 1.00 92.00 413 ASP A C 1
ATOM 3188 O O . ASP A 1 413 ? 4.926 -15.896 -14.451 1.00 92.00 413 ASP A O 1
ATOM 3192 N N . LEU A 1 414 ? 4.030 -13.992 -13.682 1.00 92.94 414 LEU A N 1
ATOM 3193 C CA . LEU A 1 414 ? 3.469 -14.610 -12.483 1.00 92.94 414 LEU A CA 1
ATOM 3194 C C . LEU A 1 414 ? 2.372 -15.620 -12.835 1.00 92.94 414 LEU A C 1
ATOM 3196 O O . LEU A 1 414 ? 1.378 -15.285 -13.486 1.00 92.94 414 LEU A O 1
ATOM 3200 N N . ASP A 1 415 ? 2.543 -16.854 -12.364 1.00 92.88 415 ASP A N 1
ATOM 3201 C CA . ASP A 1 415 ? 1.537 -17.898 -12.540 1.00 92.88 415 ASP A CA 1
ATOM 3202 C C . ASP A 1 415 ? 0.227 -17.496 -11.853 1.00 92.88 415 ASP A C 1
ATOM 3204 O O . ASP A 1 415 ? 0.240 -16.920 -10.771 1.00 92.88 415 ASP A O 1
ATOM 3208 N N . GLY A 1 416 ? -0.906 -17.744 -12.506 1.00 94.50 416 GLY A N 1
ATOM 3209 C CA . GLY A 1 416 ? -2.234 -17.350 -12.022 1.00 94.50 416 GLY A CA 1
ATOM 3210 C C . GLY A 1 416 ? -2.584 -15.857 -12.127 1.00 94.50 416 GLY A C 1
ATOM 3211 O O . GLY A 1 416 ? -3.774 -15.538 -12.159 1.00 94.50 416 GLY A O 1
ATOM 3212 N N . ALA A 1 417 ? -1.614 -14.946 -12.269 1.00 95.50 417 ALA A N 1
ATOM 3213 C CA . ALA A 1 417 ? -1.859 -13.498 -12.226 1.00 95.50 417 ALA A CA 1
ATOM 3214 C C . ALA A 1 417 ? -2.756 -12.979 -13.364 1.00 95.50 417 ALA A C 1
ATOM 3216 O O . ALA A 1 417 ? -3.507 -12.021 -13.186 1.00 95.50 417 ALA A O 1
ATOM 3217 N N . THR A 1 418 ? -2.754 -13.652 -14.519 1.00 96.25 418 THR A N 1
ATOM 3218 C CA . THR A 1 418 ? -3.605 -13.299 -15.671 1.00 96.25 418 THR A CA 1
ATOM 3219 C C . THR A 1 418 ? -5.103 -13.393 -15.373 1.00 96.25 418 THR A C 1
ATOM 3221 O O . THR A 1 418 ? -5.899 -12.728 -16.033 1.00 96.25 418 THR A O 1
ATOM 3224 N N . ARG A 1 419 ? -5.508 -14.154 -14.343 1.00 96.81 419 ARG A N 1
ATOM 3225 C CA . ARG A 1 419 ? -6.900 -14.205 -13.856 1.00 96.81 419 ARG A CA 1
ATOM 3226 C C . ARG A 1 419 ? -7.374 -12.864 -13.297 1.00 96.81 419 ARG A C 1
ATOM 3228 O O . ARG A 1 419 ? -8.575 -12.620 -13.274 1.00 96.81 419 ARG A O 1
ATOM 3235 N N . TYR A 1 420 ? -6.445 -12.006 -12.881 1.00 97.62 420 TYR A N 1
ATOM 3236 C CA . TYR A 1 420 ? -6.714 -10.683 -12.326 1.00 97.62 420 TYR A CA 1
ATOM 3237 C C . TYR A 1 420 ? -6.614 -9.554 -13.359 1.00 97.62 420 TYR A C 1
ATOM 3239 O O . TYR A 1 420 ? -6.611 -8.386 -12.976 1.00 97.62 420 TYR A O 1
ATOM 3247 N N . ILE A 1 421 ? -6.567 -9.875 -14.656 1.00 98.25 421 ILE A N 1
ATOM 3248 C CA . ILE A 1 421 ? -6.671 -8.883 -15.731 1.00 98.25 421 ILE A CA 1
ATOM 3249 C C . ILE A 1 421 ? -8.150 -8.528 -15.941 1.00 98.25 421 ILE A C 1
ATOM 3251 O O . ILE A 1 421 ? -8.967 -9.368 -16.321 1.00 98.25 421 ILE A O 1
ATOM 3255 N N . ALA A 1 422 ? -8.497 -7.262 -15.718 1.00 98.31 422 ALA A N 1
ATOM 3256 C CA . ALA A 1 422 ? -9.835 -6.725 -15.952 1.00 98.31 422 ALA A CA 1
ATOM 3257 C C . ALA A 1 422 ? -10.148 -6.562 -17.450 1.00 98.31 422 ALA A C 1
ATOM 3259 O O . ALA A 1 422 ? -11.289 -6.765 -17.876 1.00 98.31 422 ALA A O 1
ATOM 3260 N N . GLY A 1 423 ? -9.122 -6.215 -18.231 1.00 98.38 423 GLY A N 1
ATOM 3261 C CA . GLY A 1 423 ? -9.146 -5.994 -19.675 1.00 98.38 423 GLY A CA 1
ATOM 3262 C C . GLY A 1 423 ? -7.824 -5.382 -20.147 1.00 98.38 423 GLY A C 1
ATOM 3263 O O . GLY A 1 423 ? -6.843 -5.383 -19.403 1.00 98.38 423 GLY A O 1
ATOM 3264 N N . ARG A 1 424 ? -7.794 -4.853 -21.375 1.00 98.62 424 ARG A N 1
ATOM 3265 C CA . ARG A 1 424 ? -6.586 -4.277 -21.980 1.00 98.62 424 ARG A CA 1
ATOM 3266 C C . ARG A 1 424 ? -6.873 -2.914 -22.596 1.00 98.62 424 ARG A C 1
ATOM 3268 O O . ARG A 1 424 ? -7.810 -2.785 -23.380 1.00 98.62 424 ARG A O 1
ATOM 3275 N N . VAL A 1 425 ? -6.044 -1.926 -22.270 1.00 98.81 425 VAL A N 1
ATOM 3276 C CA . VAL A 1 425 ? -6.043 -0.623 -22.941 1.00 98.81 425 VAL A CA 1
ATOM 3277 C C . VAL A 1 425 ? -5.434 -0.800 -24.327 1.00 98.81 425 VAL A C 1
ATOM 3279 O O . VAL A 1 425 ? -4.343 -1.352 -24.481 1.00 98.81 425 VAL A O 1
ATOM 3282 N N . THR A 1 426 ? -6.146 -0.338 -25.346 1.00 98.12 426 THR A N 1
ATOM 3283 C CA . THR A 1 426 ? -5.713 -0.388 -26.746 1.00 98.12 426 THR A CA 1
ATOM 3284 C C . THR A 1 426 ? -5.914 0.988 -27.384 1.00 98.12 426 THR A C 1
ATOM 3286 O O . THR A 1 426 ? -6.545 1.848 -26.770 1.00 98.12 426 THR A O 1
ATOM 3289 N N . PRO A 1 427 ? -5.427 1.236 -28.613 1.00 96.75 427 PRO A N 1
ATOM 3290 C CA . PRO A 1 427 ? -5.741 2.479 -29.319 1.00 96.75 427 PRO A CA 1
ATOM 3291 C C . PRO A 1 427 ? -7.247 2.769 -29.446 1.00 96.75 427 PRO A C 1
ATOM 3293 O O . PRO A 1 427 ? -7.625 3.933 -29.539 1.00 96.75 427 PRO A O 1
ATOM 3296 N N . ASP A 1 428 ? -8.085 1.727 -29.408 1.00 97.50 428 ASP A N 1
ATOM 3297 C CA . ASP A 1 428 ? -9.541 1.808 -29.555 1.00 97.50 428 ASP A CA 1
ATOM 3298 C C . ASP A 1 428 ? -10.294 1.510 -28.243 1.00 97.50 428 ASP A C 1
ATOM 3300 O O . ASP A 1 428 ? -11.513 1.358 -28.253 1.00 97.50 428 ASP A O 1
ATOM 3304 N N . THR A 1 429 ? -9.594 1.346 -27.114 1.00 98.44 429 THR A N 1
ATOM 3305 C CA . THR A 1 429 ? -10.218 1.014 -25.822 1.00 98.44 429 THR A CA 1
ATOM 3306 C C . THR A 1 429 ? -9.509 1.735 -24.691 1.00 98.44 429 THR A C 1
ATOM 3308 O O . THR A 1 429 ? -8.346 1.453 -24.398 1.00 98.44 429 THR A O 1
ATOM 3311 N N . SER A 1 430 ? -10.226 2.645 -24.042 1.00 98.56 430 SER A N 1
ATOM 3312 C CA . SER A 1 430 ? -9.701 3.478 -22.960 1.00 98.56 430 SER A CA 1
ATOM 3313 C C . SER A 1 430 ? -9.658 2.731 -21.616 1.00 98.56 430 SER A C 1
ATOM 3315 O O . SER A 1 430 ? -10.355 1.731 -21.418 1.00 98.56 430 SER A O 1
ATOM 3317 N N . LEU A 1 431 ? -8.878 3.225 -20.646 1.00 98.69 431 LEU A N 1
ATOM 3318 C CA . LEU A 1 431 ? -8.877 2.674 -19.285 1.00 98.69 431 LEU A CA 1
ATOM 3319 C C . LEU A 1 431 ? -10.258 2.804 -18.625 1.00 98.69 431 LEU A C 1
ATOM 3321 O O . LEU A 1 431 ? -10.720 1.877 -17.957 1.00 98.69 431 LEU A O 1
ATOM 3325 N N . THR A 1 432 ? -10.930 3.938 -18.834 1.00 98.19 432 THR A N 1
ATOM 3326 C CA . THR A 1 432 ? -12.308 4.158 -18.374 1.00 98.19 432 THR A CA 1
ATOM 3327 C C . THR A 1 432 ? -13.251 3.083 -18.907 1.00 98.19 432 THR A C 1
ATOM 3329 O O . THR A 1 432 ? -14.099 2.594 -18.162 1.00 98.19 432 THR A O 1
ATOM 3332 N N . GLU A 1 433 ? -13.103 2.696 -20.175 1.00 98.56 433 GLU A N 1
ATOM 3333 C CA . GLU A 1 433 ? -13.927 1.656 -20.793 1.00 98.56 433 GLU A CA 1
ATOM 3334 C C . GLU A 1 433 ? -13.614 0.277 -20.219 1.00 98.56 433 GLU A C 1
ATOM 3336 O O . GLU A 1 433 ? -14.540 -0.417 -19.818 1.00 98.56 433 GLU A O 1
ATOM 3341 N N . VAL A 1 434 ? -12.333 -0.081 -20.062 1.00 98.75 434 VAL A N 1
ATOM 3342 C CA . VAL A 1 434 ? -11.933 -1.351 -19.428 1.00 98.75 434 VAL A CA 1
ATOM 3343 C C . VAL A 1 434 ? -12.546 -1.497 -18.032 1.00 98.75 434 VAL A C 1
ATOM 3345 O O . VAL A 1 434 ? -13.115 -2.540 -17.700 1.00 98.75 434 VAL A O 1
ATOM 3348 N N . VAL A 1 435 ? -12.448 -0.450 -17.209 1.00 98.50 435 VAL A N 1
ATOM 3349 C CA . VAL A 1 435 ? -12.980 -0.458 -15.839 1.00 98.50 435 VAL A CA 1
ATOM 3350 C C . VAL A 1 435 ? -14.504 -0.506 -15.843 1.00 98.50 435 VAL A C 1
ATOM 3352 O O . VAL A 1 435 ? -15.091 -1.296 -15.100 1.00 98.50 435 VAL A O 1
ATOM 3355 N N . ARG A 1 436 ? -15.157 0.308 -16.681 1.00 98.44 436 ARG A N 1
ATOM 3356 C CA . ARG A 1 436 ? -16.617 0.315 -16.812 1.00 98.44 436 ARG A CA 1
ATOM 3357 C C . ARG A 1 436 ? -17.132 -1.0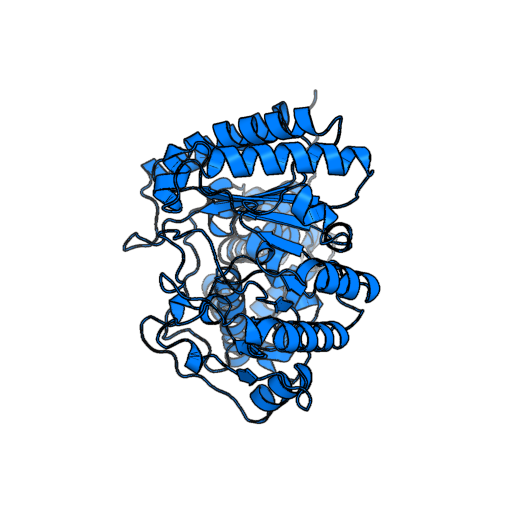55 -17.231 1.00 98.44 436 ARG A C 1
ATOM 3359 O O . ARG A 1 436 ? -18.002 -1.589 -16.551 1.00 98.44 436 ARG A O 1
ATOM 3366 N N . ASP A 1 437 ? -16.559 -1.639 -18.276 1.00 98.44 437 ASP A N 1
ATOM 3367 C CA . ASP A 1 437 ? -16.983 -2.925 -18.816 1.00 98.44 437 ASP A CA 1
ATOM 3368 C C . ASP A 1 437 ? -16.815 -4.040 -17.781 1.00 98.44 437 ASP A C 1
ATOM 3370 O O . ASP A 1 437 ? -17.725 -4.849 -17.614 1.00 98.44 437 ASP A O 1
ATOM 3374 N N . PHE A 1 438 ? -15.698 -4.074 -17.037 1.00 98.31 438 PHE A N 1
ATOM 3375 C CA . PHE A 1 438 ? -15.504 -5.034 -15.944 1.00 98.31 438 PHE A CA 1
ATOM 3376 C C . PHE A 1 438 ? -16.577 -4.899 -14.856 1.00 98.31 438 PHE A C 1
ATOM 3378 O O . PHE A 1 438 ? -17.122 -5.905 -14.403 1.00 98.31 438 PHE A O 1
ATOM 3385 N N . VAL A 1 439 ? -16.901 -3.672 -14.447 1.00 98.00 439 VAL A N 1
ATOM 3386 C CA . VAL A 1 439 ? -17.877 -3.412 -13.382 1.00 98.00 439 VAL A CA 1
ATOM 3387 C C . VAL A 1 439 ? -19.306 -3.714 -13.842 1.00 98.00 439 VAL A C 1
ATOM 3389 O O . VAL A 1 439 ? -20.026 -4.444 -13.161 1.00 98.00 439 VAL A O 1
ATOM 3392 N N . GLU A 1 440 ? -19.719 -3.197 -14.999 1.00 97.75 440 GLU A N 1
ATOM 3393 C CA . GLU A 1 440 ? -21.090 -3.319 -15.511 1.00 97.75 440 GLU A CA 1
ATOM 3394 C C . GLU A 1 440 ? -21.435 -4.751 -15.931 1.00 97.75 440 GLU A C 1
ATOM 3396 O O . GLU A 1 440 ? -22.570 -5.189 -15.734 1.00 97.75 440 GLU A O 1
ATOM 3401 N N . ARG A 1 441 ? -20.462 -5.523 -16.438 1.00 97.06 441 ARG A N 1
ATOM 3402 C CA . ARG A 1 441 ? -20.671 -6.947 -16.753 1.00 97.06 441 ARG A CA 1
ATOM 3403 C C . ARG A 1 441 ? -20.698 -7.855 -15.521 1.00 97.06 441 ARG A C 1
ATOM 3405 O O . ARG A 1 441 ? -20.884 -9.059 -15.680 1.00 97.06 441 ARG A O 1
ATOM 3412 N N . GLY A 1 442 ? -20.463 -7.314 -14.322 1.00 96.62 442 GLY A N 1
ATOM 3413 C CA . GLY A 1 442 ? -20.340 -8.098 -13.093 1.00 96.62 442 GLY A CA 1
ATOM 3414 C C . GLY A 1 442 ? -19.095 -8.987 -13.087 1.00 96.62 442 GLY A C 1
ATOM 3415 O O . GLY A 1 442 ? -19.184 -10.167 -12.765 1.00 96.62 442 GLY A O 1
ATOM 3416 N N . GLY A 1 443 ? -17.947 -8.447 -13.504 1.00 96.88 443 GLY A N 1
ATOM 3417 C CA . GLY A 1 443 ? -16.671 -9.154 -13.483 1.00 96.88 443 GLY A CA 1
ATOM 3418 C C . GLY A 1 443 ? -16.310 -9.627 -12.076 1.00 96.88 443 GLY A C 1
ATOM 3419 O O . GLY A 1 443 ? -16.272 -8.840 -11.131 1.00 96.88 443 GLY A O 1
ATOM 3420 N N . GLU A 1 444 ? -16.033 -10.922 -11.951 1.00 97.38 444 GLU A N 1
ATOM 3421 C CA . GLU A 1 444 ? -15.632 -11.556 -10.700 1.00 97.38 444 GLU A CA 1
ATOM 3422 C C . GLU A 1 444 ? -14.501 -12.558 -10.952 1.00 97.38 444 GLU A C 1
ATOM 3424 O O . GLU A 1 444 ? -14.466 -13.241 -11.979 1.00 97.38 444 GLU A O 1
ATOM 3429 N N . VAL A 1 445 ? -13.581 -12.652 -9.996 1.00 96.69 445 VAL A N 1
ATOM 3430 C CA . VAL A 1 445 ? -12.480 -13.611 -9.957 1.00 96.69 445 VAL A CA 1
ATOM 3431 C C . VAL A 1 445 ? -12.626 -14.426 -8.679 1.00 96.69 445 VAL A C 1
ATOM 3433 O O . VAL A 1 445 ? -12.443 -13.915 -7.577 1.00 96.69 445 VAL A O 1
ATOM 3436 N N . ALA A 1 446 ? -12.965 -15.706 -8.808 1.00 95.88 446 ALA A N 1
ATOM 3437 C CA . ALA A 1 446 ? -12.955 -16.610 -7.664 1.00 95.88 446 ALA A CA 1
ATOM 3438 C C . ALA A 1 446 ? -11.502 -16.842 -7.238 1.00 95.88 446 ALA A C 1
ATOM 3440 O O . ALA A 1 446 ? -10.729 -17.367 -8.039 1.00 95.88 446 ALA A O 1
ATOM 3441 N N . ALA A 1 447 ? -11.140 -16.436 -6.020 1.00 96.50 447 ALA A N 1
ATOM 3442 C CA . ALA A 1 447 ? -9.794 -16.621 -5.488 1.00 96.50 447 ALA A CA 1
ATOM 3443 C C . ALA A 1 447 ? -9.491 -18.106 -5.222 1.00 96.50 447 ALA A C 1
ATOM 3445 O O . ALA A 1 447 ? -10.377 -18.879 -4.850 1.00 96.50 447 ALA A O 1
ATOM 3446 N N . VAL A 1 448 ? -8.230 -18.489 -5.397 1.00 95.12 448 VAL A N 1
ATOM 3447 C CA . VAL A 1 448 ? -7.672 -19.801 -5.045 1.00 95.12 448 VAL A CA 1
ATOM 3448 C C . VAL A 1 448 ? -6.478 -19.618 -4.110 1.00 95.12 448 VAL A C 1
ATOM 3450 O O . VAL A 1 448 ? -5.988 -18.505 -3.922 1.00 95.12 448 VAL A O 1
ATOM 3453 N N . ASP A 1 449 ? -6.021 -20.712 -3.507 1.00 92.88 449 ASP A N 1
ATOM 3454 C CA . ASP A 1 449 ? -4.879 -20.687 -2.594 1.00 92.88 449 ASP A CA 1
ATOM 3455 C C . ASP A 1 449 ? -3.635 -20.086 -3.266 1.00 92.88 449 ASP A C 1
ATOM 3457 O O . ASP A 1 449 ? -3.235 -20.517 -4.348 1.00 92.88 449 ASP A O 1
ATOM 3461 N N . GLY A 1 450 ? -3.027 -19.093 -2.611 1.00 89.88 450 GLY A N 1
ATOM 3462 C CA . GLY A 1 450 ? -1.870 -18.358 -3.115 1.00 89.88 450 GLY A CA 1
ATOM 3463 C C . GLY A 1 450 ? -2.215 -17.042 -3.816 1.00 89.88 450 GLY A C 1
ATOM 3464 O O . GLY A 1 450 ? -1.326 -16.212 -3.993 1.00 89.88 450 GLY A O 1
ATOM 3465 N N . ASP A 1 451 ? -3.480 -16.786 -4.162 1.00 94.50 451 ASP A N 1
ATOM 3466 C CA . ASP A 1 451 ? -3.864 -15.514 -4.787 1.00 94.50 451 ASP A CA 1
ATOM 3467 C C . ASP A 1 451 ? -3.679 -14.310 -3.841 1.00 94.50 451 ASP A C 1
ATOM 3469 O O . ASP A 1 451 ? -3.550 -13.174 -4.304 1.00 94.50 451 ASP A O 1
ATOM 3473 N N . GLU A 1 452 ? -3.604 -14.524 -2.519 1.00 90.62 452 GLU A N 1
ATOM 3474 C CA . GLU A 1 452 ? -3.352 -13.445 -1.560 1.00 90.62 452 GLU A CA 1
ATOM 3475 C C . GLU A 1 452 ? -1.978 -12.781 -1.748 1.00 90.62 452 GLU A C 1
ATOM 3477 O O . GLU A 1 452 ? -1.791 -11.646 -1.311 1.00 90.62 452 GLU A O 1
ATOM 3482 N N . TYR A 1 453 ? -1.036 -13.456 -2.421 1.00 89.31 453 TYR A N 1
ATOM 3483 C CA . TYR A 1 453 ? 0.275 -12.903 -2.769 1.00 89.31 453 TYR A CA 1
ATOM 3484 C C . TYR A 1 453 ? 0.209 -11.855 -3.882 1.00 89.31 453 TYR A C 1
ATOM 3486 O O . TYR A 1 453 ? 1.177 -11.137 -4.086 1.00 89.31 453 TYR A O 1
ATOM 3494 N N . PHE A 1 454 ? -0.912 -11.719 -4.595 1.00 93.69 454 PHE A N 1
ATOM 3495 C CA . PHE A 1 454 ? -1.067 -10.632 -5.563 1.00 93.69 454 PHE A CA 1
ATOM 3496 C C . PHE A 1 454 ? -1.404 -9.286 -4.915 1.00 93.69 454 PHE A C 1
ATOM 3498 O O . PHE A 1 454 ? -1.289 -8.245 -5.567 1.00 93.69 454 PHE A O 1
ATOM 3505 N N . MET A 1 455 ? -1.837 -9.307 -3.655 1.00 93.00 455 MET A N 1
ATOM 3506 C CA . MET A 1 455 ? -2.305 -8.140 -2.923 1.00 93.00 455 MET A CA 1
ATOM 3507 C C . MET A 1 455 ? -1.170 -7.524 -2.109 1.00 93.00 455 MET A C 1
ATOM 3509 O O . MET A 1 455 ? -0.679 -8.131 -1.154 1.00 93.00 455 MET A O 1
ATOM 3513 N N . ASP A 1 456 ? -0.820 -6.277 -2.417 1.00 90.69 456 ASP A N 1
ATOM 3514 C CA . ASP A 1 456 ? 0.108 -5.527 -1.574 1.00 90.69 456 ASP A CA 1
ATOM 3515 C C . ASP A 1 456 ? -0.574 -5.017 -0.291 1.00 90.69 456 ASP A C 1
ATOM 3517 O O . ASP A 1 456 ? -1.787 -5.113 -0.110 1.00 90.69 456 ASP A O 1
ATOM 3521 N N . GLY A 1 457 ? 0.193 -4.400 0.612 1.00 89.69 457 GLY A N 1
ATOM 3522 C CA . GLY A 1 457 ? -0.359 -3.864 1.860 1.00 89.69 457 GLY A CA 1
ATOM 3523 C C . GLY A 1 457 ? -1.521 -2.868 1.682 1.00 89.69 457 GLY A C 1
ATOM 3524 O O . GLY A 1 457 ? -2.358 -2.763 2.576 1.00 89.69 457 GLY A O 1
ATOM 3525 N N . PHE A 1 458 ? -1.611 -2.155 0.553 1.00 93.81 458 PHE A N 1
ATOM 3526 C CA . PHE A 1 458 ? -2.743 -1.273 0.261 1.00 93.81 458 PHE A CA 1
ATOM 3527 C C . PHE A 1 458 ? -3.983 -2.078 -0.149 1.00 93.81 458 PHE A C 1
ATOM 3529 O O . PHE A 1 458 ? -5.057 -1.859 0.416 1.00 93.81 458 PHE A O 1
ATOM 3536 N N . ASP A 1 459 ? -3.831 -3.041 -1.062 1.00 95.75 459 ASP A N 1
ATOM 3537 C CA . ASP A 1 459 ? -4.907 -3.932 -1.513 1.00 95.75 459 ASP A CA 1
ATOM 3538 C C . ASP A 1 459 ? -5.513 -4.713 -0.333 1.00 95.75 459 ASP A C 1
ATOM 3540 O O . ASP A 1 459 ? -6.736 -4.837 -0.211 1.00 95.75 459 ASP A O 1
ATOM 3544 N N . GLN A 1 460 ? -4.660 -5.177 0.590 1.00 94.88 460 GLN A N 1
ATOM 3545 C CA . GLN A 1 460 ? -5.051 -5.851 1.834 1.00 94.88 460 GLN A CA 1
ATOM 3546 C C . GLN A 1 460 ? -5.983 -4.964 2.675 1.00 94.88 460 GLN A C 1
ATOM 3548 O O . GLN A 1 460 ? -7.088 -5.375 3.040 1.00 94.88 460 GLN A O 1
ATOM 3553 N N . VAL A 1 461 ? -5.573 -3.717 2.931 1.00 95.19 461 VAL A N 1
ATOM 3554 C CA . VAL A 1 461 ? -6.323 -2.741 3.742 1.00 95.19 461 VAL A CA 1
ATOM 3555 C C . VAL A 1 461 ? -7.644 -2.346 3.102 1.00 95.19 461 VAL A C 1
ATOM 3557 O O . VAL A 1 461 ? -8.676 -2.325 3.778 1.00 95.19 461 VAL A O 1
ATOM 3560 N N . VAL A 1 462 ? -7.629 -2.050 1.803 1.00 97.19 462 VAL A N 1
ATOM 3561 C CA . VAL A 1 462 ? -8.835 -1.703 1.045 1.00 97.19 462 VAL A CA 1
ATOM 3562 C C . VAL A 1 462 ? -9.824 -2.863 1.069 1.00 97.19 462 VAL A C 1
ATOM 3564 O O . VAL A 1 462 ? -11.006 -2.657 1.344 1.00 97.19 462 VAL A O 1
ATOM 3567 N N . THR A 1 463 ? -9.346 -4.086 0.846 1.00 97.50 463 THR A N 1
ATOM 3568 C CA . THR A 1 463 ? -10.186 -5.286 0.856 1.00 97.50 463 THR A CA 1
ATOM 3569 C C . THR A 1 463 ? -10.801 -5.531 2.231 1.00 97.50 463 THR A C 1
ATOM 3571 O O . THR A 1 463 ? -12.011 -5.745 2.318 1.00 97.50 463 THR A O 1
ATOM 3574 N N . ALA A 1 464 ? -10.027 -5.418 3.316 1.00 96.12 464 ALA A N 1
ATOM 3575 C CA . ALA A 1 464 ? -10.571 -5.546 4.669 1.00 96.12 464 ALA A CA 1
ATOM 3576 C C . ALA A 1 464 ? -11.631 -4.486 4.977 1.00 96.12 464 ALA A C 1
ATOM 3578 O O . ALA A 1 464 ? -12.673 -4.819 5.546 1.00 96.12 464 ALA A O 1
ATOM 3579 N N . ARG A 1 465 ? -11.408 -3.228 4.571 1.00 96.81 465 ARG A N 1
ATOM 3580 C CA . ARG A 1 465 ? -12.399 -2.168 4.779 1.00 96.81 465 ARG A CA 1
ATOM 3581 C C . ARG A 1 465 ? -13.673 -2.421 3.987 1.00 96.81 465 ARG A C 1
ATOM 3583 O O . ARG A 1 465 ? -14.753 -2.302 4.551 1.00 96.81 465 ARG A O 1
ATOM 3590 N N . LEU A 1 466 ? -13.574 -2.787 2.713 1.00 97.19 466 LEU A N 1
ATOM 3591 C CA . LEU A 1 466 ? -14.758 -3.073 1.904 1.00 97.19 466 LEU A CA 1
ATOM 3592 C C . LEU A 1 466 ? -15.545 -4.271 2.457 1.00 97.19 466 LEU A C 1
ATOM 3594 O O . LEU A 1 466 ? -16.764 -4.193 2.546 1.00 97.19 466 LEU A O 1
ATOM 3598 N N . ASN A 1 467 ? -14.866 -5.329 2.913 1.00 96.50 467 ASN A N 1
ATOM 3599 C CA . ASN A 1 467 ? -15.520 -6.474 3.558 1.00 96.50 467 ASN A CA 1
ATOM 3600 C C . ASN A 1 467 ? -16.251 -6.082 4.846 1.00 96.50 467 ASN A C 1
ATOM 3602 O O . ASN A 1 467 ? -17.373 -6.525 5.082 1.00 96.50 467 ASN A O 1
ATOM 3606 N N . GLN A 1 468 ? -15.627 -5.242 5.674 1.00 96.00 468 GLN A N 1
ATOM 3607 C CA . GLN A 1 468 ? -16.264 -4.695 6.869 1.00 96.00 468 GLN A CA 1
ATOM 3608 C C . GLN A 1 468 ? -17.507 -3.877 6.499 1.00 96.00 468 GLN A C 1
ATOM 3610 O O . GLN A 1 468 ? -18.566 -4.113 7.066 1.00 96.00 468 GLN A O 1
ATOM 3615 N N . LEU A 1 469 ? -17.396 -2.958 5.533 1.00 96.25 469 LEU A N 1
ATOM 3616 C CA . LEU A 1 469 ? -18.504 -2.095 5.115 1.00 96.25 469 LEU A CA 1
ATOM 3617 C C . LEU A 1 469 ? -19.666 -2.889 4.496 1.00 96.25 469 LEU A C 1
ATOM 3619 O O . LEU A 1 469 ? -20.822 -2.552 4.735 1.00 96.25 469 LEU A O 1
ATOM 3623 N N . GLU A 1 470 ? -19.390 -3.955 3.739 1.00 95.25 470 GLU A N 1
ATOM 3624 C CA . GLU A 1 470 ? -20.437 -4.859 3.242 1.00 95.25 470 GLU A CA 1
ATOM 3625 C C . GLU A 1 470 ? -21.126 -5.627 4.361 1.00 95.25 470 GLU A C 1
ATOM 3627 O O . GLU A 1 470 ? -22.346 -5.786 4.335 1.00 95.25 470 GLU A O 1
ATOM 3632 N N . ARG A 1 471 ? -20.362 -6.096 5.351 1.00 95.44 471 ARG A N 1
ATOM 3633 C CA . ARG A 1 471 ? -20.943 -6.757 6.518 1.00 95.44 471 ARG A CA 1
ATOM 3634 C C . ARG A 1 471 ? -21.813 -5.787 7.314 1.00 95.44 471 ARG A C 1
ATOM 3636 O O . ARG A 1 471 ? -22.934 -6.136 7.664 1.00 95.44 471 ARG A O 1
ATOM 3643 N N . ASP A 1 472 ? -21.337 -4.563 7.522 1.00 96.94 472 ASP A N 1
ATOM 3644 C CA . ASP A 1 472 ? -22.099 -3.499 8.176 1.00 96.94 472 ASP A CA 1
ATOM 3645 C C . ASP A 1 472 ? -23.411 -3.224 7.424 1.00 96.94 472 ASP A C 1
ATOM 3647 O O . ASP A 1 472 ? -24.477 -3.174 8.038 1.00 96.94 472 ASP A O 1
ATOM 3651 N N . ALA A 1 473 ? -23.364 -3.123 6.092 1.00 95.38 473 ALA A N 1
ATOM 3652 C CA . ALA A 1 473 ? -24.550 -2.979 5.251 1.00 95.38 473 ALA A CA 1
ATOM 3653 C C . ALA A 1 473 ? -25.540 -4.142 5.436 1.00 95.38 473 ALA A C 1
ATOM 3655 O O . ALA A 1 473 ? -26.728 -3.916 5.684 1.00 95.38 473 ALA A O 1
ATOM 3656 N N . ALA A 1 474 ? -25.048 -5.383 5.367 1.00 96.19 474 ALA A N 1
ATOM 3657 C CA . ALA A 1 474 ? -25.854 -6.594 5.518 1.00 96.19 474 ALA A CA 1
ATOM 3658 C C . ALA A 1 474 ? -26.499 -6.714 6.911 1.00 96.19 474 ALA A C 1
ATOM 3660 O O . ALA A 1 474 ? -27.637 -7.168 7.026 1.00 96.19 474 ALA A O 1
ATOM 3661 N N . ASP A 1 475 ? -25.808 -6.251 7.955 1.00 96.94 475 ASP A N 1
ATOM 3662 C CA . ASP A 1 475 ? -26.295 -6.247 9.338 1.00 96.94 475 ASP A CA 1
ATOM 3663 C C . ASP A 1 475 ? -27.260 -5.074 9.640 1.00 96.94 475 ASP A C 1
ATOM 3665 O O . ASP A 1 475 ? -27.807 -4.980 10.744 1.00 96.94 475 ASP A O 1
ATOM 3669 N N . GLY A 1 476 ? -27.533 -4.204 8.656 1.00 96.12 476 GLY A N 1
ATOM 3670 C CA . GLY A 1 476 ? -28.479 -3.087 8.765 1.00 96.12 476 GLY A CA 1
ATOM 3671 C C . GLY A 1 476 ? -27.865 -1.775 9.265 1.00 96.12 476 GLY A C 1
ATOM 3672 O O . GLY A 1 476 ? -28.588 -0.918 9.782 1.00 96.12 476 GLY A O 1
ATOM 3673 N N . TRP A 1 477 ? -26.548 -1.613 9.114 1.00 96.38 477 TRP A N 1
ATOM 3674 C CA . TRP A 1 477 ? -25.772 -0.426 9.491 1.00 96.38 477 TRP A CA 1
ATOM 3675 C C . TRP A 1 477 ? -25.366 0.453 8.297 1.00 96.38 477 TRP A C 1
ATOM 3677 O O . TRP A 1 477 ? -24.481 1.291 8.435 1.00 96.38 477 TRP A O 1
ATOM 3687 N N . GLU A 1 478 ? -26.025 0.307 7.144 1.00 93.12 478 GLU A N 1
ATOM 3688 C CA . GLU A 1 478 ? -25.726 1.036 5.897 1.00 93.12 478 GLU A CA 1
ATOM 3689 C C . GLU A 1 478 ? -25.547 2.553 6.098 1.00 93.12 478 GLU A C 1
ATOM 3691 O O . GLU A 1 478 ? -24.563 3.123 5.642 1.00 93.12 478 GLU A O 1
ATOM 3696 N N . GLU A 1 479 ? -26.454 3.212 6.825 1.00 90.94 479 GLU A N 1
ATOM 3697 C CA . GLU A 1 479 ? -26.399 4.669 7.051 1.00 90.94 479 GLU A CA 1
ATOM 3698 C C . GLU A 1 479 ? -25.292 5.101 8.026 1.00 90.94 479 GLU A C 1
ATOM 3700 O O . GLU A 1 479 ? -24.927 6.273 8.073 1.00 90.94 479 GLU A O 1
ATOM 3705 N N . ALA A 1 480 ? -24.761 4.163 8.812 1.00 91.25 480 ALA A N 1
ATOM 3706 C CA . ALA A 1 480 ? -23.710 4.408 9.794 1.00 91.25 480 ALA A CA 1
ATOM 3707 C C . ALA A 1 480 ? -22.331 3.902 9.334 1.00 91.25 480 ALA A C 1
ATOM 3709 O O . ALA A 1 480 ? -21.335 4.080 10.044 1.00 91.25 480 ALA A O 1
ATOM 3710 N N . ARG A 1 481 ? -22.250 3.271 8.154 1.00 80.56 481 ARG A N 1
ATOM 3711 C CA . ARG A 1 481 ? -20.995 2.782 7.581 1.00 80.56 481 ARG A CA 1
ATOM 3712 C C . ARG A 1 481 ? -20.114 3.997 7.260 1.00 80.56 481 ARG A C 1
ATOM 3714 O O . ARG A 1 481 ? -20.498 4.888 6.507 1.00 80.56 481 ARG A O 1
ATOM 3721 N N . GLY A 1 482 ? -18.960 4.089 7.917 1.00 79.31 482 GLY A N 1
ATOM 3722 C CA . GLY A 1 482 ? -18.163 5.321 7.915 1.00 79.31 482 GLY A CA 1
ATOM 3723 C C . GLY A 1 482 ? -18.591 6.342 8.973 1.00 79.31 482 GLY A C 1
ATOM 3724 O O . GLY A 1 482 ? -18.548 7.535 8.719 1.00 79.31 482 GLY A O 1
ATOM 3725 N N . PHE A 1 483 ? -18.956 5.910 10.184 1.00 87.12 483 PHE A N 1
ATOM 3726 C CA . PHE A 1 483 ? -19.236 6.819 11.312 1.00 87.12 483 PHE A CA 1
ATOM 3727 C C . PHE A 1 483 ? -18.063 7.758 11.693 1.00 87.12 483 PHE A C 1
ATOM 3729 O O . PHE A 1 483 ? -18.253 8.701 12.456 1.00 87.12 483 PHE A O 1
ATOM 3736 N N . LEU A 1 484 ? -16.854 7.496 11.179 1.00 89.38 484 LEU A N 1
ATOM 3737 C CA . LEU A 1 484 ? -15.679 8.371 11.284 1.00 89.38 484 LEU A CA 1
ATOM 3738 C C . LEU A 1 484 ? -15.503 9.304 10.075 1.00 89.38 484 LEU A C 1
ATOM 3740 O O . LEU A 1 484 ? -14.485 9.992 10.009 1.00 89.38 484 LEU A O 1
ATOM 3744 N N . ARG A 1 485 ? -16.424 9.304 9.106 1.00 80.81 485 ARG A N 1
ATOM 3745 C CA . ARG A 1 485 ? -16.370 10.168 7.923 1.00 80.81 485 ARG A CA 1
ATOM 3746 C C . ARG A 1 485 ? -16.455 11.628 8.338 1.00 80.81 485 ARG A C 1
ATOM 3748 O O . ARG A 1 485 ? -17.405 11.995 9.058 1.00 80.81 485 ARG A O 1
#

Secondary structure (DSSP, 8-state):
-PPP---TTHHHHTTTSTT--HHHHHHHHHHHHHHTTSS-TTTHHHHHHHHHHHHHHHHH-TT--HHHHHHHHT--HHHHHHHHHHHTT-HHHHHHHHHSTTHHHIIIIIHHHHHTTHHHHHHTT-----SEEEEE--S--S---TT--SPTT----TTHHHHHHHHHHHHHHHS-TT-TTSEEE--SS-GGG-TTHHHHHHHHHHTT---EEEE-STT--HHHHHH-GGGGG-SEEEEEE--SSHHHHHHHHS-TTHHHHHHHHHHHHHHHHHHTT---EEEEEEEE-TT-TTHHHHHHHHHHHHHHHTTTPPP-EEEEEE--TTSTTS---HHHHHHHHHHHHHHHHHHHHH-TT-EEEE-HHHHHHHTT---PPP---GGGS-TT--TTTEEEEETT-EEESSTGGGSTT-TTGGGGEEEE-BTTB-HHHHHHHHHHTT------TTGGGG--HHHHHHHHHHHHHHHHHHTT-GGGTTTT-

Radius of gyration: 23.85 Å; Cα contacts (8 Å, |Δi|>4): 887; chains: 1; bounding box: 60×45×64 Å

Solvent-accessible surface area (backbone atoms only — not comparable to full-atom values): 25167 Å² total; per-residue (Å²): 132,82,76,76,78,73,55,84,57,46,39,29,32,37,37,21,35,70,90,42,56,54,69,56,12,22,51,38,41,14,48,51,33,37,76,67,63,75,41,60,70,88,49,16,56,62,50,18,44,53,51,48,52,50,23,29,43,44,0,60,41,69,64,63,37,58,70,58,56,32,58,76,70,71,52,57,72,67,60,41,54,52,48,51,61,49,46,67,73,37,67,42,41,52,45,5,21,51,68,11,30,33,6,50,48,39,65,77,46,51,49,62,38,51,78,69,44,33,58,60,30,47,76,67,57,46,67,50,71,46,57,27,41,39,37,22,62,18,38,36,52,94,60,57,39,82,84,52,82,41,42,89,85,55,60,56,62,77,82,43,49,65,60,23,53,54,50,50,50,56,52,52,72,68,57,60,78,92,45,36,70,26,39,33,39,24,57,68,27,30,26,77,64,26,85,56,46,14,60,51,31,32,53,37,31,77,65,62,33,43,38,30,39,47,31,64,40,72,60,50,37,70,71,46,47,69,73,22,59,29,52,75,47,30,39,29,42,35,31,51,49,61,58,92,39,37,65,46,20,22,75,36,23,69,33,78,64,43,35,58,49,24,49,52,21,52,35,51,46,30,34,54,34,45,79,63,70,50,83,52,39,39,28,37,36,37,66,43,45,84,99,41,41,71,51,47,50,57,48,48,54,53,48,38,59,40,23,68,45,3,81,84,44,62,60,41,36,36,36,42,38,71,58,56,77,92,39,99,80,47,65,70,57,70,66,62,43,50,50,41,37,54,29,51,53,52,30,56,52,48,31,58,74,67,42,67,75,50,42,77,44,62,31,53,32,56,41,9,37,64,58,66,36,91,57,64,67,82,74,61,44,37,93,66,52,56,42,60,62,40,50,31,47,33,34,23,34,35,42,84,24,42,30,16,46,35,66,49,34,49,16,52,83,42,83,76,27,72,69,41,46,60,39,56,43,50,102,90,34,51,61,61,52,33,47,29,52,28,43,74,71,64,48,66,40,86,63,46,91,72,55,45,72,24,43,41,78,63,53,34,52,53,49,47,46,52,53,25,47,51,48,21,38,74,76,72,34,55,94,53,59,63,62,87,109

Foldseek 3Di:
DPDPPQPLLNLLLALLFPPGPLVSNLVSQLCVCVVVVVDDNVCSSVLSSLLSLVLNCCLFPVLDFLVNSCVVSVDDPVSSVSSLVVNLVRVSSLSSSCQGLLVLLCPVADVVCVVVCLLVCQLVLNQDAAQAEEEELAQAAPFDFPPQLFDPPHGHDPVLNVQLLVLLLQQLVPDDLVRLARYEYEASGFLLNRLCSLVSLLSNVVVVHQYEYEGQQLNLAPVSCVSRVSVLSHQEYEHEDQDLDQVSCCVGTVDGPSNVSSLVSLLVVLCVCLVVVRNYAYEYEYEQEQPRLLCLLVVLVSQLVSCVSNVNDGRQEYEYEYDPPPDPVQFDDPVSLVVNLVSVVVSVVSCVVRPVNYYYHYDSQSSSSNSVHHDGQQFDFLVLQWQLQRSNHYWYQYSQQFIFSFRSLRRPPRPPSSLRGLDGRHPPAHPSRSSSCCSVVVHTRRGDGPCSVRHDSNSSSSSSLSSSQVVNVVVPNVVSSPSSD

Nearest PDB structures (foldseek):
  8hzv-assembly1_C  TM=9.720E-01  e=1.665E-72  Homo sapiens
  8hzy-assembly1_A  TM=9.877E-01  e=2.772E-71  Homo sapiens
  8hzv-assembly1_D  TM=9.744E-01  e=1.078E-70  Homo sapiens
  8hzy-assembly2_B  TM=9.900E-01  e=1.588E-70  Homo sapiens
  7tom-assembly1_A  TM=6.479E-01  e=4.528E-05  Methanocaldococcus jannaschii

=== Feature glossary ===
Annotated list of the representations used here:

Nearest PDB structures. The Foldseek neighbor list gives the closest experimentally determined structures in the PDB, ranked by structural alignment. TM-score near 1 means near-identical fold; near 0.3 means only rough topology match. This is how one finds what a novel AlphaFold prediction most resembles in the solved-structure universe.

Foldseek 3Di. Foldseek's 3Di representation compresses backbone geometry into a per-residue letter drawn from a learned twenty-state alphabet. It captures the tertiary interaction pattern around each residue — which residues are packed against it in space, regardless of where they are in sequence.

Radius of gyration, Cα contacts, bounding box. Radius of gyration (Rg) is the root-mean-square distance of Cα atoms from their centroid — a single number for overall size and compactness. A globular domain of N residues has Rg ≈ 2.2·N^0.38 Å; an extended or disordered chain has a much larger Rg. The Cα contact count is the number of residue pairs whose Cα atoms are within 8 Å and are more than four positions apart in sequence — a standard proxy for tertiary packing density. The bounding box is the smallest axis-aligned box enclosing all Cα atoms.

InterPro / GO / CATH / organism. The annotation block draws on four external resources. InterPro: which protein families and domains the sequence belongs to. GO: standardized terms for what the protein does, what process it participates in, and where in the cell it acts. CATH: which structural fold it has in the CATH hierarchy. Organism: the species of origin.

mmCIF coordinates. The mmCIF block holds the 3D Cartesian coordinates of each backbone atom (N, Cα, C, O) in ångströms. mmCIF is the PDB's canonical archive format — a tagged-loop text representation of the atomic model.

pLDDT. pLDDT is the predicted lDDT-Cα score: AlphaFold's confidence that the local environment of each residue (all inter-atomic distances within 15 Å) is correctly placed. It is a per-residue number between 0 and 100, with higher meaning more reliable.

Backbone torsions (φ/ψ). φ (phi) and ψ (psi) are the two rotatable backbone dihedrals per residue: φ is the C(i-1)–N–Cα–C torsion, ψ is the N–Cα–C–N(i+1) torsion, both in degrees on (−180°, 180°]. α-helical residues cluster near (−60°, −45°); β-strand residues near (−120°, +130°). A Ramachandran plot is simply a scatter of (φ, ψ) for every residue.

B-factor. For experimental (PDB) structures, the B-factor (temperature factor) quantifies the positional spread of each atom in the crystal — a combination of thermal vibration and static disorder — in units of Å². High B-factors mark flexible loops or poorly resolved regions; low B-factors mark the rigid, well-ordered core.

Secondary structure (3-state, P-SEA). SS3 is a coarse helix/strand/coil call (letters a/b/c) made by the P-SEA algorithm from inter-Cα distances and dihedrals. It is less detailed than DSSP but needs only Cα positions.

Predicted aligned error. Predicted aligned error is AlphaFold's pairwise confidence. Unlike pLDDT (per-residue), PAE is per-residue-pair and captures whether two parts of the structure are correctly placed relative to each other. Units are ångströms of expected positional error.

Solvent-accessible surface area. Solvent-accessible surface area (SASA) is the area in Å² traced out by the centre of a 1.4 Å probe sphere (a water molecule) rolled over the protein's van der Waals surface (Shrake–Rupley / Lee–Richards construction). Buried residues have near-zero SASA; fully exposed residues can exceed 200 Å². The total SASA scales roughly with the number of surface residues.

Secondary structure (8-state, DSSP). The SS8 string is DSSP's per-residue secondary-structure call. α-helix (H) means an i→i+4 H-bond ladder; β-strand (E) means the residue participates in a β-sheet; 3₁₀ (G) and π (I) are tighter and wider helices; T/S are turns/bends; '-' is loop.

Rendered structure images. Structure images are PyMOL renders from six orthogonal camera directions. Cartoon representation draws helices as coils and strands as arrows; sticks shows the backbone as bonds; surface shows the solvent-excluded envelope. Rainbow coloring maps sequence position to hue (blue→red, N→C); chain coloring assigns a distinct color per polypeptide.

Sequence. The amino-acid sequence is the protein's primary structure: the linear order of residues from the N-terminus to the C-terminus, written in one-letter code. Everything else here — the 3D coordinates, the secondary structure, the domain annotations — is ultimately a consequence of this string.

Contact-map, Ramachandran, and PAE plots. Three diagnostic plots accompany the record. The Cα contact map visualizes the tertiary structure as a 2D adjacency matrix (8 Å cutoff, sequence-local contacts suppressed). The Ramachandran plot shows the distribution of backbone (φ, ψ) torsions, with points in the α and β basins reflecting secondary structure content. The PAE plot shows AlphaFold's inter-residue confidence as a color matrix.